Protein AF-A0A969ZNS5-F1 (afdb_monomer_lite)

Sequence (421 aa):
RSNEANSISPDAFVSVHANSATVTSAAGIETFYYTNEDKPLAEELQSKLISYTGAVNRNTKYESYYVLKNTKVPSALVEVGFVSNANEAEKLKNESYQEKLINANVDAIVNYLNKNVSLSNKLISSTRISGINRYETSYKVFNQGWESSEYAVIVYGLDYPDALCATPLAAKYNAPIILAQNKRLTEQQDLVNILKEKGVKQVFIAGGTGIIPSSFEGDLKKLGISSKRLGGKDRYETSVAIAKELSSNTGEISLASGLGFADGLSISSIAGKRNMAVLLTGKDKLPKSVADYIKNSNINKTYIIGQTGVISDNVSKAVPNPERLGGANRFDTNKVVFDKFKTDINLENLYIASGLDFPDALSGSALAAKGSNFVVLSNLDVAENSIKELIKNNKAEIRSVYVLGGNSIVKDLTLNKLGIK

pLDDT: mean 95.56, std 6.07, range [47.53, 98.88]

Secondary structure (DSSP, 8-state):
-HHHHHHH--S-EEEEEEE--SSTT--SEEEEESSTTTHHHHHHHHHHHHHHH---EEEEEE---HHHHT-SS-EEEEEEEETTSHHHHHHHT-HHHHHHHHHHHHHHHHHHHHHHS-----PBEEEEE--SSHHHHHHHHHHHH-S--SEEEEEESS--HHHHTHHHHHHHTT--EEEE-SS-GGG-HHHHHHHHHTT--EEEEES-TTTS-HHHHHHHHHTT-EEEEE--SSHHHHHHHHHHHHT--SSEEEEEETT-SHHHHHHHHHHHHTTPEEEEE-SS---HHHHHHHHTTT--EEEEES-TTTS-HHHHTTSSSEEEE--SSHHHHHHHHHHHTGGG---SEEEEEESS--HHHHHHHHHHHHTT-EEEEE-SS---HHHHHHHHHTTTT--EEEEES-TTTS-HHHHHHTTB-

Structure (mmCIF, N/CA/C/O backbone):
data_AF-A0A969ZNS5-F1
#
_entry.id   AF-A0A969ZNS5-F1
#
loop_
_atom_site.group_PDB
_atom_site.id
_atom_site.type_symbol
_atom_site.label_atom_id
_atom_site.label_alt_id
_atom_site.label_comp_id
_atom_site.label_asym_id
_atom_site.label_entity_id
_atom_site.label_seq_id
_atom_site.pdbx_PDB_ins_code
_atom_site.Cartn_x
_atom_site.Cartn_y
_atom_site.Cartn_z
_atom_site.occupancy
_atom_site.B_iso_or_equiv
_atom_site.auth_seq_id
_atom_site.auth_comp_id
_atom_site.auth_asym_id
_atom_site.auth_atom_id
_atom_site.pdbx_PDB_model_num
ATOM 1 N N . ARG A 1 1 ? 17.562 -14.907 -27.128 1.00 84.75 1 ARG A N 1
ATOM 2 C CA . ARG A 1 1 ? 17.685 -13.522 -27.644 1.00 84.75 1 ARG A CA 1
ATOM 3 C C . ARG A 1 1 ? 16.318 -12.955 -28.028 1.00 84.75 1 ARG A C 1
ATOM 5 O O . ARG A 1 1 ? 15.780 -12.228 -27.213 1.00 84.75 1 ARG A O 1
ATOM 12 N N . SER A 1 2 ? 15.684 -13.343 -29.143 1.00 88.44 2 SER A N 1
ATOM 13 C CA . SER A 1 2 ? 14.373 -12.774 -29.534 1.00 88.44 2 SER A CA 1
ATOM 14 C C . SER A 1 2 ? 13.230 -13.073 -28.548 1.00 88.44 2 SER A C 1
ATOM 16 O O . SER A 1 2 ? 12.508 -12.163 -28.166 1.00 88.44 2 SER A O 1
ATOM 18 N N . ASN A 1 3 ? 13.093 -14.312 -28.053 1.00 83.75 3 ASN A N 1
ATOM 19 C CA . ASN A 1 3 ? 12.058 -14.650 -27.054 1.00 83.75 3 ASN A CA 1
ATOM 20 C C . ASN A 1 3 ? 12.189 -13.841 -25.752 1.00 83.75 3 ASN A C 1
ATOM 22 O O . ASN A 1 3 ? 11.195 -13.394 -25.193 1.00 83.75 3 ASN A O 1
ATOM 26 N N . GLU A 1 4 ? 13.422 -13.639 -25.292 1.00 80.12 4 GLU A N 1
ATOM 27 C CA . GLU A 1 4 ? 13.727 -12.862 -24.091 1.00 80.12 4 GLU A CA 1
ATOM 28 C C . GLU A 1 4 ? 13.441 -11.373 -24.311 1.00 80.12 4 GLU A C 1
ATOM 30 O O . GLU A 1 4 ? 12.711 -10.773 -23.524 1.00 80.12 4 GLU A O 1
ATOM 35 N N . ALA A 1 5 ? 13.900 -10.807 -25.434 1.00 82.50 5 ALA A N 1
ATOM 36 C CA . ALA A 1 5 ? 13.585 -9.434 -25.821 1.00 82.50 5 ALA A CA 1
ATOM 37 C C . ALA A 1 5 ? 12.067 -9.210 -25.889 1.00 82.50 5 ALA A C 1
ATOM 39 O O . ALA A 1 5 ? 11.553 -8.271 -25.293 1.00 82.50 5 ALA A O 1
ATOM 40 N N . ASN A 1 6 ? 11.325 -10.129 -26.508 1.00 84.25 6 ASN A N 1
ATOM 41 C CA . ASN A 1 6 ? 9.867 -10.047 -26.598 1.00 84.25 6 ASN A CA 1
ATOM 42 C C . ASN A 1 6 ? 9.162 -10.149 -25.235 1.00 84.25 6 ASN A C 1
ATOM 44 O O . ASN A 1 6 ? 8.071 -9.608 -25.084 1.00 84.25 6 ASN A O 1
ATOM 48 N N . SER A 1 7 ? 9.753 -10.838 -24.252 1.00 69.81 7 SER A N 1
ATOM 49 C CA . SER A 1 7 ? 9.205 -10.915 -22.889 1.00 69.81 7 SER A CA 1
ATOM 50 C C . SER A 1 7 ? 9.410 -9.623 -22.090 1.00 69.81 7 SER A C 1
ATOM 52 O O . SER A 1 7 ? 8.580 -9.275 -21.254 1.00 69.81 7 SER A O 1
ATOM 54 N N . ILE A 1 8 ? 10.501 -8.905 -22.373 1.00 80.31 8 ILE A N 1
ATOM 55 C CA . ILE A 1 8 ? 10.837 -7.617 -21.754 1.00 80.31 8 ILE A CA 1
ATOM 56 C C . ILE A 1 8 ? 10.071 -6.478 -22.442 1.00 80.31 8 ILE A C 1
ATOM 58 O O . ILE A 1 8 ? 9.670 -5.529 -21.775 1.00 80.31 8 ILE A O 1
ATOM 62 N N . SER A 1 9 ? 9.837 -6.603 -23.754 1.00 80.06 9 SER A N 1
ATOM 63 C CA . SER A 1 9 ? 9.218 -5.595 -24.621 1.00 80.06 9 SER A CA 1
ATOM 64 C C . SER A 1 9 ? 9.951 -4.237 -24.597 1.00 80.06 9 SER A C 1
ATOM 66 O O . SER A 1 9 ? 9.322 -3.229 -24.268 1.00 80.06 9 SER A O 1
ATOM 68 N N . PRO A 1 10 ? 11.266 -4.185 -24.905 1.00 86.81 10 PRO A N 1
ATOM 69 C CA . PRO A 1 10 ? 12.030 -2.935 -24.914 1.00 86.81 10 PRO A CA 1
ATOM 70 C C . PRO A 1 10 ? 11.638 -2.040 -26.098 1.00 86.81 10 PRO A C 1
ATOM 72 O O . PRO A 1 10 ? 11.103 -2.527 -27.085 1.00 86.81 10 PRO A O 1
ATOM 75 N N . ASP A 1 11 ? 11.968 -0.749 -26.050 1.00 89.31 11 ASP A N 1
ATOM 76 C CA . ASP A 1 11 ? 11.681 0.179 -27.159 1.00 89.31 11 ASP A CA 1
ATOM 77 C C . ASP A 1 11 ? 12.520 -0.094 -28.425 1.00 89.31 11 ASP A C 1
ATOM 79 O O . ASP A 1 11 ? 12.130 0.281 -29.528 1.00 89.31 11 ASP A O 1
ATOM 83 N N . ALA A 1 12 ? 13.672 -0.755 -28.274 1.00 94.50 12 ALA A N 1
ATOM 84 C CA . ALA A 1 12 ? 14.550 -1.178 -29.362 1.00 94.50 12 ALA A CA 1
ATOM 85 C C . ALA A 1 12 ? 15.376 -2.409 -28.952 1.00 94.50 12 ALA A C 1
ATOM 87 O O . ALA A 1 12 ? 15.647 -2.628 -27.767 1.00 94.50 12 ALA A O 1
ATOM 88 N N . PHE A 1 13 ? 15.819 -3.196 -29.930 1.00 96.62 13 PHE A N 1
ATOM 89 C CA . PHE A 1 13 ? 16.685 -4.359 -29.727 1.00 96.62 13 PHE A CA 1
ATOM 90 C C . PHE A 1 13 ? 17.923 -4.297 -30.631 1.00 96.62 13 PHE A C 1
ATOM 92 O O . PHE A 1 13 ? 17.811 -4.131 -31.843 1.00 96.62 13 PHE A O 1
ATOM 99 N N . VAL A 1 14 ? 19.113 -4.496 -30.060 1.00 97.94 14 VAL A N 1
ATOM 100 C CA . VAL A 1 14 ? 20.376 -4.529 -30.815 1.00 97.94 14 VAL A CA 1
ATOM 101 C C . VAL A 1 14 ? 21.133 -5.818 -30.502 1.00 97.94 14 VAL A C 1
ATOM 103 O O . VAL A 1 14 ? 21.391 -6.129 -29.340 1.00 97.94 14 VAL A O 1
ATOM 106 N N . SER A 1 15 ? 21.498 -6.573 -31.540 1.00 97.50 15 SER A N 1
ATOM 107 C CA . SER A 1 15 ? 22.340 -7.771 -31.435 1.00 97.50 15 SER A CA 1
ATOM 108 C C . SER A 1 15 ? 23.734 -7.462 -31.972 1.00 97.50 15 SER A C 1
ATOM 110 O O . SER A 1 15 ? 23.889 -7.224 -33.164 1.00 97.50 15 SER A O 1
ATOM 112 N N . VAL A 1 16 ? 24.752 -7.482 -31.112 1.00 97.19 16 VAL A N 1
ATOM 113 C CA . VAL A 1 16 ? 26.142 -7.173 -31.493 1.00 97.19 16 VAL A CA 1
ATOM 114 C C . VAL A 1 16 ? 26.919 -8.460 -31.756 1.00 97.19 16 VAL A C 1
ATOM 116 O O . VAL A 1 16 ? 26.898 -9.387 -30.941 1.00 97.19 16 VAL A O 1
ATOM 119 N N . HIS A 1 17 ? 27.547 -8.540 -32.921 1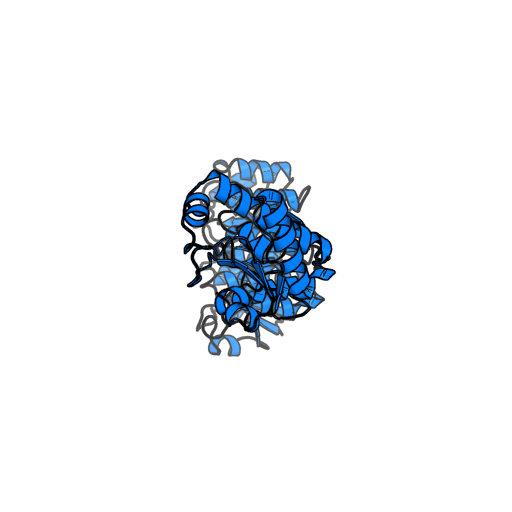.00 97.62 17 HIS A N 1
ATOM 120 C CA . HIS A 1 17 ? 28.228 -9.710 -33.463 1.00 97.62 17 HIS A CA 1
ATOM 121 C C . HIS A 1 17 ? 29.599 -9.317 -34.030 1.00 97.62 17 HIS A C 1
ATOM 123 O O . HIS A 1 17 ? 29.847 -8.149 -34.326 1.00 97.62 17 HIS A O 1
ATOM 129 N N . ALA A 1 18 ? 30.487 -10.302 -34.168 1.00 96.44 18 ALA A N 1
ATOM 130 C CA . ALA A 1 18 ? 31.718 -10.175 -34.936 1.00 96.44 18 ALA A CA 1
ATOM 131 C C . ALA A 1 18 ? 31.685 -11.200 -36.076 1.00 96.44 18 ALA A C 1
ATOM 133 O O . ALA A 1 18 ? 31.471 -12.394 -35.841 1.00 96.44 18 ALA A O 1
ATOM 134 N N . ASN A 1 19 ? 31.898 -10.726 -37.298 1.00 95.62 19 ASN A N 1
ATOM 135 C CA . ASN A 1 19 ? 31.637 -11.467 -38.519 1.00 95.62 19 ASN A CA 1
ATOM 136 C C . ASN A 1 19 ? 32.804 -12.391 -38.872 1.00 95.62 19 ASN A C 1
ATOM 138 O O . ASN A 1 19 ? 33.919 -12.238 -38.376 1.00 95.62 19 ASN A O 1
ATOM 142 N N . SER A 1 20 ? 32.583 -13.327 -39.786 1.00 95.38 20 SER A N 1
ATOM 143 C CA . SER A 1 20 ? 33.623 -14.166 -40.371 1.00 95.38 20 SER A CA 1
ATOM 144 C C . SER A 1 20 ? 33.330 -14.403 -41.848 1.00 95.38 20 SER A C 1
ATOM 146 O O . SER A 1 20 ? 32.185 -14.592 -42.251 1.00 95.38 20 SER A O 1
ATOM 148 N N . ALA A 1 21 ? 34.378 -14.406 -42.665 1.00 94.69 21 ALA A N 1
ATOM 149 C CA . ALA A 1 21 ? 34.295 -14.669 -44.095 1.00 94.69 21 ALA A CA 1
ATOM 150 C C . ALA A 1 21 ? 35.414 -15.612 -44.536 1.00 94.69 21 ALA A C 1
ATOM 152 O O . ALA A 1 21 ? 36.502 -15.618 -43.961 1.00 94.69 21 ALA A O 1
ATOM 153 N N . THR A 1 22 ? 35.166 -16.361 -45.611 1.00 94.50 22 THR A N 1
ATOM 154 C CA . THR A 1 22 ? 36.176 -17.219 -46.252 1.00 94.50 22 THR A CA 1
ATOM 155 C C . THR A 1 22 ? 37.341 -16.412 -46.826 1.00 94.50 22 THR A C 1
ATOM 157 O O . THR A 1 22 ? 38.473 -16.884 -46.843 1.00 94.50 22 THR A O 1
ATOM 160 N N . VAL A 1 23 ? 37.077 -15.179 -47.268 1.00 94.19 23 VAL A N 1
ATOM 161 C CA . VAL A 1 23 ? 38.095 -14.238 -47.738 1.00 94.19 23 VAL A CA 1
ATOM 162 C C . VAL A 1 23 ? 38.652 -13.458 -46.547 1.00 94.19 23 VAL A C 1
ATOM 164 O O . VAL A 1 23 ? 37.955 -12.646 -45.941 1.00 94.19 23 VAL A O 1
ATOM 167 N N . THR A 1 24 ? 39.930 -13.669 -46.234 1.00 94.31 24 THR A N 1
ATOM 168 C CA . THR A 1 24 ? 40.606 -13.070 -45.067 1.00 94.31 24 THR A CA 1
ATOM 169 C C . THR A 1 24 ? 40.886 -11.572 -45.207 1.00 94.31 24 THR A C 1
ATOM 171 O O . THR A 1 24 ? 41.217 -10.919 -44.223 1.00 94.31 24 THR A O 1
ATOM 174 N N . SER A 1 25 ? 40.724 -11.001 -46.407 1.00 94.50 25 SER A N 1
ATOM 175 C CA . SER A 1 25 ? 40.811 -9.553 -46.636 1.00 94.50 25 SER A CA 1
ATOM 176 C C . SER A 1 25 ? 39.509 -8.799 -46.342 1.00 94.50 25 SER A C 1
ATOM 178 O O . SER A 1 25 ? 39.511 -7.569 -46.373 1.00 94.50 25 SER A O 1
ATOM 180 N N . ALA A 1 26 ? 38.404 -9.495 -46.038 1.00 95.94 26 ALA A N 1
ATOM 181 C CA . ALA A 1 26 ? 37.157 -8.849 -45.635 1.00 95.94 26 ALA A CA 1
ATOM 182 C C . ALA A 1 26 ? 37.376 -8.000 -44.370 1.00 95.94 26 ALA A C 1
ATOM 184 O O . ALA A 1 26 ? 38.020 -8.443 -43.424 1.00 95.94 26 ALA A O 1
ATOM 185 N N . ALA A 1 27 ? 36.878 -6.766 -44.367 1.00 97.25 27 ALA A N 1
ATOM 186 C C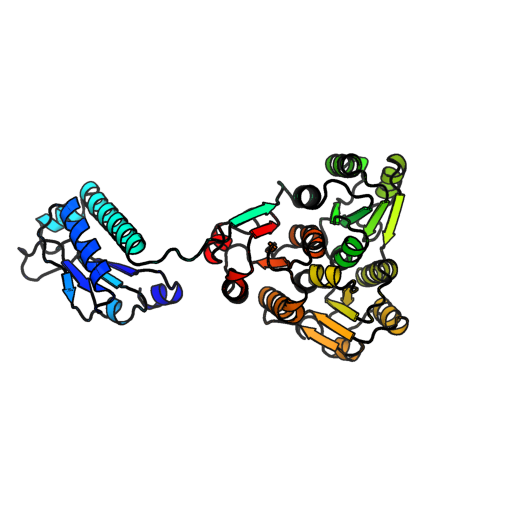A . ALA A 1 27 ? 37.055 -5.820 -43.268 1.00 97.25 27 ALA A CA 1
ATOM 187 C C . ALA A 1 27 ? 35.897 -4.818 -43.221 1.00 97.25 27 ALA A C 1
ATOM 189 O O . ALA A 1 27 ? 35.228 -4.597 -44.240 1.00 97.25 27 ALA A O 1
ATOM 190 N N . GLY A 1 28 ? 35.713 -4.178 -42.064 1.00 97.88 28 GLY A N 1
ATOM 191 C CA . GLY A 1 28 ? 34.709 -3.137 -41.863 1.00 97.88 28 GLY A CA 1
ATOM 192 C C . GLY A 1 28 ? 33.456 -3.591 -41.124 1.00 97.88 28 GLY A C 1
ATOM 193 O O . GLY A 1 28 ? 33.302 -4.759 -40.777 1.00 97.88 28 GLY A O 1
ATOM 194 N N . ILE A 1 29 ? 32.557 -2.630 -40.920 1.00 98.69 29 ILE A N 1
ATOM 195 C CA . ILE A 1 29 ? 31.330 -2.773 -40.128 1.00 98.69 29 ILE A CA 1
ATOM 196 C C . ILE A 1 29 ? 30.120 -2.759 -41.057 1.00 98.69 29 ILE A C 1
ATOM 198 O O . ILE A 1 29 ? 30.040 -1.912 -41.953 1.00 98.69 29 ILE A O 1
ATOM 202 N N . GLU A 1 30 ? 29.168 -3.657 -40.818 1.00 98.31 30 GLU A N 1
ATOM 203 C CA . GLU A 1 30 ? 27.847 -3.687 -41.460 1.00 98.31 30 GLU A CA 1
ATOM 204 C C . GLU A 1 30 ? 26.745 -3.887 -40.425 1.00 98.31 30 GLU A C 1
ATOM 206 O O . GLU A 1 30 ? 26.937 -4.552 -39.410 1.00 98.31 30 GLU A O 1
ATOM 211 N N . THR A 1 31 ? 25.575 -3.317 -40.703 1.00 98.69 31 THR A N 1
ATOM 212 C CA . THR A 1 31 ? 24.411 -3.420 -39.822 1.00 98.69 31 THR A CA 1
ATOM 213 C C . THR A 1 31 ? 23.206 -3.909 -40.612 1.00 98.69 31 THR A C 1
ATOM 215 O O . THR A 1 31 ? 22.911 -3.417 -41.701 1.00 98.69 31 THR A O 1
ATOM 218 N N . PHE A 1 32 ? 22.487 -4.876 -40.066 1.00 98.69 32 PHE A N 1
ATOM 219 C CA . PHE A 1 32 ? 21.370 -5.536 -40.719 1.00 98.69 32 PHE A CA 1
ATOM 220 C C . PHE A 1 32 ? 20.039 -5.173 -40.067 1.00 98.69 32 PHE A C 1
ATOM 222 O O . PHE A 1 32 ? 19.956 -5.038 -38.845 1.00 98.69 32 PHE A O 1
ATOM 229 N N . TYR A 1 33 ? 19.003 -5.061 -40.893 1.00 98.44 33 TYR A N 1
ATOM 230 C CA . TYR A 1 33 ? 17.617 -4.805 -40.500 1.00 98.44 33 TYR A CA 1
ATOM 231 C C . TYR A 1 33 ? 16.662 -5.719 -41.281 1.00 98.44 33 TYR A C 1
ATOM 233 O O . TYR A 1 33 ? 17.041 -6.241 -42.331 1.00 98.44 33 TYR A O 1
ATOM 241 N N . TYR A 1 34 ? 15.434 -5.921 -40.791 1.00 97.75 34 TYR A N 1
ATOM 242 C CA . TYR A 1 34 ? 14.450 -6.785 -41.459 1.00 97.75 34 TYR A CA 1
ATOM 243 C C . TYR A 1 34 ? 13.250 -6.016 -42.019 1.00 97.75 34 TYR A C 1
ATOM 245 O O . TYR A 1 34 ? 12.782 -6.316 -43.109 1.00 97.75 34 TYR A O 1
ATOM 253 N N . THR A 1 35 ? 12.750 -5.002 -41.327 1.00 95.38 35 THR A N 1
ATOM 254 C CA . THR A 1 35 ? 11.593 -4.209 -41.764 1.00 95.38 35 THR A CA 1
ATOM 255 C C . THR A 1 35 ? 11.979 -2.761 -42.056 1.00 95.38 35 THR A C 1
ATOM 257 O O . THR A 1 35 ? 13.041 -2.281 -41.661 1.00 95.38 35 THR A O 1
ATOM 260 N N . ASN A 1 36 ? 11.099 -2.019 -42.733 1.00 94.81 36 ASN A N 1
ATOM 261 C CA . ASN A 1 36 ? 11.293 -0.576 -42.911 1.00 94.81 36 ASN A CA 1
ATOM 262 C C . ASN A 1 36 ? 11.245 0.192 -41.576 1.00 94.81 36 ASN A C 1
ATOM 264 O O . ASN A 1 36 ? 11.818 1.273 -41.487 1.00 94.81 36 ASN A O 1
ATOM 268 N N . GLU A 1 37 ? 10.595 -0.365 -40.551 1.00 92.38 37 GLU A N 1
ATOM 269 C CA . GLU A 1 37 ? 10.522 0.203 -39.197 1.00 92.38 37 GLU A CA 1
ATOM 270 C C . GLU A 1 37 ? 11.845 0.029 -38.430 1.00 92.38 37 GLU A C 1
ATOM 272 O O . GLU A 1 37 ? 12.219 0.889 -37.633 1.00 92.38 37 GLU A O 1
ATOM 277 N N . ASP A 1 38 ? 12.592 -1.042 -38.717 1.00 96.69 38 ASP A N 1
ATOM 278 C CA . ASP A 1 38 ? 13.917 -1.323 -38.146 1.00 96.69 38 ASP A CA 1
ATOM 279 C C . ASP A 1 38 ? 15.018 -0.423 -38.728 1.00 96.69 38 ASP A C 1
ATOM 281 O O . ASP A 1 38 ? 16.014 -0.103 -38.071 1.00 96.69 38 ASP A O 1
ATOM 285 N N . LYS A 1 39 ? 14.857 -0.037 -39.998 1.00 96.94 39 LYS A N 1
ATOM 286 C CA . LYS A 1 39 ? 15.890 0.628 -40.796 1.00 96.94 39 LYS A CA 1
ATOM 287 C C . LYS A 1 39 ? 16.480 1.889 -40.138 1.00 96.94 39 LYS A C 1
ATOM 289 O O . LYS A 1 39 ? 17.707 1.996 -40.138 1.00 96.94 39 LYS A O 1
ATOM 294 N N . PRO A 1 40 ? 15.701 2.805 -39.525 1.00 97.19 40 PRO A N 1
ATOM 295 C CA . PRO A 1 40 ? 16.275 4.002 -38.912 1.00 97.19 40 PRO A CA 1
ATOM 296 C C . PRO A 1 40 ? 17.199 3.697 -37.720 1.00 97.19 40 PRO A C 1
ATOM 298 O O . PRO A 1 40 ? 18.183 4.406 -37.518 1.00 97.19 40 PRO A O 1
ATOM 301 N N . LEU A 1 41 ? 16.931 2.628 -36.953 1.00 98.00 41 LEU A N 1
ATOM 302 C CA . LEU A 1 41 ? 17.823 2.176 -35.876 1.00 98.00 41 LEU A CA 1
ATOM 303 C C . LEU A 1 41 ? 19.149 1.669 -36.455 1.00 98.00 41 LEU A C 1
ATOM 305 O O . LEU A 1 41 ? 20.220 2.059 -35.992 1.00 98.00 41 LEU A O 1
ATOM 309 N N . ALA A 1 42 ? 19.078 0.834 -37.494 1.00 98.50 42 ALA A N 1
ATOM 310 C CA . ALA A 1 42 ? 20.258 0.300 -38.168 1.00 98.50 42 ALA A CA 1
ATOM 311 C C . ALA A 1 42 ? 21.128 1.402 -38.800 1.00 98.50 42 ALA A C 1
ATOM 313 O O . ALA A 1 42 ? 22.355 1.326 -38.740 1.00 98.50 42 ALA A O 1
ATOM 314 N N . GLU A 1 43 ? 20.515 2.432 -39.388 1.00 98.25 43 GLU A N 1
ATOM 315 C CA . GLU A 1 43 ? 21.230 3.556 -40.007 1.00 98.25 43 GLU A CA 1
ATOM 316 C C . GLU A 1 43 ? 21.944 4.438 -38.978 1.00 98.25 43 GLU A C 1
ATOM 318 O O . GLU A 1 43 ? 23.101 4.812 -39.195 1.00 98.25 43 GLU A O 1
ATOM 323 N N . GLU A 1 44 ? 21.306 4.730 -37.842 1.00 98.19 44 GLU A N 1
ATOM 324 C CA . GLU A 1 44 ? 21.937 5.500 -36.764 1.00 98.19 44 GLU A CA 1
ATOM 325 C C . GLU A 1 44 ? 23.116 4.720 -36.149 1.00 98.19 44 GLU A C 1
ATOM 327 O O . GLU A 1 44 ? 24.195 5.291 -35.967 1.00 98.19 44 GLU A O 1
ATOM 332 N N . LEU A 1 45 ? 22.954 3.406 -35.923 1.00 98.75 45 LEU A N 1
ATOM 333 C CA . LEU A 1 45 ? 24.025 2.511 -35.459 1.00 98.75 45 LEU A CA 1
ATOM 334 C C . LEU A 1 45 ? 25.212 2.510 -36.422 1.00 98.75 45 LEU A C 1
ATOM 336 O O . LEU A 1 45 ? 26.337 2.805 -36.012 1.00 98.75 45 LEU A O 1
ATOM 340 N N . GLN A 1 46 ? 24.963 2.240 -37.706 1.00 98.75 46 GLN A N 1
ATOM 341 C CA . GLN A 1 46 ? 26.004 2.204 -38.730 1.00 98.75 46 GLN A CA 1
ATOM 342 C C . GLN A 1 46 ? 26.755 3.539 -38.800 1.00 98.75 46 GLN A C 1
ATOM 344 O O . GLN A 1 46 ? 27.984 3.562 -38.786 1.00 98.75 46 GLN A O 1
ATOM 349 N N . SER A 1 47 ? 26.031 4.659 -38.833 1.00 98.44 47 SER A N 1
ATOM 350 C CA . SER A 1 47 ? 26.624 5.996 -38.924 1.00 98.44 47 SER A CA 1
ATOM 351 C C . SER A 1 47 ? 27.557 6.300 -37.743 1.00 98.44 47 SER A C 1
ATOM 353 O O . SER A 1 47 ? 28.713 6.693 -37.942 1.00 98.44 47 SER A O 1
ATOM 355 N N . LYS A 1 48 ? 27.104 6.054 -36.505 1.00 98.50 48 LYS A N 1
ATOM 356 C CA . LYS A 1 48 ? 27.905 6.302 -35.295 1.00 98.50 48 LYS A CA 1
ATOM 357 C C . LYS A 1 48 ? 29.112 5.384 -35.191 1.00 98.50 48 LYS A C 1
ATOM 359 O O . LYS A 1 48 ? 30.203 5.858 -34.876 1.00 98.50 48 LYS A O 1
ATOM 364 N N . LEU A 1 49 ? 28.943 4.101 -35.506 1.00 98.69 49 LEU A N 1
ATOM 365 C CA . LEU A 1 49 ? 30.032 3.127 -35.478 1.00 98.69 49 LEU A CA 1
ATOM 366 C C . LEU A 1 49 ? 31.167 3.527 -36.414 1.00 98.69 49 LEU A C 1
ATOM 368 O O . LEU A 1 49 ? 32.326 3.538 -35.998 1.00 98.69 49 LEU A O 1
ATOM 372 N N . ILE A 1 50 ? 30.849 3.930 -37.643 1.00 98.62 50 ILE A N 1
ATOM 373 C CA . ILE A 1 50 ? 31.859 4.396 -38.598 1.00 98.62 50 ILE A CA 1
ATOM 374 C C . ILE A 1 50 ? 32.509 5.694 -38.119 1.00 98.62 50 ILE A C 1
ATOM 376 O O . ILE A 1 50 ? 33.735 5.800 -38.144 1.00 98.62 50 ILE A O 1
ATOM 380 N N . SER A 1 51 ? 31.725 6.645 -37.607 1.00 98.31 51 SER A N 1
ATOM 381 C CA . SER A 1 51 ? 32.254 7.911 -37.088 1.00 98.31 51 SER A CA 1
ATOM 382 C C . SER A 1 51 ? 33.239 7.727 -35.927 1.00 98.31 51 SER A C 1
ATOM 384 O O . SER A 1 51 ? 34.190 8.497 -35.826 1.00 98.31 51 SER A O 1
ATOM 386 N N . TYR A 1 52 ? 33.014 6.759 -35.036 1.00 98.06 52 TYR A N 1
ATOM 387 C CA . TYR A 1 52 ? 33.835 6.577 -33.828 1.00 98.06 52 TYR A CA 1
ATOM 388 C C . TYR A 1 52 ? 35.074 5.728 -34.101 1.00 98.06 52 TYR A C 1
ATOM 390 O O . TYR A 1 52 ? 36.128 5.926 -33.493 1.00 98.06 52 TYR A O 1
ATOM 398 N N . THR A 1 53 ? 34.949 4.759 -35.006 1.00 97.81 53 THR A N 1
ATOM 399 C CA . THR A 1 53 ? 35.992 3.757 -35.243 1.00 97.81 53 THR A CA 1
ATOM 400 C C . THR A 1 53 ? 36.873 4.069 -36.446 1.00 97.81 53 THR A C 1
ATOM 402 O O . THR A 1 53 ? 38.004 3.584 -36.491 1.00 97.81 53 THR A O 1
ATOM 405 N N . GLY A 1 54 ? 36.372 4.833 -37.424 1.00 97.38 54 GLY A N 1
ATOM 406 C CA . GLY A 1 54 ? 37.016 5.010 -38.728 1.00 97.38 54 GLY A CA 1
ATOM 407 C C . GLY A 1 54 ? 37.077 3.725 -39.564 1.00 97.38 54 GLY A C 1
ATOM 408 O O . GLY A 1 54 ? 37.871 3.645 -40.500 1.00 97.38 54 GLY A O 1
ATOM 409 N N . ALA A 1 55 ? 36.299 2.694 -39.212 1.00 97.62 55 ALA A N 1
ATOM 410 C CA . ALA A 1 55 ? 36.276 1.428 -39.936 1.00 97.62 55 ALA A CA 1
ATOM 411 C C . ALA A 1 55 ? 35.717 1.590 -41.360 1.00 97.62 55 ALA A C 1
ATOM 413 O O . ALA A 1 55 ? 35.020 2.553 -41.681 1.00 97.62 55 ALA A O 1
ATOM 414 N N . VAL A 1 56 ? 35.994 0.607 -42.221 1.00 98.19 56 VAL A N 1
ATOM 415 C CA . VAL A 1 56 ? 35.407 0.561 -43.566 1.00 98.19 56 VAL A CA 1
ATOM 416 C C . VAL A 1 56 ? 33.886 0.440 -43.447 1.00 98.19 56 VAL A C 1
ATOM 418 O O . VAL A 1 56 ? 33.373 -0.479 -42.808 1.00 98.19 56 VAL A O 1
ATOM 421 N N . ASN A 1 57 ? 33.160 1.367 -44.072 1.00 98.31 57 ASN A N 1
ATOM 422 C CA . ASN A 1 57 ? 31.702 1.376 -44.059 1.00 98.31 57 ASN A CA 1
ATOM 423 C C . ASN A 1 57 ? 31.139 0.406 -45.104 1.00 98.31 57 ASN A C 1
ATOM 425 O O . ASN A 1 57 ? 31.256 0.647 -46.305 1.00 98.31 57 ASN A O 1
ATOM 429 N N . ARG A 1 58 ? 30.496 -0.673 -44.650 1.00 98.19 58 ARG A N 1
ATOM 430 C CA . ARG A 1 58 ? 29.824 -1.655 -45.518 1.00 98.19 58 ARG A CA 1
ATOM 431 C C . ARG A 1 58 ? 28.310 -1.435 -45.632 1.00 98.19 58 ARG A C 1
ATOM 433 O O . ARG A 1 58 ? 27.629 -2.248 -46.258 1.00 98.19 58 ARG A O 1
ATOM 440 N N . ASN A 1 59 ? 27.829 -0.306 -45.108 1.00 98.38 59 ASN A N 1
ATOM 441 C CA . ASN A 1 59 ? 26.447 0.168 -45.112 1.00 98.38 59 ASN A CA 1
ATOM 442 C C . ASN A 1 59 ? 25.464 -0.724 -44.342 1.00 98.38 59 ASN A C 1
ATOM 444 O O . ASN A 1 59 ? 25.811 -1.777 -43.804 1.00 98.38 59 ASN A O 1
ATOM 448 N N . THR A 1 60 ? 24.218 -0.257 -44.274 1.00 98.19 60 THR A N 1
ATOM 449 C CA . THR A 1 60 ? 23.093 -1.037 -43.766 1.00 98.19 60 THR A CA 1
ATOM 450 C C . THR A 1 60 ? 22.525 -1.954 -44.845 1.00 98.19 60 THR A C 1
ATOM 452 O O . THR A 1 60 ? 22.546 -1.621 -46.034 1.00 98.19 60 THR A O 1
ATOM 455 N N . LYS A 1 61 ? 22.006 -3.120 -44.449 1.00 98.31 61 LYS A N 1
ATOM 456 C CA . LYS A 1 61 ? 21.488 -4.138 -45.375 1.00 98.31 61 LYS A CA 1
ATOM 457 C C . LYS A 1 61 ? 20.203 -4.771 -44.855 1.00 98.31 61 LYS A C 1
ATOM 459 O O . LYS A 1 61 ? 20.071 -5.027 -43.662 1.00 98.31 61 LYS A O 1
ATOM 464 N N . TYR A 1 62 ? 19.277 -5.051 -45.766 1.00 97.81 62 TYR A N 1
ATOM 465 C CA . TYR A 1 62 ? 18.133 -5.903 -45.460 1.00 97.81 62 TYR A CA 1
ATOM 466 C C . TYR A 1 62 ? 18.611 -7.350 -45.328 1.00 97.81 62 TYR A C 1
ATOM 468 O O . TYR A 1 62 ? 19.266 -7.846 -46.244 1.00 97.81 62 TYR A O 1
ATOM 476 N N . GLU A 1 63 ? 18.251 -8.027 -44.239 1.00 97.19 63 GLU A N 1
ATOM 477 C CA . GLU A 1 63 ? 18.458 -9.466 -44.087 1.00 97.19 63 GLU A CA 1
ATOM 478 C C . GLU A 1 63 ? 17.360 -10.156 -43.277 1.00 97.19 63 GLU A C 1
ATOM 480 O O . GLU A 1 63 ? 16.762 -9.592 -42.362 1.00 97.19 63 GLU A O 1
ATOM 485 N N . SER A 1 64 ? 17.126 -11.433 -43.582 1.00 96.00 64 SER A N 1
ATOM 486 C CA . SER A 1 64 ? 16.078 -12.252 -42.946 1.00 96.00 64 SER A CA 1
ATOM 487 C C . SER A 1 64 ? 16.598 -13.131 -41.803 1.00 96.00 64 SER A C 1
ATOM 489 O O . SER A 1 64 ? 16.147 -14.266 -41.623 1.00 96.00 64 SER A O 1
ATOM 491 N N . TYR A 1 65 ? 17.548 -12.627 -41.011 1.00 97.19 65 TYR A N 1
ATOM 492 C CA . TYR A 1 65 ? 18.068 -13.362 -39.857 1.00 97.19 65 TYR A CA 1
ATOM 493 C C . TYR A 1 65 ? 16.973 -13.642 -38.828 1.00 97.19 65 TYR A C 1
ATOM 495 O O . TYR A 1 65 ? 16.150 -12.781 -38.514 1.00 97.19 65 TYR A O 1
ATOM 503 N N . TYR A 1 66 ? 17.004 -14.843 -38.240 1.00 96.75 66 TYR A N 1
ATOM 504 C CA . TYR A 1 66 ? 15.983 -15.294 -37.291 1.00 96.75 66 TYR A CA 1
ATOM 505 C C . TYR A 1 66 ? 15.764 -14.303 -36.141 1.00 96.75 66 TYR A C 1
ATOM 507 O O . TYR A 1 66 ? 14.624 -14.072 -35.741 1.00 96.75 66 TYR A O 1
ATOM 515 N N . VAL A 1 67 ? 16.844 -13.716 -35.611 1.00 96.31 67 VAL A N 1
ATOM 516 C CA . VAL A 1 67 ? 16.763 -12.772 -34.490 1.00 96.31 67 VAL A CA 1
ATOM 517 C C . VAL A 1 67 ? 16.043 -11.479 -34.872 1.00 96.31 67 VAL A C 1
ATOM 519 O O . VAL A 1 67 ? 15.283 -10.978 -34.055 1.00 96.31 67 VAL A O 1
ATOM 522 N N . LEU A 1 68 ? 16.210 -10.990 -36.102 1.00 97.31 68 LEU A N 1
ATOM 523 C CA . LEU A 1 68 ? 15.534 -9.786 -36.587 1.00 97.31 68 LEU A CA 1
ATOM 524 C C . LEU A 1 68 ? 14.066 -10.094 -36.893 1.00 97.31 68 LEU A C 1
ATOM 526 O O . LEU A 1 68 ? 13.167 -9.472 -36.342 1.00 97.31 68 LEU A O 1
ATOM 530 N N . LYS A 1 69 ? 13.809 -11.166 -37.653 1.00 96.88 69 LYS A N 1
ATOM 531 C CA . LYS A 1 69 ? 12.453 -11.573 -38.060 1.00 96.88 69 LYS A CA 1
ATOM 532 C C . LYS A 1 69 ? 11.509 -11.879 -36.891 1.00 96.88 69 LYS A C 1
ATOM 534 O O . LYS A 1 69 ? 10.300 -11.723 -37.023 1.00 96.88 69 LYS A O 1
ATOM 539 N N . ASN A 1 70 ? 12.040 -12.374 -35.773 1.00 96.06 70 ASN A N 1
ATOM 540 C CA . ASN A 1 70 ? 11.234 -12.810 -34.628 1.00 96.06 70 ASN A CA 1
ATOM 541 C C . ASN A 1 70 ? 11.275 -11.838 -33.439 1.00 96.06 70 ASN A C 1
ATOM 543 O O . ASN A 1 70 ? 10.781 -12.188 -32.365 1.00 96.06 70 ASN A O 1
ATOM 547 N N . THR A 1 71 ? 11.865 -10.651 -33.590 1.00 95.62 71 THR A N 1
ATOM 548 C CA . THR A 1 71 ? 11.804 -9.595 -32.571 1.00 95.62 71 THR A CA 1
ATOM 549 C C . THR A 1 71 ? 10.631 -8.667 -32.885 1.00 95.62 71 THR A C 1
ATOM 551 O O . THR A 1 71 ? 10.447 -8.264 -34.025 1.00 95.62 71 THR A O 1
ATOM 554 N N . LYS A 1 72 ? 9.784 -8.384 -31.889 1.00 91.75 72 LYS A N 1
ATOM 555 C CA . LYS A 1 72 ? 8.505 -7.661 -32.061 1.00 91.75 72 LYS A CA 1
ATOM 556 C C . LYS A 1 72 ? 8.618 -6.136 -31.957 1.00 91.75 72 LYS A C 1
ATOM 558 O O . LYS A 1 72 ? 7.601 -5.453 -31.953 1.00 91.75 72 LYS A O 1
ATOM 563 N N . VAL A 1 73 ? 9.832 -5.628 -31.798 1.00 91.50 73 VAL A N 1
ATOM 564 C CA . VAL A 1 73 ? 10.159 -4.207 -31.640 1.00 91.50 73 VAL A CA 1
ATOM 565 C C . VAL A 1 73 ? 11.273 -3.859 -32.628 1.00 91.50 73 VAL A C 1
ATOM 567 O O . VAL A 1 73 ? 11.944 -4.793 -33.081 1.00 91.50 73 VAL A O 1
ATOM 570 N N . PRO A 1 74 ? 11.505 -2.571 -32.945 1.00 96.00 74 PRO A N 1
ATOM 571 C CA . PRO A 1 74 ? 12.568 -2.173 -33.861 1.00 96.00 74 PRO A CA 1
ATOM 572 C C . PRO A 1 74 ? 13.907 -2.833 -33.513 1.00 96.00 74 PRO A C 1
ATOM 574 O O . PRO A 1 74 ? 14.371 -2.759 -32.369 1.00 96.00 74 PRO A O 1
ATOM 577 N N . SER A 1 75 ? 14.506 -3.523 -34.483 1.00 97.62 75 SER A N 1
ATOM 578 C CA . SER A 1 75 ? 15.638 -4.421 -34.257 1.00 97.62 75 SER A CA 1
ATOM 579 C C . SER A 1 75 ? 16.765 -4.268 -35.275 1.00 97.62 75 SER A C 1
ATOM 581 O O . SER A 1 75 ? 16.535 -4.134 -36.473 1.00 97.62 75 SER A O 1
ATOM 583 N N . ALA A 1 76 ? 18.010 -4.335 -34.802 1.00 98.50 76 ALA A N 1
ATOM 584 C CA . ALA A 1 76 ? 19.194 -4.309 -35.656 1.00 98.50 76 ALA A CA 1
ATOM 585 C C . ALA A 1 76 ? 20.235 -5.346 -35.214 1.00 98.50 76 ALA A C 1
ATOM 587 O O . ALA A 1 76 ? 20.380 -5.645 -34.025 1.00 98.50 76 ALA A O 1
ATOM 588 N N . LEU A 1 77 ? 20.982 -5.891 -36.175 1.00 98.56 77 LEU A N 1
ATOM 589 C CA . LEU A 1 77 ? 22.143 -6.743 -35.920 1.00 98.56 77 LEU A CA 1
ATOM 590 C C . LEU A 1 77 ? 23.382 -6.038 -36.451 1.00 98.56 77 LEU A C 1
ATOM 592 O O . LEU A 1 77 ? 23.466 -5.758 -37.640 1.00 98.56 77 LEU A O 1
ATOM 596 N N . VAL A 1 78 ? 24.337 -5.762 -35.574 1.00 98.50 78 VAL A N 1
ATOM 597 C CA . VAL A 1 78 ? 25.587 -5.084 -35.912 1.00 98.50 78 VAL A CA 1
ATOM 598 C C . VAL A 1 78 ? 26.699 -6.117 -36.003 1.00 98.50 78 VAL A C 1
ATOM 600 O O . VAL A 1 78 ? 26.954 -6.822 -35.030 1.00 98.50 78 VAL A O 1
ATOM 603 N N . GLU A 1 79 ? 27.401 -6.152 -37.128 1.00 98.31 79 GLU A N 1
ATOM 604 C CA . GLU A 1 79 ? 28.667 -6.860 -37.288 1.00 98.31 79 GLU A CA 1
ATOM 605 C C . GLU A 1 79 ? 29.824 -5.864 -37.138 1.00 98.31 79 GLU A C 1
ATOM 607 O O . GLU A 1 79 ? 30.059 -5.033 -38.017 1.00 98.31 79 GLU A O 1
ATOM 612 N N . VAL A 1 80 ? 30.547 -5.923 -36.016 1.00 97.94 80 VAL A N 1
ATOM 613 C CA . VAL A 1 80 ? 31.534 -4.893 -35.624 1.00 97.94 80 VAL A CA 1
ATOM 614 C C . VAL A 1 80 ? 32.916 -5.036 -36.279 1.00 97.94 80 VAL A C 1
ATOM 616 O O . VAL A 1 80 ? 33.817 -4.254 -35.989 1.00 97.94 80 VAL A O 1
ATOM 619 N N . GLY A 1 81 ? 33.101 -6.030 -37.145 1.00 97.38 81 GLY A N 1
ATOM 620 C CA . GLY A 1 81 ? 34.369 -6.344 -37.808 1.00 97.38 81 GLY A CA 1
ATOM 621 C C . GLY A 1 81 ? 34.459 -7.827 -38.167 1.00 97.38 81 GLY A C 1
ATOM 622 O O . GLY A 1 81 ? 33.566 -8.595 -37.817 1.00 97.38 81 GLY A O 1
ATOM 623 N N . PHE A 1 82 ? 35.530 -8.247 -38.848 1.00 98.06 82 PHE A N 1
ATOM 624 C CA . PHE A 1 82 ? 35.716 -9.634 -39.303 1.00 98.06 82 PHE A CA 1
ATOM 625 C C . PHE A 1 82 ? 36.806 -10.355 -38.500 1.00 98.06 82 PHE A C 1
ATOM 627 O O . PHE A 1 82 ? 37.986 -10.058 -38.661 1.00 98.06 82 PHE A O 1
ATOM 634 N N . VAL A 1 83 ? 36.450 -11.362 -37.698 1.00 97.12 83 VAL A N 1
ATOM 635 C CA . VAL A 1 83 ? 37.429 -12.169 -36.941 1.00 97.12 83 VAL A CA 1
ATOM 636 C C . VAL A 1 83 ? 38.329 -13.019 -37.842 1.00 97.12 83 VAL A C 1
ATOM 638 O O . VAL A 1 83 ? 39.404 -13.433 -37.421 1.00 97.12 83 VAL A O 1
ATOM 641 N N . SER A 1 84 ? 37.915 -13.266 -39.089 1.00 97.31 84 SER A N 1
ATOM 642 C CA . SER A 1 84 ? 38.727 -13.953 -40.100 1.00 97.31 84 SER A CA 1
ATOM 643 C C . SER A 1 84 ? 39.839 -13.078 -40.693 1.00 97.31 84 SER A C 1
ATOM 645 O O . SER A 1 84 ? 40.714 -13.591 -41.390 1.00 97.31 84 SER A O 1
ATOM 647 N N . ASN A 1 85 ? 39.825 -11.769 -40.424 1.00 98.19 85 ASN A N 1
ATOM 648 C CA . ASN A 1 85 ? 40.874 -10.837 -40.813 1.00 98.19 85 ASN A CA 1
ATOM 649 C C . ASN A 1 85 ? 41.776 -10.559 -39.609 1.00 98.19 85 ASN A C 1
ATOM 651 O O . ASN A 1 85 ? 41.326 -10.006 -38.609 1.00 98.19 85 ASN A O 1
ATOM 655 N N . ALA A 1 86 ? 43.059 -10.913 -39.716 1.00 97.38 86 ALA A N 1
ATOM 656 C CA . ALA A 1 86 ? 44.004 -10.813 -38.604 1.00 97.38 86 ALA A CA 1
ATOM 657 C C . ALA A 1 86 ? 44.107 -9.390 -38.023 1.00 97.38 86 ALA A C 1
ATOM 659 O O . ALA A 1 86 ? 44.156 -9.230 -36.808 1.00 97.38 86 ALA A O 1
ATOM 660 N N . ASN A 1 87 ? 44.067 -8.353 -38.867 1.00 96.88 87 ASN A N 1
ATOM 661 C CA . ASN A 1 87 ? 44.153 -6.965 -38.405 1.00 96.88 87 ASN A CA 1
ATOM 662 C C . ASN A 1 87 ? 42.885 -6.526 -37.661 1.00 96.88 87 ASN A C 1
ATOM 664 O O . ASN A 1 87 ? 42.965 -5.809 -36.666 1.00 96.88 87 ASN A O 1
ATOM 668 N N . GLU A 1 88 ? 41.710 -6.939 -38.137 1.00 97.56 88 GLU A N 1
ATOM 669 C CA . GLU A 1 88 ? 40.436 -6.628 -37.480 1.00 97.56 88 GLU A CA 1
ATOM 670 C C . GLU A 1 88 ? 40.291 -7.423 -36.174 1.00 97.56 88 GLU A C 1
ATOM 672 O O . GLU A 1 88 ? 39.889 -6.856 -35.162 1.00 97.56 88 GLU A O 1
ATOM 677 N N . ALA A 1 89 ? 40.699 -8.696 -36.150 1.00 97.19 89 ALA A N 1
ATOM 678 C CA . ALA A 1 89 ? 40.735 -9.510 -34.936 1.00 97.19 89 ALA A CA 1
ATOM 679 C C . ALA A 1 89 ? 41.634 -8.892 -33.849 1.00 97.19 89 ALA A C 1
ATOM 681 O O . ALA A 1 89 ? 41.260 -8.878 -32.675 1.00 97.19 89 ALA A O 1
ATOM 682 N N . GLU A 1 90 ? 42.787 -8.328 -34.226 1.00 97.56 90 GLU A N 1
ATOM 683 C CA . GLU A 1 90 ? 43.675 -7.617 -33.298 1.00 97.56 90 GLU A CA 1
ATOM 684 C C . GLU A 1 90 ? 43.013 -6.362 -32.718 1.00 97.56 90 GLU A C 1
ATOM 686 O O . GLU A 1 90 ? 43.075 -6.137 -31.507 1.00 97.56 90 GLU A O 1
ATOM 691 N N . LYS A 1 91 ? 42.303 -5.584 -33.548 1.00 96.75 91 LYS A N 1
ATOM 692 C CA . LYS A 1 91 ? 41.517 -4.427 -33.085 1.00 96.75 91 LYS A CA 1
ATOM 693 C C . LYS A 1 91 ? 40.382 -4.840 -32.153 1.00 96.75 91 LYS A C 1
ATOM 695 O O . LYS A 1 91 ? 40.195 -4.206 -31.124 1.00 96.75 91 LYS A O 1
ATOM 700 N N . LEU A 1 92 ? 39.644 -5.903 -32.472 1.00 97.06 92 LEU A N 1
ATOM 701 C CA . LEU A 1 92 ? 38.513 -6.370 -31.662 1.00 97.06 92 LEU A CA 1
ATOM 702 C C . LEU A 1 92 ? 38.933 -6.857 -30.266 1.00 97.06 92 LEU A C 1
ATOM 704 O O . LEU A 1 92 ? 38.106 -6.861 -29.358 1.00 97.06 92 LEU A O 1
ATOM 708 N N . LYS A 1 93 ? 40.207 -7.222 -30.069 1.00 97.06 93 LYS A N 1
ATOM 709 C CA . LYS A 1 93 ? 40.791 -7.536 -28.751 1.00 97.06 93 LYS A CA 1
ATOM 710 C C . LYS A 1 93 ? 41.254 -6.298 -27.972 1.00 97.06 93 LYS A C 1
ATOM 712 O O . LYS A 1 93 ? 41.536 -6.408 -26.784 1.00 97.06 93 LYS A O 1
ATOM 717 N N . ASN A 1 94 ? 41.380 -5.141 -28.621 1.00 97.75 94 ASN A N 1
ATOM 718 C CA . ASN A 1 94 ? 41.899 -3.926 -28.004 1.00 97.75 94 ASN A CA 1
ATOM 719 C C . ASN A 1 94 ? 40.801 -3.183 -27.224 1.00 97.75 94 ASN A C 1
ATOM 721 O O . ASN A 1 94 ? 39.792 -2.782 -27.801 1.00 97.75 94 ASN A O 1
ATOM 725 N N . GLU A 1 95 ? 41.031 -2.933 -25.933 1.00 97.75 95 GLU A N 1
ATOM 726 C CA . GLU A 1 95 ? 40.054 -2.287 -25.040 1.00 97.75 95 GLU A CA 1
ATOM 727 C C . GLU A 1 95 ? 39.623 -0.893 -25.519 1.00 97.75 95 GLU A C 1
ATOM 729 O O . GLU A 1 95 ? 38.433 -0.594 -25.544 1.00 97.75 95 GLU A O 1
ATOM 734 N N . SER A 1 96 ? 40.557 -0.059 -25.992 1.00 97.31 96 SER A N 1
ATOM 735 C CA . SER A 1 96 ? 40.223 1.283 -26.496 1.00 97.31 96 SER A CA 1
ATOM 736 C C . SER A 1 96 ? 39.352 1.225 -27.756 1.00 97.31 96 SER A C 1
ATOM 738 O O . SER A 1 96 ? 38.487 2.077 -27.969 1.00 97.31 96 SER A O 1
ATOM 740 N N . TYR A 1 97 ? 39.540 0.209 -28.601 1.00 98.00 97 TYR A N 1
ATOM 741 C CA . TYR A 1 97 ? 38.674 -0.005 -29.759 1.00 98.00 97 TYR A CA 1
ATOM 742 C C . TYR A 1 97 ? 37.291 -0.535 -29.354 1.00 98.00 97 TYR A C 1
ATOM 744 O O . TYR A 1 97 ? 36.282 -0.070 -29.887 1.00 98.00 97 TYR A O 1
ATOM 752 N N . GLN A 1 98 ? 37.220 -1.443 -28.377 1.00 98.00 98 GLN A N 1
ATOM 753 C CA . GLN A 1 98 ? 35.951 -1.904 -27.806 1.00 98.00 98 GLN A CA 1
ATOM 754 C C . GLN A 1 98 ? 35.161 -0.753 -27.173 1.00 98.00 98 GLN A C 1
ATOM 756 O O . GLN A 1 98 ? 33.956 -0.649 -27.393 1.00 98.00 98 GLN A O 1
ATOM 761 N N . GLU A 1 99 ? 35.826 0.158 -26.465 1.00 97.31 99 GLU A N 1
ATOM 762 C CA . GLU A 1 99 ? 35.192 1.340 -25.879 1.00 97.31 99 GLU A CA 1
ATOM 763 C C . GLU A 1 99 ? 34.589 2.256 -26.956 1.00 97.31 99 GLU A C 1
ATOM 765 O O . GLU A 1 99 ? 33.453 2.714 -26.821 1.00 97.31 99 GLU A O 1
ATOM 770 N N . LYS A 1 100 ? 35.283 2.444 -28.088 1.00 98.19 100 LYS A N 1
ATOM 771 C CA . LYS A 1 100 ? 34.726 3.164 -29.248 1.00 98.19 100 LYS A CA 1
ATOM 772 C C . LYS A 1 100 ? 33.464 2.493 -29.790 1.00 98.19 100 LYS A C 1
ATOM 774 O O . LYS A 1 100 ? 32.499 3.194 -30.086 1.00 98.19 100 LYS A O 1
ATOM 779 N N . LEU A 1 101 ? 33.454 1.163 -29.907 1.00 98.25 101 LEU A N 1
ATOM 780 C CA . LEU A 1 101 ? 32.278 0.405 -30.348 1.00 98.25 101 LEU A CA 1
ATOM 781 C C . LEU A 1 101 ? 31.112 0.547 -29.361 1.00 98.25 101 LEU A C 1
ATOM 783 O O . LEU A 1 101 ? 29.980 0.772 -29.788 1.00 98.25 101 LEU A O 1
ATOM 787 N N . ILE A 1 102 ? 31.374 0.443 -28.056 1.00 97.25 102 ILE A N 1
ATOM 788 C CA . ILE A 1 102 ? 30.357 0.575 -27.004 1.00 97.25 102 ILE A CA 1
ATOM 789 C C . ILE A 1 102 ? 29.742 1.974 -27.039 1.00 97.25 102 ILE A C 1
ATOM 791 O O . ILE A 1 102 ? 28.525 2.095 -27.174 1.00 97.25 102 ILE A O 1
ATOM 795 N N . ASN A 1 103 ? 30.570 3.020 -26.995 1.00 96.12 103 ASN A N 1
ATOM 796 C CA . ASN A 1 103 ? 30.097 4.404 -26.979 1.00 96.12 103 ASN A CA 1
ATOM 797 C C . ASN A 1 103 ? 29.310 4.745 -28.252 1.00 96.12 103 ASN A C 1
ATOM 799 O O . ASN A 1 103 ? 28.258 5.373 -28.174 1.00 96.12 103 ASN A O 1
ATOM 803 N N . ALA A 1 104 ? 29.751 4.252 -29.413 1.00 97.94 104 ALA A N 1
ATOM 804 C CA . ALA A 1 104 ? 29.022 4.428 -30.664 1.00 97.94 104 ALA A CA 1
ATOM 805 C C . ALA A 1 104 ? 27.635 3.768 -30.646 1.00 97.94 104 ALA A C 1
ATOM 807 O O . ALA A 1 104 ? 26.663 4.381 -31.088 1.00 97.94 104 ALA A O 1
ATOM 808 N N . ASN A 1 105 ? 27.531 2.536 -30.132 1.00 97.75 105 ASN A N 1
ATOM 809 C CA . ASN A 1 105 ? 26.245 1.849 -29.994 1.00 97.75 105 ASN A CA 1
ATOM 810 C C . ASN A 1 105 ? 25.324 2.592 -29.017 1.00 97.75 105 ASN A C 1
ATOM 812 O O . ASN A 1 105 ? 24.153 2.799 -29.328 1.00 97.75 105 ASN A O 1
ATOM 816 N N . VAL A 1 106 ? 25.844 3.016 -27.861 1.00 96.69 106 VAL A N 1
ATOM 817 C CA . VAL A 1 106 ? 25.072 3.762 -26.854 1.00 96.69 106 VAL A CA 1
ATOM 818 C C . VAL A 1 106 ? 24.535 5.065 -27.442 1.00 96.69 106 VAL A C 1
ATOM 820 O O . VAL A 1 106 ? 23.326 5.294 -27.394 1.00 96.69 106 VAL A O 1
ATOM 823 N N . ASP A 1 107 ? 25.391 5.878 -28.059 1.00 96.44 107 ASP A N 1
ATOM 824 C CA . ASP A 1 107 ? 24.982 7.162 -28.632 1.00 96.44 107 ASP A CA 1
ATOM 825 C C . ASP A 1 107 ? 23.981 6.993 -29.776 1.00 96.44 107 ASP A C 1
ATOM 827 O O . ASP A 1 107 ? 23.035 7.774 -29.893 1.00 96.44 107 ASP A O 1
ATOM 831 N N . ALA A 1 108 ? 24.147 5.958 -30.604 1.00 97.69 108 ALA A N 1
ATOM 832 C CA . ALA A 1 108 ? 23.190 5.643 -31.655 1.00 97.69 108 ALA A CA 1
ATOM 833 C C . ALA A 1 108 ? 21.821 5.255 -31.094 1.00 97.69 108 ALA A C 1
ATOM 835 O O . ALA A 1 108 ? 20.802 5.775 -31.547 1.00 97.69 108 ALA A O 1
ATOM 836 N N . ILE A 1 109 ? 21.784 4.374 -30.091 1.00 96.56 109 ILE A N 1
ATOM 837 C CA . ILE A 1 109 ? 20.534 3.946 -29.455 1.00 96.56 109 ILE A CA 1
ATOM 838 C C . ILE A 1 109 ? 19.845 5.151 -28.812 1.00 96.56 109 ILE A C 1
ATOM 840 O O . ILE A 1 109 ? 18.667 5.384 -29.067 1.00 96.56 109 ILE A O 1
ATOM 844 N N . VAL A 1 110 ? 20.572 5.967 -28.044 1.00 91.38 110 VAL A N 1
ATOM 845 C CA . VAL A 1 110 ? 20.021 7.178 -27.413 1.00 91.38 110 VAL A CA 1
ATOM 846 C C . VAL A 1 110 ? 19.458 8.141 -28.461 1.00 91.38 110 VAL A C 1
ATOM 848 O O . VAL A 1 110 ? 18.334 8.623 -28.313 1.00 91.38 110 VAL A O 1
ATOM 851 N N . ASN A 1 111 ? 20.189 8.390 -29.549 1.00 93.12 111 ASN A N 1
ATOM 852 C CA . ASN A 1 111 ? 19.721 9.252 -30.633 1.00 93.12 111 ASN A CA 1
ATOM 853 C C . ASN A 1 111 ? 18.474 8.705 -31.327 1.00 93.12 111 ASN A C 1
ATOM 855 O O . ASN A 1 111 ? 17.540 9.465 -31.591 1.00 93.12 111 ASN A O 1
ATOM 859 N N . TYR A 1 112 ? 18.458 7.406 -31.627 1.00 94.75 112 TYR A N 1
ATOM 860 C CA . TYR A 1 112 ? 17.307 6.749 -32.229 1.00 94.75 112 TYR A CA 1
ATOM 861 C C . TYR A 1 112 ? 16.075 6.898 -31.334 1.00 94.75 112 TYR A C 1
ATOM 863 O O . TYR A 1 112 ? 15.028 7.334 -31.819 1.00 94.75 112 TYR A O 1
ATOM 871 N N . LEU A 1 113 ? 16.211 6.608 -30.037 1.00 90.50 113 LEU A N 1
ATOM 872 C CA . LEU A 1 113 ? 15.121 6.720 -29.071 1.00 90.50 113 LEU A CA 1
ATOM 873 C C . LEU A 1 113 ? 14.612 8.164 -28.980 1.00 90.50 113 LEU A C 1
ATOM 875 O O . LEU A 1 113 ? 13.415 8.389 -29.105 1.00 90.50 113 LEU A O 1
ATOM 879 N N . ASN A 1 114 ? 15.498 9.159 -28.878 1.00 83.38 114 ASN A N 1
ATOM 880 C CA . ASN A 1 114 ? 15.100 10.571 -28.808 1.00 83.38 114 ASN A CA 1
ATOM 881 C C . ASN A 1 114 ? 14.321 11.056 -30.045 1.00 83.38 114 ASN A C 1
ATOM 883 O O . ASN A 1 114 ? 13.468 11.935 -29.925 1.00 83.38 114 ASN A O 1
ATOM 887 N N . LYS A 1 115 ? 14.628 10.521 -31.233 1.00 86.75 115 LYS A N 1
ATOM 888 C CA . LYS A 1 115 ? 13.984 10.914 -32.499 1.00 86.75 115 LYS A CA 1
ATOM 889 C C . LYS A 1 115 ? 12.681 10.160 -32.768 1.00 86.75 115 LYS A C 1
ATOM 891 O O . LYS A 1 115 ? 11.765 10.734 -33.348 1.00 86.75 115 LYS A O 1
ATOM 896 N N . ASN A 1 116 ? 12.623 8.880 -32.404 1.00 82.19 116 ASN A N 1
ATOM 897 C CA . ASN A 1 116 ? 11.593 7.954 -32.890 1.00 82.19 116 ASN A CA 1
ATOM 898 C C . ASN A 1 116 ? 10.680 7.425 -31.784 1.00 82.19 116 ASN A C 1
ATOM 900 O O . ASN A 1 116 ? 9.602 6.910 -32.073 1.00 82.19 116 ASN A O 1
ATOM 904 N N . VAL A 1 117 ? 11.076 7.573 -30.521 1.00 73.50 117 VAL A N 1
ATOM 905 C CA . VAL A 1 117 ? 10.264 7.183 -29.374 1.00 73.50 117 VAL A CA 1
ATOM 906 C C . VAL A 1 117 ? 9.743 8.445 -28.712 1.00 73.50 117 VAL A C 1
ATOM 908 O O . VAL A 1 117 ? 10.474 9.235 -28.118 1.00 73.50 117 VAL A O 1
ATOM 911 N N . SER A 1 118 ? 8.432 8.649 -28.814 1.00 60.69 118 SER A N 1
ATOM 912 C CA . SER A 1 118 ? 7.782 9.715 -28.069 1.00 60.69 118 SER A CA 1
ATOM 913 C C . SER A 1 118 ? 7.834 9.380 -26.579 1.00 60.69 118 SER A C 1
ATOM 915 O O . SER A 1 118 ? 7.120 8.492 -26.110 1.00 60.69 118 SER A O 1
ATOM 917 N N . LEU A 1 119 ? 8.605 10.153 -25.810 1.00 57.75 119 LEU A N 1
ATOM 918 C CA . LEU A 1 119 ? 8.516 10.220 -24.346 1.00 57.75 119 LEU A CA 1
ATOM 919 C C . LEU A 1 119 ? 7.187 10.883 -23.907 1.00 57.75 119 LEU A C 1
ATOM 921 O O . LEU A 1 119 ? 7.155 11.731 -23.023 1.00 57.75 119 LEU A O 1
ATOM 925 N N . SER A 1 120 ? 6.061 10.527 -24.530 1.00 47.53 120 SER A N 1
ATOM 926 C CA . SER A 1 120 ? 4.712 10.984 -24.155 1.00 47.53 120 SER A CA 1
ATOM 927 C C . SER A 1 120 ? 4.229 10.364 -22.844 1.00 47.53 120 SER A C 1
ATOM 929 O O . SER A 1 120 ? 3.228 10.786 -22.264 1.00 47.53 120 SER A O 1
ATOM 931 N N . ASN A 1 121 ? 4.978 9.407 -22.305 1.00 54.38 121 ASN A N 1
ATOM 932 C CA . ASN A 1 121 ? 4.816 8.980 -20.936 1.00 54.38 121 ASN A CA 1
ATOM 933 C C . ASN A 1 121 ? 5.361 10.069 -20.010 1.00 54.38 121 ASN A C 1
ATOM 935 O O . ASN A 1 121 ? 6.499 9.979 -19.561 1.00 54.38 121 ASN A O 1
ATOM 939 N N . LYS A 1 122 ? 4.517 11.048 -19.651 1.00 57.72 122 LYS A N 1
ATOM 940 C CA . LYS A 1 122 ? 4.677 11.785 -18.392 1.00 57.72 122 LYS A CA 1
ATOM 941 C C . LYS A 1 122 ? 4.917 10.727 -17.315 1.00 57.72 122 LYS A C 1
ATOM 943 O O . LYS A 1 122 ? 4.019 9.937 -17.011 1.00 57.72 122 LYS A O 1
ATOM 948 N N . LEU A 1 123 ? 6.164 10.600 -16.869 1.00 65.69 123 LEU A N 1
ATOM 949 C CA . LEU A 1 123 ? 6.499 9.707 -15.775 1.00 65.69 123 LEU A CA 1
ATOM 950 C C . LEU A 1 123 ? 5.741 10.245 -14.573 1.00 65.69 123 LEU A C 1
ATOM 952 O O . LEU A 1 123 ? 5.788 11.446 -14.293 1.00 65.69 123 LEU A O 1
ATOM 956 N N . ILE A 1 124 ? 4.972 9.375 -13.929 1.00 82.75 124 ILE A N 1
ATOM 957 C CA . ILE A 1 124 ? 4.247 9.770 -12.731 1.00 82.75 124 ILE A CA 1
ATOM 958 C C . ILE A 1 124 ? 5.316 10.001 -11.670 1.00 82.75 124 ILE A C 1
ATOM 960 O O . ILE A 1 124 ? 6.073 9.082 -11.359 1.00 82.75 124 ILE A O 1
ATOM 964 N N . SER A 1 125 ? 5.420 11.230 -11.169 1.00 88.00 125 SER A N 1
ATOM 965 C CA . SER A 1 125 ? 6.370 11.534 -10.104 1.00 88.00 125 SER A CA 1
ATOM 966 C C . SER A 1 125 ? 5.910 10.867 -8.818 1.00 88.00 125 SER A C 1
ATOM 968 O O . SER A 1 125 ? 4.724 10.914 -8.468 1.00 88.00 125 SER A O 1
ATOM 970 N N . SER A 1 126 ? 6.859 10.264 -8.114 1.00 94.12 126 SER A N 1
ATOM 971 C CA . SER A 1 126 ? 6.638 9.695 -6.800 1.00 94.12 126 SER A CA 1
ATOM 972 C C . SER A 1 126 ? 7.305 10.495 -5.686 1.00 94.12 126 SER A C 1
ATOM 974 O O . SER A 1 126 ? 8.351 11.116 -5.858 1.00 94.12 126 SER A O 1
ATOM 976 N N . THR A 1 127 ? 6.673 10.483 -4.516 1.00 96.81 127 THR A N 1
ATOM 977 C CA . THR A 1 127 ? 7.235 10.963 -3.253 1.00 96.81 127 THR A CA 1
ATOM 978 C C . THR A 1 127 ? 7.249 9.810 -2.263 1.00 96.81 127 THR A C 1
ATOM 980 O O . THR A 1 127 ? 6.216 9.197 -1.995 1.00 96.81 127 THR A O 1
ATOM 983 N N . ARG A 1 128 ? 8.414 9.503 -1.693 1.00 97.62 128 ARG A N 1
ATOM 984 C CA . ARG A 1 128 ? 8.542 8.447 -0.687 1.00 97.62 128 ARG A CA 1
ATOM 985 C C . ARG A 1 128 ? 8.291 9.001 0.715 1.00 97.62 128 ARG A C 1
ATOM 987 O O . ARG A 1 128 ? 8.921 9.969 1.130 1.00 97.62 128 ARG A O 1
ATOM 994 N N . ILE A 1 129 ? 7.399 8.350 1.451 1.00 98.38 129 ILE A N 1
ATOM 995 C CA . ILE A 1 129 ? 7.097 8.617 2.856 1.00 98.38 129 ILE A CA 1
ATOM 996 C C . ILE A 1 129 ? 7.661 7.445 3.660 1.00 98.38 129 ILE A C 1
ATOM 998 O O . ILE A 1 129 ? 7.059 6.373 3.732 1.00 98.38 129 ILE A O 1
ATOM 1002 N N . SER A 1 130 ? 8.846 7.628 4.237 1.00 97.81 130 SER A N 1
ATOM 1003 C CA . SER A 1 130 ? 9.546 6.571 4.972 1.00 97.81 130 SER A CA 1
ATOM 1004 C C . SER A 1 130 ? 10.432 7.130 6.075 1.00 97.81 130 SER A C 1
ATOM 1006 O O . SER A 1 130 ? 11.024 8.196 5.904 1.00 97.81 130 SER A O 1
ATOM 1008 N N . GLY A 1 131 ? 10.565 6.379 7.165 1.00 96.94 131 GLY A N 1
ATOM 1009 C CA . GLY A 1 131 ? 11.618 6.561 8.163 1.00 96.94 131 GLY A CA 1
ATOM 1010 C C . GLY A 1 131 ? 12.606 5.391 8.169 1.00 96.94 131 GLY A C 1
ATOM 1011 O O . GLY A 1 131 ? 12.505 4.475 7.349 1.00 96.94 131 GLY A O 1
ATOM 1012 N N . ILE A 1 132 ? 13.547 5.387 9.115 1.00 96.00 132 ILE A N 1
ATOM 1013 C CA . ILE A 1 132 ? 14.538 4.304 9.268 1.00 96.00 132 ILE A CA 1
ATOM 1014 C C . ILE A 1 132 ? 13.898 2.976 9.699 1.00 96.00 132 ILE A C 1
ATOM 1016 O O . ILE A 1 132 ? 14.505 1.913 9.582 1.00 96.00 132 ILE A O 1
ATOM 1020 N N . ASN A 1 133 ? 12.681 3.030 10.243 1.00 96.25 133 ASN A N 1
ATOM 1021 C CA . ASN A 1 133 ? 11.900 1.881 10.677 1.00 96.25 133 ASN A CA 1
ATOM 1022 C C . ASN A 1 133 ? 10.393 2.178 10.566 1.00 96.25 133 ASN A C 1
ATOM 1024 O O . ASN A 1 133 ? 9.982 3.315 10.342 1.00 96.25 133 ASN A O 1
ATOM 1028 N N . ARG A 1 134 ? 9.565 1.151 10.789 1.00 96.88 134 ARG A N 1
ATOM 1029 C CA . ARG A 1 134 ? 8.094 1.232 10.721 1.00 96.88 134 ARG A CA 1
ATOM 1030 C C . ARG A 1 134 ? 7.469 2.310 11.614 1.00 96.88 134 ARG A C 1
ATOM 1032 O O . ARG A 1 134 ? 6.486 2.937 11.232 1.00 96.88 134 ARG A O 1
ATOM 1039 N N . TYR A 1 135 ? 8.028 2.530 12.806 1.00 98.19 135 TYR A N 1
ATOM 1040 C CA . TYR A 1 135 ? 7.506 3.520 13.749 1.00 98.19 135 TYR A CA 1
ATOM 1041 C C . TYR A 1 135 ? 7.723 4.922 13.189 1.00 98.19 135 TYR A C 1
ATOM 1043 O O . TYR A 1 135 ? 6.773 5.691 13.067 1.00 98.19 135 TYR A O 1
ATOM 1051 N N . GLU A 1 136 ? 8.943 5.215 12.736 1.00 98.19 136 GLU A N 1
ATOM 1052 C CA . GLU A 1 136 ? 9.246 6.498 12.112 1.00 98.19 136 GLU A CA 1
ATOM 1053 C C . GLU A 1 136 ? 8.474 6.697 10.799 1.00 98.19 136 GLU A C 1
ATOM 1055 O O . GLU A 1 136 ? 7.950 7.788 10.580 1.00 98.19 136 GLU A O 1
ATOM 1060 N N . THR A 1 137 ? 8.300 5.664 9.964 1.00 98.44 137 THR A N 1
ATOM 1061 C CA . THR A 1 137 ? 7.418 5.760 8.786 1.00 98.44 137 THR A CA 1
ATOM 1062 C C . THR A 1 137 ? 6.008 6.192 9.188 1.00 98.44 137 THR A C 1
ATOM 1064 O O . THR A 1 137 ? 5.465 7.112 8.577 1.00 98.44 137 THR A O 1
ATOM 1067 N N . SER A 1 138 ? 5.438 5.629 10.259 1.00 98.56 138 SER A N 1
ATOM 1068 C CA . SER A 1 138 ? 4.114 6.049 10.742 1.00 98.56 138 SER A CA 1
ATOM 1069 C C . SER A 1 138 ? 4.077 7.516 11.204 1.00 98.56 138 SER A C 1
ATOM 1071 O O . SER A 1 138 ? 3.094 8.217 10.963 1.00 98.56 138 SER A O 1
ATOM 1073 N N . TYR A 1 139 ? 5.173 8.035 11.770 1.00 98.50 139 TYR A N 1
ATOM 1074 C CA . TYR A 1 139 ? 5.297 9.453 12.131 1.00 98.50 139 TYR A CA 1
ATOM 1075 C C . TYR A 1 139 ? 5.406 10.352 10.892 1.00 98.50 139 TYR A C 1
ATOM 1077 O O . TYR A 1 139 ? 4.793 11.418 10.840 1.00 98.50 139 TYR A O 1
ATOM 1085 N N . LYS A 1 140 ? 6.143 9.920 9.860 1.00 98.56 140 LYS A N 1
ATOM 1086 C CA . LYS A 1 140 ? 6.230 10.628 8.572 1.00 98.56 140 LYS A CA 1
ATOM 1087 C C . LYS A 1 140 ? 4.879 10.659 7.858 1.00 98.56 140 LYS A C 1
ATOM 1089 O O . LYS A 1 140 ? 4.524 11.698 7.311 1.00 98.56 140 LYS A O 1
ATOM 1094 N N . VAL A 1 141 ? 4.101 9.576 7.920 1.00 98.56 141 VAL A N 1
ATOM 1095 C CA . VAL A 1 141 ? 2.715 9.544 7.422 1.00 98.56 141 VAL A CA 1
ATOM 1096 C C . VAL A 1 141 ? 1.844 10.553 8.171 1.00 98.56 141 VAL A C 1
ATOM 1098 O O . VAL A 1 141 ? 1.100 11.297 7.532 1.00 98.56 141 VAL A O 1
ATOM 1101 N N . PHE A 1 142 ? 1.964 10.638 9.501 1.00 98.56 142 PHE A N 1
ATOM 1102 C CA . PHE A 1 142 ? 1.236 11.641 10.279 1.00 98.56 142 PHE A CA 1
ATOM 1103 C C . PHE A 1 142 ? 1.628 13.069 9.855 1.00 98.56 142 PHE A C 1
ATOM 1105 O O . PHE A 1 142 ? 0.758 13.884 9.560 1.00 98.56 142 PHE A O 1
ATOM 1112 N N . ASN A 1 143 ? 2.923 13.353 9.713 1.00 98.25 143 ASN A N 1
ATOM 1113 C CA . ASN A 1 143 ? 3.404 14.659 9.255 1.00 98.25 143 ASN A CA 1
ATOM 1114 C C . ASN A 1 143 ? 2.932 15.024 7.844 1.00 98.25 143 ASN A C 1
ATOM 1116 O O . ASN A 1 143 ? 2.570 16.173 7.610 1.00 98.25 143 ASN A O 1
ATOM 1120 N N . GLN A 1 144 ? 2.908 14.057 6.925 1.00 97.62 144 GLN A N 1
ATOM 1121 C CA . GLN A 1 144 ? 2.432 14.270 5.559 1.00 97.62 144 GLN A CA 1
ATOM 1122 C C . GLN A 1 144 ? 0.928 14.554 5.517 1.00 97.62 144 GLN A C 1
ATOM 1124 O O . GLN A 1 144 ? 0.461 15.346 4.702 1.00 97.62 144 GLN A O 1
ATOM 1129 N N . GLY A 1 145 ? 0.161 13.846 6.344 1.00 96.94 145 GLY A N 1
ATOM 1130 C CA . GLY A 1 145 ? -1.290 13.872 6.278 1.00 96.94 145 GLY A CA 1
ATOM 1131 C C . GLY A 1 145 ? -1.946 14.952 7.118 1.00 96.94 145 GLY A C 1
ATOM 1132 O O . GLY A 1 145 ? -3.067 15.341 6.801 1.00 96.94 145 GLY A O 1
ATOM 1133 N N . TRP A 1 146 ? -1.307 15.425 8.187 1.00 98.12 146 TRP A N 1
ATOM 1134 C CA . TRP A 1 146 ? -1.942 16.294 9.173 1.00 98.12 146 TRP A CA 1
ATOM 1135 C C . TRP A 1 146 ? -0.970 17.340 9.712 1.00 98.12 146 TRP A C 1
ATOM 1137 O O . TRP A 1 146 ? 0.085 17.015 10.261 1.00 98.12 146 TRP A O 1
ATOM 1147 N N . GLU A 1 147 ? -1.370 18.607 9.640 1.00 97.62 147 GLU A N 1
ATOM 1148 C CA . GLU A 1 147 ? -0.697 19.689 10.365 1.00 97.62 147 GLU A CA 1
ATOM 1149 C C . GLU A 1 147 ? -0.869 19.502 11.879 1.00 97.62 147 GLU A C 1
ATOM 1151 O O . GLU A 1 147 ? 0.115 19.534 12.615 1.00 97.62 147 GLU A O 1
ATOM 1156 N N . SER A 1 148 ? -2.092 19.183 12.311 1.00 98.06 148 SER A N 1
ATOM 1157 C CA . SER A 1 148 ? -2.474 18.789 13.670 1.00 98.06 148 SER A CA 1
ATOM 1158 C C . SER A 1 148 ? -3.603 17.748 13.633 1.00 98.06 148 SER A C 1
ATOM 1160 O O . SER A 1 148 ? -4.269 17.570 12.607 1.00 98.06 148 SER A O 1
ATOM 1162 N N . SER A 1 149 ? -3.820 17.031 14.737 1.00 98.44 149 SER A N 1
ATOM 1163 C CA . SER A 1 149 ? -5.008 16.189 14.912 1.00 98.44 149 SER A CA 1
ATOM 1164 C C . SER A 1 149 ? -5.362 16.052 16.388 1.00 98.44 149 SER A C 1
ATOM 1166 O O . SER A 1 149 ? -4.500 15.772 17.216 1.00 98.44 149 SER A O 1
ATOM 1168 N N . GLU A 1 150 ? -6.641 16.227 16.718 1.00 98.50 150 GLU A N 1
ATOM 1169 C CA . GLU A 1 150 ? -7.159 16.028 18.077 1.00 98.50 150 GLU A CA 1
ATOM 1170 C C . GLU A 1 150 ? -7.149 14.543 18.479 1.00 98.50 150 GLU A C 1
ATOM 1172 O O . GLU A 1 150 ? -6.998 14.212 19.659 1.00 98.50 150 GLU A O 1
ATOM 1177 N N . TYR A 1 151 ? -7.253 13.645 17.498 1.00 98.81 151 TYR A N 1
ATOM 1178 C CA . TYR A 1 151 ? -7.371 12.206 17.695 1.00 98.81 151 TYR A CA 1
ATOM 1179 C C . TYR A 1 151 ? -6.166 11.473 17.103 1.00 98.81 151 TYR A C 1
ATOM 1181 O O . TYR A 1 151 ? -5.619 11.876 16.084 1.00 98.81 151 TYR A O 1
ATOM 1189 N N . ALA A 1 152 ? -5.784 10.344 17.693 1.00 98.81 152 ALA A N 1
ATOM 1190 C CA . ALA A 1 152 ? -4.864 9.390 17.075 1.00 98.81 152 ALA A CA 1
ATOM 1191 C C . ALA A 1 152 ? -5.318 7.954 17.348 1.00 98.81 152 ALA A C 1
ATOM 1193 O O . ALA A 1 152 ? -5.878 7.660 18.407 1.00 98.81 152 ALA A O 1
ATOM 1194 N N . VAL A 1 153 ? -5.050 7.046 16.413 1.00 98.75 153 VAL A N 1
ATOM 1195 C CA . VAL A 1 153 ? -5.236 5.608 16.627 1.00 98.75 153 VAL A CA 1
ATOM 1196 C C . VAL A 1 153 ? -3.869 4.963 16.823 1.00 98.75 153 VAL A C 1
ATOM 1198 O O . VAL A 1 153 ? -3.023 5.005 15.934 1.00 98.75 153 VAL A O 1
ATOM 1201 N N . ILE A 1 154 ? -3.644 4.377 17.997 1.00 98.56 154 ILE A N 1
ATOM 1202 C CA . ILE A 1 154 ? -2.410 3.671 18.339 1.00 98.56 154 ILE A CA 1
ATOM 1203 C C . ILE A 1 154 ? -2.625 2.174 18.158 1.00 98.56 154 ILE A C 1
ATOM 1205 O O . ILE A 1 154 ? -3.572 1.599 18.697 1.00 98.56 154 ILE A O 1
ATOM 1209 N N . VAL A 1 155 ? -1.712 1.548 17.426 1.00 97.81 155 VAL A N 1
ATOM 1210 C CA . VAL A 1 155 ? -1.704 0.108 17.146 1.00 97.81 155 VAL A CA 1
ATOM 1211 C C . VAL A 1 155 ? -0.328 -0.476 17.451 1.00 97.81 155 VAL A C 1
ATOM 1213 O O . VAL A 1 155 ? 0.680 0.234 17.454 1.00 97.81 155 VAL A O 1
ATOM 1216 N N . TYR A 1 156 ? -0.259 -1.780 17.700 1.00 96.88 156 TYR A N 1
ATOM 1217 C CA . TYR A 1 156 ? 1.017 -2.450 17.921 1.00 96.88 156 TYR A CA 1
ATOM 1218 C C . TYR A 1 156 ? 1.810 -2.583 16.614 1.00 96.88 156 TYR A C 1
ATOM 1220 O O . TYR A 1 156 ? 1.269 -2.958 15.581 1.00 96.88 156 TYR A O 1
ATOM 1228 N N . GLY A 1 157 ? 3.107 -2.272 16.643 1.00 95.19 157 GLY A N 1
ATOM 1229 C CA . GLY A 1 157 ? 3.933 -2.228 15.434 1.00 95.19 157 GLY A CA 1
ATOM 1230 C C . GLY A 1 157 ? 4.471 -3.576 14.948 1.00 95.19 157 GLY A C 1
ATOM 1231 O O . GLY A 1 157 ? 4.976 -3.640 13.828 1.00 95.19 157 GLY A O 1
ATOM 1232 N N . LEU A 1 158 ? 4.424 -4.639 15.759 1.00 93.44 158 LEU A N 1
ATOM 1233 C CA . LEU A 1 158 ? 5.024 -5.942 15.412 1.00 93.44 158 LEU A CA 1
ATOM 1234 C C . LEU A 1 158 ? 4.003 -7.043 15.103 1.00 93.44 158 LEU A C 1
ATOM 1236 O O . LEU A 1 158 ? 4.410 -8.118 14.675 1.00 93.44 158 LEU A O 1
ATOM 1240 N N . ASP A 1 159 ? 2.708 -6.771 15.256 1.00 91.25 159 ASP A N 1
ATOM 1241 C CA . ASP A 1 159 ? 1.630 -7.657 14.811 1.00 91.25 159 ASP A CA 1
ATOM 1242 C C . ASP A 1 159 ? 0.517 -6.828 14.153 1.00 91.25 159 ASP A C 1
ATOM 1244 O O . ASP A 1 159 ? 0.359 -5.643 14.438 1.00 91.25 159 ASP A O 1
ATOM 1248 N N . TYR A 1 160 ? -0.232 -7.434 13.242 1.00 90.75 160 TYR A N 1
ATOM 1249 C CA . TYR A 1 160 ? -1.173 -6.751 12.347 1.00 90.75 160 TYR A CA 1
ATOM 1250 C C . TYR A 1 160 ? -2.673 -6.874 12.677 1.00 90.75 160 TYR A C 1
ATOM 1252 O O . TYR A 1 160 ? -3.402 -5.944 12.328 1.00 90.75 160 TYR A O 1
ATOM 1260 N N . PRO A 1 161 ? -3.198 -7.965 13.278 1.00 86.69 161 PRO A N 1
ATOM 1261 C CA . PRO A 1 161 ? -4.634 -8.248 13.244 1.00 86.69 161 PRO A CA 1
ATOM 1262 C C . PRO A 1 161 ? -5.502 -7.155 13.862 1.00 86.69 161 PRO A C 1
ATOM 1264 O O . PRO A 1 161 ? -6.484 -6.733 13.259 1.00 86.69 161 PRO A O 1
ATOM 1267 N N . ASP A 1 162 ? -5.099 -6.650 15.027 1.00 85.12 162 ASP A N 1
ATOM 1268 C CA . ASP A 1 162 ? -5.826 -5.592 15.732 1.00 85.12 162 ASP A CA 1
ATOM 1269 C C . ASP A 1 162 ? -5.818 -4.273 14.944 1.00 85.12 162 ASP A C 1
ATOM 1271 O O . ASP A 1 162 ? -6.752 -3.476 15.023 1.00 85.12 162 ASP A O 1
ATOM 1275 N N . ALA A 1 163 ? -4.785 -4.065 14.130 1.00 88.56 163 ALA A N 1
ATOM 1276 C CA . ALA A 1 163 ? -4.593 -2.850 13.365 1.00 88.56 163 ALA A CA 1
ATOM 1277 C C . ALA A 1 163 ? -5.334 -2.847 12.019 1.00 88.56 163 ALA A C 1
ATOM 1279 O O . ALA A 1 163 ? -5.769 -1.788 11.575 1.00 88.56 163 ALA A O 1
ATOM 1280 N N . LEU A 1 164 ? -5.543 -4.009 11.385 1.00 90.81 164 LEU A N 1
ATOM 1281 C CA . LEU A 1 164 ? -6.220 -4.115 10.078 1.00 90.81 164 LEU A CA 1
ATOM 1282 C C . LEU A 1 164 ? -7.607 -3.459 10.050 1.00 90.81 164 LEU A C 1
ATOM 1284 O O . LEU A 1 164 ? -8.071 -3.022 8.998 1.00 90.81 164 LEU A O 1
ATOM 1288 N N . CYS A 1 165 ? -8.262 -3.392 11.210 1.00 94.38 165 CYS A N 1
ATOM 1289 C CA . CYS A 1 165 ? -9.613 -2.863 11.350 1.00 94.38 165 CYS A CA 1
ATOM 1290 C C . CYS A 1 165 ? -9.649 -1.379 11.741 1.00 94.38 165 CYS A C 1
ATOM 1292 O O . CYS A 1 165 ? -10.731 -0.811 11.877 1.00 94.38 165 CYS A O 1
ATOM 1294 N N . ALA A 1 166 ? -8.489 -0.747 11.941 1.00 97.12 166 ALA A N 1
ATOM 1295 C CA . ALA A 1 166 ? -8.378 0.600 12.490 1.00 97.12 166 ALA A CA 1
ATOM 1296 C C . ALA A 1 166 ? -8.681 1.710 11.472 1.00 97.12 166 ALA A C 1
ATOM 1298 O O . ALA A 1 166 ? -9.122 2.784 11.870 1.00 97.12 166 ALA A O 1
ATOM 1299 N N . THR A 1 167 ? -8.474 1.476 10.172 1.00 98.00 167 THR A N 1
ATOM 1300 C CA . THR A 1 167 ? -8.591 2.515 9.130 1.00 98.00 167 THR A CA 1
ATOM 1301 C C . THR A 1 167 ? -9.968 3.178 9.053 1.00 98.00 167 THR A C 1
ATOM 1303 O O . THR A 1 167 ? -10.005 4.407 9.004 1.00 98.00 167 THR A O 1
ATOM 1306 N N . PRO A 1 168 ? -11.101 2.448 9.123 1.00 98.12 168 PRO A N 1
ATOM 1307 C CA . PRO A 1 168 ? -12.424 3.066 9.232 1.00 98.12 168 PRO A CA 1
ATOM 1308 C C . PRO A 1 168 ? -12.565 4.010 10.422 1.00 98.12 168 PRO A C 1
ATOM 1310 O O . PRO A 1 168 ? -13.068 5.123 10.279 1.00 98.12 168 PRO A O 1
ATOM 1313 N N . LEU A 1 169 ? -12.079 3.590 11.592 1.00 98.38 169 LEU A N 1
ATOM 1314 C CA . LEU A 1 169 ? -12.133 4.407 12.799 1.00 98.38 169 LEU A CA 1
ATOM 1315 C C . LEU A 1 169 ? -11.243 5.647 12.661 1.00 98.38 169 LEU A C 1
ATOM 1317 O O . LEU A 1 169 ? -11.677 6.755 12.961 1.00 98.38 169 LEU A O 1
ATOM 1321 N N . ALA A 1 170 ? -10.022 5.470 12.160 1.00 98.50 170 ALA A N 1
ATOM 1322 C CA . ALA A 1 170 ? -9.096 6.563 11.903 1.00 98.50 170 ALA A CA 1
ATOM 1323 C C . ALA A 1 170 ? -9.701 7.591 10.931 1.00 98.50 170 ALA A C 1
ATOM 1325 O O . ALA A 1 170 ? -9.668 8.788 11.207 1.00 98.50 170 ALA A O 1
ATOM 1326 N N . ALA A 1 171 ? -10.342 7.134 9.851 1.00 98.06 171 ALA A N 1
ATOM 1327 C CA . ALA A 1 171 ? -11.030 7.999 8.896 1.00 98.06 171 ALA A CA 1
ATOM 1328 C C . ALA A 1 171 ? -12.200 8.766 9.539 1.00 98.06 171 ALA A C 1
ATOM 1330 O O . ALA A 1 171 ? -12.285 9.982 9.367 1.00 98.06 171 ALA A O 1
ATOM 1331 N N . LYS A 1 172 ? -13.047 8.097 10.340 1.00 97.81 172 LYS A N 1
ATOM 1332 C CA . LYS A 1 172 ? -14.170 8.726 11.066 1.00 97.81 172 LYS A CA 1
ATOM 1333 C C . LYS A 1 172 ? -13.719 9.897 11.943 1.00 97.81 172 LYS A C 1
ATOM 1335 O O . LYS A 1 172 ? -14.408 10.911 12.000 1.00 97.81 172 LYS A O 1
ATOM 1340 N N . TYR A 1 173 ? -12.579 9.759 12.617 1.00 98.38 173 TYR A N 1
ATOM 1341 C CA . TYR A 1 173 ? -12.035 10.785 13.514 1.00 98.38 173 TYR A CA 1
ATOM 1342 C C . TYR A 1 173 ? -11.001 11.705 12.848 1.00 98.38 173 TYR A C 1
ATOM 1344 O O . TYR A 1 173 ? -10.387 12.515 13.538 1.00 98.38 173 TYR A O 1
ATOM 1352 N N . ASN A 1 174 ? -10.791 11.594 11.527 1.00 98.12 174 ASN A N 1
ATOM 1353 C CA . ASN A 1 174 ? -9.724 12.294 10.802 1.00 98.12 174 ASN A CA 1
ATOM 1354 C C . ASN A 1 174 ? -8.363 12.187 11.530 1.00 98.12 174 ASN A C 1
ATOM 1356 O O . ASN A 1 174 ? -7.653 13.173 11.745 1.00 98.12 174 ASN A O 1
ATOM 1360 N N . ALA A 1 175 ? -8.026 10.971 11.946 1.00 98.50 175 ALA A N 1
ATOM 1361 C CA . ALA A 1 175 ? -6.895 10.652 12.802 1.00 98.50 175 ALA A CA 1
ATOM 1362 C C . ALA A 1 175 ? -5.823 9.858 12.035 1.00 98.50 175 ALA A C 1
ATOM 1364 O O . ALA A 1 175 ? -6.164 9.043 11.173 1.00 98.50 175 ALA A O 1
ATOM 1365 N N . PRO A 1 176 ? -4.530 10.023 12.360 1.00 98.62 176 PRO A N 1
ATOM 1366 C CA . PRO A 1 176 ? -3.489 9.113 11.900 1.00 98.62 176 PRO A CA 1
ATOM 13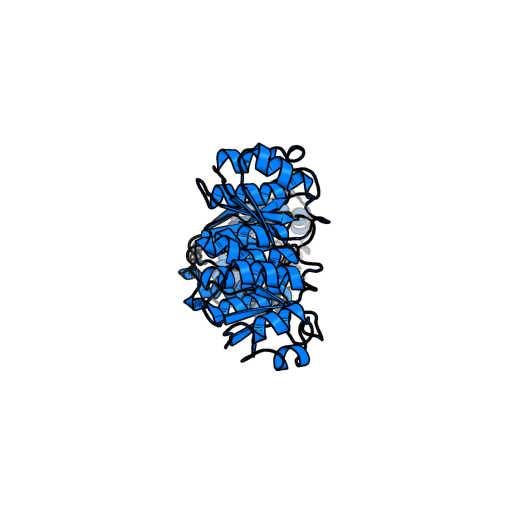67 C C . PRO A 1 176 ? -3.594 7.745 12.593 1.00 98.62 176 PRO A C 1
ATOM 1369 O O . PRO A 1 176 ? -4.074 7.632 13.725 1.00 98.62 176 PRO A O 1
ATOM 1372 N N . ILE A 1 177 ? -3.045 6.717 11.941 1.00 98.62 177 ILE A N 1
ATOM 1373 C CA . ILE A 1 177 ? -2.674 5.455 12.592 1.00 98.62 177 ILE A CA 1
ATOM 1374 C C . ILE A 1 177 ? -1.177 5.508 12.891 1.00 98.62 177 ILE A C 1
ATOM 1376 O O . ILE A 1 177 ? -0.363 5.643 11.976 1.00 98.62 177 ILE A O 1
ATOM 1380 N N . ILE A 1 178 ? -0.816 5.384 14.165 1.00 98.50 178 ILE A N 1
ATOM 1381 C CA . ILE A 1 178 ? 0.563 5.477 14.644 1.00 98.50 178 ILE A CA 1
ATOM 1382 C C . ILE A 1 178 ? 0.950 4.158 15.319 1.00 98.50 178 ILE A C 1
ATOM 1384 O O . ILE A 1 178 ? 0.199 3.609 16.129 1.00 98.50 178 ILE A O 1
ATOM 1388 N N . LEU A 1 179 ? 2.128 3.637 14.980 1.00 98.25 179 LEU A N 1
ATOM 1389 C CA . LEU A 1 179 ? 2.615 2.379 15.540 1.00 98.25 179 LEU A CA 1
ATOM 1390 C C . LEU A 1 179 ? 3.289 2.610 16.897 1.00 98.25 179 LEU A C 1
ATOM 1392 O O . LEU A 1 179 ? 4.073 3.545 17.054 1.00 98.25 179 LEU A O 1
ATOM 1396 N N . ALA A 1 180 ? 3.059 1.704 17.843 1.00 97.75 180 ALA A N 1
ATOM 1397 C CA . ALA A 1 180 ? 3.711 1.685 19.149 1.00 97.75 180 ALA A CA 1
ATOM 1398 C C . ALA A 1 180 ? 4.363 0.327 19.447 1.00 97.75 180 ALA A C 1
ATOM 1400 O O . ALA A 1 180 ? 3.983 -0.721 18.915 1.00 97.75 180 ALA A O 1
ATOM 1401 N N . GLN A 1 181 ? 5.365 0.350 20.319 1.00 97.19 181 GLN A N 1
ATOM 1402 C CA . GLN A 1 181 ? 6.016 -0.829 20.884 1.00 97.19 181 GLN A CA 1
ATOM 1403 C C . GLN A 1 181 ? 5.265 -1.320 22.126 1.00 97.19 181 GLN A C 1
ATOM 1405 O O . GLN A 1 181 ? 4.578 -0.549 22.798 1.00 97.19 181 GLN A O 1
ATOM 1410 N N . ASN A 1 182 ? 5.482 -2.591 22.481 1.00 96.44 182 ASN A N 1
ATOM 1411 C CA . ASN A 1 182 ? 5.010 -3.183 23.735 1.00 96.44 182 ASN A CA 1
ATOM 1412 C C . ASN A 1 182 ? 5.887 -2.714 24.906 1.00 96.44 182 ASN A C 1
ATOM 1414 O O . ASN A 1 182 ? 6.671 -3.469 25.478 1.00 96.44 182 ASN A O 1
ATOM 1418 N N . LYS A 1 183 ? 5.827 -1.412 25.168 1.00 96.88 183 LYS A N 1
ATOM 1419 C CA . LYS A 1 183 ? 6.601 -0.677 26.164 1.00 96.88 183 LYS A CA 1
ATOM 1420 C C . LYS A 1 183 ? 5.740 0.441 26.725 1.00 96.88 183 LYS A C 1
ATOM 1422 O O . LYS A 1 183 ? 4.676 0.759 26.188 1.00 96.88 183 LYS A O 1
ATOM 1427 N N . ARG A 1 184 ? 6.216 1.079 27.789 1.00 97.50 184 ARG A N 1
ATOM 1428 C CA . ARG A 1 184 ? 5.616 2.326 28.274 1.00 97.50 184 ARG A CA 1
ATOM 1429 C C . ARG A 1 184 ? 5.685 3.407 27.198 1.00 97.50 184 ARG A C 1
ATOM 1431 O O . ARG A 1 184 ? 6.565 3.385 26.337 1.00 97.50 184 ARG A O 1
ATOM 1438 N N . LEU A 1 185 ? 4.786 4.386 27.269 1.00 98.25 185 LEU A N 1
ATOM 1439 C CA . LEU A 1 185 ? 4.846 5.532 26.362 1.00 98.25 185 LEU A CA 1
ATOM 1440 C C . LEU A 1 185 ? 6.096 6.386 26.641 1.00 98.25 185 LEU A C 1
ATOM 1442 O O . LEU A 1 185 ? 6.746 6.841 25.708 1.00 98.25 185 LEU A O 1
ATOM 1446 N N . THR A 1 186 ? 6.488 6.544 27.910 1.00 97.12 186 THR A N 1
ATOM 1447 C CA . THR A 1 186 ? 7.686 7.316 28.303 1.00 97.12 186 THR A CA 1
ATOM 1448 C C . THR A 1 186 ? 9.004 6.723 27.801 1.00 97.12 186 THR A C 1
ATOM 1450 O O . THR A 1 186 ? 10.019 7.403 27.820 1.00 97.12 186 THR A O 1
ATOM 1453 N N . GLU A 1 187 ? 9.005 5.467 27.350 1.00 98.12 187 GLU A N 1
ATOM 1454 C CA . GLU A 1 187 ? 10.167 4.801 26.743 1.00 98.12 187 GLU A CA 1
ATOM 1455 C C . GLU A 1 187 ? 10.213 4.980 25.213 1.00 98.12 187 GLU A C 1
ATOM 1457 O O . GLU A 1 187 ? 11.081 4.428 24.540 1.00 98.12 187 GLU A O 1
ATOM 1462 N N . GLN A 1 188 ? 9.259 5.724 24.646 1.00 97.75 188 GLN A N 1
ATOM 1463 C CA . GLN A 1 188 ? 9.076 5.933 23.211 1.00 97.75 188 GLN A CA 1
ATOM 1464 C C . GLN A 1 188 ? 9.021 7.438 22.926 1.00 97.75 188 GLN A C 1
ATOM 1466 O O . GLN A 1 188 ? 7.973 7.991 22.595 1.00 97.75 188 GLN A O 1
ATOM 1471 N N . GLN A 1 189 ? 10.157 8.118 23.099 1.00 98.12 189 GLN A N 1
ATOM 1472 C CA . GLN A 1 189 ? 10.206 9.582 23.123 1.00 98.12 189 GLN A CA 1
ATOM 1473 C C . GLN A 1 189 ? 9.698 10.235 21.828 1.00 98.12 189 GLN A C 1
ATOM 1475 O O . GLN A 1 189 ? 8.977 11.225 21.901 1.00 98.12 189 GLN A O 1
ATOM 1480 N N . ASP A 1 190 ? 9.988 9.661 20.659 1.00 98.12 190 ASP A N 1
ATOM 1481 C CA . ASP A 1 190 ? 9.489 10.192 19.381 1.00 98.12 190 ASP A CA 1
ATOM 1482 C C . ASP A 1 190 ? 7.959 10.140 19.288 1.00 98.12 190 ASP A C 1
ATOM 1484 O O . ASP A 1 190 ? 7.334 11.084 18.805 1.00 98.12 190 ASP A O 1
ATOM 1488 N N . LEU A 1 191 ? 7.341 9.081 19.829 1.00 98.56 191 LEU A N 1
ATOM 1489 C CA . LEU A 1 191 ? 5.886 8.967 19.914 1.00 98.56 191 LEU A CA 1
ATOM 1490 C C . LEU A 1 191 ? 5.306 10.024 20.861 1.00 98.56 191 LEU A C 1
ATOM 1492 O O . LEU A 1 191 ? 4.320 10.679 20.538 1.00 98.56 191 LEU A O 1
ATOM 1496 N N . VAL A 1 192 ? 5.935 10.234 22.021 1.00 98.69 192 VAL A N 1
ATOM 1497 C CA . VAL A 1 192 ? 5.546 11.308 22.952 1.00 98.69 192 VAL A CA 1
ATOM 1498 C C . VAL A 1 192 ? 5.621 12.673 22.274 1.00 98.69 192 VAL A C 1
ATOM 1500 O O . VAL A 1 192 ? 4.704 13.483 22.423 1.00 98.69 192 VAL A O 1
ATOM 1503 N N . ASN A 1 193 ? 6.708 12.929 21.547 1.00 98.56 193 ASN A N 1
ATOM 1504 C CA . ASN A 1 193 ? 6.956 14.204 20.891 1.00 98.56 193 ASN A CA 1
ATOM 1505 C C . ASN A 1 193 ? 5.900 14.478 19.823 1.00 98.56 193 ASN A C 1
ATOM 1507 O O . ASN A 1 193 ? 5.256 15.523 19.887 1.00 98.56 193 ASN A O 1
ATOM 1511 N N . ILE A 1 194 ? 5.647 13.528 18.916 1.00 98.56 194 ILE A N 1
ATOM 1512 C CA . ILE A 1 194 ? 4.685 13.753 17.834 1.00 98.56 194 ILE A CA 1
ATOM 1513 C C . ILE A 1 194 ? 3.249 13.904 18.348 1.00 98.56 194 ILE A C 1
ATOM 1515 O O . ILE A 1 194 ? 2.514 14.750 17.845 1.00 98.56 194 ILE A O 1
ATOM 1519 N N . LEU A 1 195 ? 2.847 13.163 19.390 1.00 98.75 195 LEU A N 1
ATOM 1520 C CA . LEU A 1 195 ? 1.523 13.329 20.004 1.00 98.75 195 LEU A CA 1
ATOM 1521 C C . LEU A 1 195 ? 1.338 14.743 20.581 1.00 98.75 195 LEU A C 1
ATOM 1523 O O . LEU A 1 195 ? 0.273 15.338 20.421 1.00 98.75 195 LEU A O 1
ATOM 1527 N N . LYS A 1 196 ? 2.375 15.297 21.225 1.00 98.31 196 LYS A N 1
ATOM 1528 C CA . LYS A 1 196 ? 2.352 16.662 21.773 1.00 98.31 196 LYS A CA 1
ATOM 1529 C C . LYS A 1 196 ? 2.384 17.723 20.680 1.00 98.31 196 LYS A C 1
ATOM 1531 O O . LYS A 1 196 ? 1.555 18.627 20.702 1.00 98.31 196 LYS A O 1
ATOM 1536 N N . GLU A 1 197 ? 3.327 17.606 19.749 1.00 98.25 197 GLU A N 1
ATOM 1537 C CA . GLU A 1 197 ? 3.535 18.553 18.649 1.00 98.25 197 GLU A CA 1
ATOM 1538 C C . GLU A 1 197 ? 2.275 18.687 17.793 1.00 98.25 197 GLU A C 1
ATOM 1540 O O . GLU A 1 197 ? 1.853 19.795 17.471 1.00 98.25 197 GLU A O 1
ATOM 1545 N N . LYS A 1 198 ? 1.618 17.561 17.495 1.00 98.44 198 LYS A N 1
ATOM 1546 C CA . LYS A 1 198 ? 0.395 17.525 16.687 1.00 98.44 198 LYS A CA 1
ATOM 1547 C C . LYS A 1 198 ? -0.880 17.831 17.468 1.00 98.44 198 LYS A C 1
ATOM 1549 O O . LYS A 1 198 ? -1.957 17.834 16.875 1.00 98.44 198 LYS A O 1
ATOM 1554 N N . GLY A 1 199 ? -0.770 18.110 18.768 1.00 98.19 199 GLY A N 1
ATOM 1555 C CA . GLY A 1 199 ? -1.887 18.548 19.599 1.00 98.19 199 GLY A CA 1
ATOM 1556 C C . GLY A 1 199 ? -2.915 17.462 19.927 1.00 98.19 199 GLY A C 1
ATOM 1557 O O . GLY A 1 199 ? -4.063 17.806 20.203 1.00 98.19 199 GLY A O 1
ATOM 1558 N N . VAL A 1 200 ? -2.522 16.183 19.940 1.00 98.88 200 VAL A N 1
ATOM 1559 C CA . VAL A 1 200 ? -3.431 15.057 20.212 1.00 98.88 200 VAL A CA 1
ATOM 1560 C C . VAL A 1 200 ? -4.009 15.156 21.627 1.00 98.88 200 VAL A C 1
ATOM 1562 O O . VAL A 1 200 ? -3.281 15.366 22.599 1.00 98.88 200 VAL A O 1
ATOM 1565 N N . LYS A 1 201 ? -5.330 14.993 21.749 1.00 98.75 201 LYS A N 1
ATOM 1566 C CA . LYS A 1 201 ? -6.102 15.052 23.005 1.00 98.75 201 LYS A CA 1
ATOM 1567 C C . LYS A 1 201 ? -6.748 13.726 23.374 1.00 98.75 201 LYS A C 1
ATOM 1569 O O . LYS A 1 201 ? -6.956 13.461 24.563 1.00 98.75 201 LYS A O 1
ATOM 1574 N N . GLN A 1 202 ? -7.031 12.882 22.388 1.00 98.81 202 GLN A N 1
ATOM 1575 C CA . GLN A 1 202 ? -7.592 11.559 22.614 1.00 98.81 202 GLN A CA 1
ATOM 1576 C C . GLN A 1 202 ? -6.919 10.502 21.742 1.00 98.81 202 GLN A C 1
ATOM 1578 O O . GLN A 1 202 ? -6.717 10.679 20.544 1.00 98.81 202 GLN A O 1
ATOM 1583 N N . VAL A 1 203 ? -6.608 9.365 22.354 1.00 98.81 203 VAL A N 1
ATOM 1584 C CA . VAL A 1 203 ? -6.041 8.201 21.677 1.00 98.81 203 VAL A CA 1
ATOM 1585 C C . VAL A 1 203 ? -7.011 7.025 21.736 1.00 98.81 203 VAL A C 1
ATOM 1587 O O . VAL A 1 203 ? -7.447 6.620 22.815 1.00 98.81 203 VAL A O 1
ATOM 1590 N N . PHE A 1 204 ? -7.287 6.414 20.588 1.00 98.81 204 PHE A N 1
ATOM 1591 C CA . PHE A 1 204 ? -7.884 5.082 20.526 1.00 98.81 204 PHE A CA 1
ATOM 1592 C C . PHE A 1 204 ? -6.770 4.043 20.470 1.00 98.81 204 PHE A C 1
ATOM 1594 O O . PHE A 1 204 ? -5.946 4.071 19.560 1.00 98.81 204 PHE A O 1
ATOM 1601 N N . ILE A 1 205 ? -6.723 3.132 21.437 1.00 98.56 205 ILE A N 1
ATOM 1602 C CA . ILE A 1 205 ? -5.727 2.056 21.467 1.00 98.56 205 ILE A CA 1
ATOM 1603 C C . ILE A 1 205 ? -6.382 0.800 20.909 1.00 98.56 205 ILE A C 1
ATOM 1605 O O . ILE A 1 205 ? -7.218 0.200 21.582 1.00 98.56 205 ILE A O 1
ATOM 1609 N N . ALA A 1 206 ? -6.019 0.401 19.696 1.00 97.06 206 ALA A N 1
ATOM 1610 C CA . ALA A 1 206 ? -6.499 -0.835 19.095 1.00 97.06 206 ALA A CA 1
ATOM 1611 C C . ALA A 1 206 ? -5.629 -2.010 19.565 1.00 97.06 206 ALA A C 1
ATOM 1613 O O . ALA A 1 206 ? -4.432 -2.076 19.277 1.00 97.06 206 ALA A O 1
ATOM 1614 N N . GLY A 1 207 ? -6.254 -2.917 20.318 1.00 95.19 207 GLY A N 1
ATOM 1615 C CA . GLY A 1 207 ? -5.621 -4.114 20.861 1.00 95.19 207 GLY A CA 1
ATOM 1616 C C . GLY A 1 207 ? -5.552 -4.194 22.388 1.00 95.19 207 GLY A C 1
ATOM 1617 O O . GLY A 1 207 ? -5.766 -3.230 23.136 1.00 95.19 207 GLY A O 1
ATOM 1618 N N . GLY A 1 208 ? -5.288 -5.412 22.860 1.00 95.75 208 GLY A N 1
ATOM 1619 C CA . GLY A 1 208 ? -5.268 -5.763 24.280 1.00 95.75 208 GLY A CA 1
ATOM 1620 C C . GLY A 1 208 ? -4.023 -5.283 25.038 1.00 95.75 208 GLY A C 1
ATOM 1621 O O . GLY A 1 208 ? -3.052 -4.777 24.471 1.00 95.75 208 GLY A O 1
ATOM 1622 N N . THR A 1 209 ? -4.028 -5.484 26.357 1.00 95.62 209 THR A N 1
ATOM 1623 C CA . THR A 1 209 ? -2.923 -5.079 27.246 1.00 95.62 209 THR A CA 1
ATOM 1624 C C . THR A 1 209 ? -1.650 -5.907 27.071 1.00 95.62 209 THR A C 1
ATOM 1626 O O . THR A 1 209 ? -0.581 -5.461 27.475 1.00 95.62 209 THR A O 1
ATOM 1629 N N . GLY A 1 210 ? -1.742 -7.085 26.445 1.00 92.94 210 GLY A N 1
ATOM 1630 C CA . GLY A 1 210 ? -0.588 -7.945 26.162 1.00 92.94 210 GLY A CA 1
ATOM 1631 C C . GLY A 1 210 ? 0.364 -7.396 25.093 1.00 92.94 210 GLY A C 1
ATOM 1632 O O . GLY A 1 210 ? 1.524 -7.796 25.071 1.00 92.94 210 GLY A O 1
ATOM 1633 N N . ILE A 1 211 ? -0.104 -6.481 24.234 1.00 93.62 211 ILE A N 1
ATOM 1634 C CA . ILE A 1 211 ? 0.694 -5.873 23.152 1.00 93.62 211 ILE A CA 1
ATOM 1635 C C . ILE A 1 211 ? 0.907 -4.364 23.330 1.00 93.62 211 ILE A C 1
ATOM 1637 O O . ILE A 1 211 ? 1.892 -3.824 22.831 1.00 93.62 211 ILE A O 1
ATOM 1641 N N . ILE A 1 212 ? 0.014 -3.687 24.061 1.00 96.12 212 ILE A N 1
ATOM 1642 C CA . ILE A 1 212 ? 0.176 -2.292 24.489 1.00 96.12 212 ILE A CA 1
ATOM 1643 C C . ILE A 1 212 ? -0.192 -2.226 25.976 1.00 96.12 212 ILE A C 1
ATOM 1645 O O . ILE A 1 212 ? -1.383 -2.285 26.293 1.00 96.12 212 ILE A O 1
ATOM 1649 N N . PRO A 1 213 ? 0.776 -2.100 26.896 1.00 97.06 213 PRO A N 1
ATOM 1650 C CA . PRO A 1 213 ? 0.548 -2.312 28.323 1.00 97.06 213 PRO A CA 1
ATOM 1651 C C . PRO A 1 213 ? -0.315 -1.208 28.946 1.00 97.06 213 PRO A C 1
ATOM 1653 O O . PRO A 1 213 ? -0.314 -0.070 28.486 1.00 97.06 213 PRO A O 1
ATOM 1656 N N . SER A 1 214 ? -1.016 -1.498 30.046 1.00 97.19 214 SER A N 1
ATOM 1657 C CA . SER A 1 214 ? -1.839 -0.499 30.762 1.00 97.19 214 SER A CA 1
ATOM 1658 C C . SER A 1 214 ? -1.032 0.688 31.302 1.00 97.19 214 SER A C 1
ATOM 1660 O O . SER A 1 214 ? -1.565 1.780 31.491 1.00 97.19 214 SER A O 1
ATOM 1662 N N . SER A 1 215 ? 0.275 0.510 31.516 1.00 97.81 215 SER A N 1
ATOM 1663 C CA . SER A 1 215 ? 1.189 1.607 31.851 1.00 97.81 215 SER A CA 1
ATOM 1664 C C . SER A 1 215 ? 1.256 2.675 30.753 1.00 97.81 215 SER A C 1
ATOM 1666 O O . SER A 1 215 ? 1.421 3.848 31.080 1.00 97.81 215 SER A O 1
ATOM 1668 N N . PHE A 1 216 ? 1.054 2.302 29.484 1.00 98.38 216 PHE A N 1
ATOM 1669 C CA . PHE A 1 216 ? 0.978 3.225 28.350 1.00 98.38 216 PHE A CA 1
ATOM 1670 C C . PHE A 1 216 ? -0.190 4.215 28.502 1.00 98.38 216 PHE A C 1
ATOM 1672 O O . PHE A 1 216 ? -0.005 5.417 28.332 1.00 98.38 216 PHE A O 1
ATOM 1679 N N . GLU A 1 217 ? -1.373 3.736 28.904 1.00 97.94 217 GLU A N 1
ATOM 1680 C CA . GLU A 1 217 ? -2.557 4.573 29.177 1.00 97.94 217 GLU A CA 1
ATOM 1681 C C . GLU A 1 217 ? -2.330 5.510 30.369 1.00 97.94 217 GLU A C 1
ATOM 1683 O O . GLU A 1 217 ? -2.691 6.688 30.330 1.00 97.94 217 GLU A O 1
ATOM 1688 N N . GLY A 1 218 ? -1.684 5.001 31.424 1.00 97.88 218 GLY A N 1
ATOM 1689 C CA . GLY A 1 218 ? -1.304 5.810 32.582 1.00 97.88 218 GLY A CA 1
ATOM 1690 C C . GLY A 1 218 ? -0.355 6.953 32.215 1.00 97.88 218 GLY A C 1
ATOM 1691 O O . GLY A 1 218 ? -0.486 8.058 32.743 1.00 97.88 218 GLY A O 1
ATOM 1692 N N . ASP A 1 219 ? 0.571 6.712 31.289 1.00 98.44 219 ASP A N 1
ATOM 1693 C CA . ASP A 1 219 ? 1.502 7.726 30.807 1.00 98.44 219 ASP A CA 1
ATOM 1694 C C . ASP A 1 219 ? 0.819 8.728 29.851 1.00 98.44 219 ASP A C 1
ATOM 1696 O O . ASP A 1 219 ? 1.060 9.925 29.990 1.00 98.44 219 ASP A O 1
ATOM 1700 N N . LEU A 1 220 ? -0.116 8.300 28.986 1.00 98.56 220 LEU A N 1
ATOM 1701 C CA . LEU A 1 220 ? -0.974 9.215 28.204 1.00 98.56 220 LEU A CA 1
ATOM 1702 C C . LEU A 1 220 ? -1.752 10.180 29.108 1.00 98.56 220 LEU A C 1
ATOM 1704 O O . LEU A 1 220 ? -1.732 11.393 28.888 1.00 98.56 220 LEU A O 1
ATOM 1708 N N . LYS A 1 221 ? -2.369 9.662 30.178 1.00 98.25 221 LYS A N 1
ATOM 1709 C CA . LYS A 1 221 ? -3.128 10.477 31.137 1.00 98.25 221 LYS A CA 1
ATOM 1710 C C . LYS A 1 221 ? -2.261 11.559 31.784 1.00 98.25 221 LYS A C 1
ATOM 1712 O O . LYS A 1 221 ? -2.715 12.690 31.933 1.00 98.25 221 LYS A O 1
ATOM 1717 N N . LYS A 1 222 ? -1.008 11.245 32.136 1.00 97.88 222 LYS A N 1
ATOM 1718 C CA . LYS A 1 222 ? -0.049 12.228 32.683 1.00 97.88 222 LYS A CA 1
ATOM 1719 C C . LYS A 1 222 ? 0.325 13.316 31.677 1.00 97.88 222 LYS A C 1
ATOM 1721 O O . LYS A 1 222 ? 0.673 14.416 32.090 1.00 97.88 222 LYS A O 1
ATOM 1726 N N . LEU A 1 223 ? 0.246 13.026 30.378 1.00 97.50 223 LEU A N 1
ATOM 1727 C CA . LEU A 1 223 ? 0.427 14.011 29.310 1.00 97.50 223 LEU A CA 1
ATOM 1728 C C . LEU A 1 223 ? -0.838 14.841 29.030 1.00 97.50 223 LEU A C 1
ATOM 1730 O O . LEU A 1 223 ? -0.813 15.684 28.138 1.00 97.50 223 LEU A O 1
ATOM 1734 N N . GLY A 1 224 ? -1.936 14.614 29.760 1.00 98.12 224 GLY A N 1
ATOM 1735 C CA . GLY A 1 224 ? -3.224 15.257 29.495 1.00 98.12 224 GLY A CA 1
ATOM 1736 C C . GLY A 1 224 ? -3.947 14.696 28.267 1.00 98.12 224 GLY A C 1
ATOM 1737 O O . GLY A 1 224 ? -4.842 15.353 27.742 1.00 98.12 224 GLY A O 1
ATOM 1738 N N . ILE A 1 225 ? -3.564 13.501 27.805 1.00 98.75 225 ILE A N 1
ATOM 1739 C CA . ILE A 1 225 ? -4.174 12.819 26.662 1.00 98.75 225 ILE A CA 1
ATOM 1740 C C . ILE A 1 225 ? -5.113 11.737 27.198 1.00 98.75 225 ILE A C 1
ATOM 1742 O O . ILE A 1 225 ? -4.700 10.829 27.925 1.00 98.75 225 ILE A O 1
ATOM 1746 N N . SER A 1 226 ? -6.394 11.832 26.853 1.00 98.62 226 SER A N 1
ATOM 1747 C CA . SER A 1 226 ? -7.372 10.793 27.173 1.00 98.62 226 SER A CA 1
ATOM 1748 C C . SER A 1 226 ? -7.139 9.554 26.306 1.00 98.62 226 SER A C 1
ATOM 1750 O O . SER A 1 226 ? -6.610 9.641 25.198 1.00 98.62 226 SER A O 1
ATOM 1752 N N . SER A 1 227 ? -7.507 8.374 26.800 1.00 98.38 227 SER A N 1
ATOM 1753 C CA . SER A 1 227 ? -7.376 7.141 26.023 1.00 98.38 227 SER A CA 1
ATOM 1754 C C . SER A 1 227 ? -8.612 6.264 26.134 1.00 98.38 227 SER A C 1
ATOM 1756 O O . SER A 1 227 ? -9.277 6.231 27.170 1.00 98.38 227 SER A O 1
ATOM 1758 N N . LYS A 1 228 ? -8.915 5.560 25.042 1.00 98.56 228 LYS A N 1
ATOM 1759 C CA . LYS A 1 228 ? -9.961 4.543 24.968 1.00 98.56 228 LYS A CA 1
ATOM 1760 C C . LYS A 1 228 ? -9.405 3.298 24.299 1.00 98.56 228 LYS A C 1
ATOM 1762 O O . LYS A 1 228 ? -9.065 3.312 23.118 1.00 98.56 228 LYS A O 1
ATOM 1767 N N . ARG A 1 229 ? -9.319 2.210 25.056 1.00 98.38 229 ARG A N 1
ATOM 1768 C CA . ARG A 1 229 ? -8.872 0.921 24.538 1.00 98.38 229 ARG A CA 1
ATOM 1769 C C . ARG A 1 229 ? -10.006 0.177 23.842 1.00 98.38 229 ARG A C 1
ATOM 1771 O O . ARG A 1 229 ? -11.092 0.020 24.392 1.00 98.38 229 ARG A O 1
ATOM 1778 N N . LEU A 1 230 ? -9.711 -0.314 22.648 1.00 98.25 230 LEU A N 1
ATOM 1779 C CA . LEU A 1 230 ? -10.568 -1.113 21.784 1.00 98.25 230 LEU A CA 1
ATOM 1780 C C . LEU A 1 230 ? -9.854 -2.448 21.545 1.00 98.25 230 LEU A C 1
ATOM 1782 O O . LEU A 1 230 ? -9.214 -2.648 20.518 1.00 98.25 230 LEU A O 1
ATOM 1786 N N . GLY A 1 231 ? -9.891 -3.336 22.536 1.00 95.50 231 GLY A N 1
ATOM 1787 C CA . GLY A 1 231 ? -9.217 -4.633 22.487 1.00 95.50 231 GLY A CA 1
ATOM 1788 C C . GLY A 1 231 ? -10.081 -5.729 23.093 1.00 95.50 231 GLY A C 1
ATOM 1789 O O . GLY A 1 231 ? -10.733 -5.507 24.116 1.00 95.50 231 GLY A O 1
ATOM 1790 N N . GLY A 1 232 ? -10.094 -6.894 22.450 1.00 94.81 232 GLY A N 1
ATOM 1791 C CA . GLY A 1 232 ? -10.772 -8.097 22.928 1.00 94.81 232 GLY A CA 1
ATOM 1792 C C . GLY A 1 232 ? -9.800 -9.178 23.402 1.00 94.81 232 GLY A C 1
ATOM 1793 O O . GLY A 1 232 ? -8.593 -8.949 23.496 1.00 94.81 232 GLY A O 1
ATOM 1794 N N . LYS A 1 233 ? -10.322 -10.376 23.690 1.00 95.56 233 LYS A N 1
ATOM 1795 C CA . LYS A 1 233 ? -9.490 -11.549 24.033 1.00 95.56 233 LYS A CA 1
ATOM 17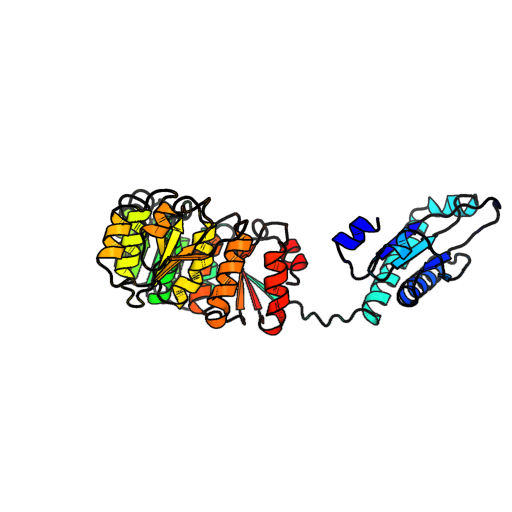96 C C . LYS A 1 233 ? -8.652 -12.044 22.856 1.00 95.56 233 LYS A C 1
ATOM 1798 O O . LYS A 1 233 ? -7.619 -12.674 23.056 1.00 95.56 233 LYS A O 1
ATOM 1803 N N . ASP A 1 234 ? -9.118 -11.778 21.642 1.00 96.44 234 ASP A N 1
ATOM 1804 C CA . ASP A 1 234 ? -8.464 -12.132 20.394 1.00 96.44 234 ASP A CA 1
ATOM 1805 C C . ASP A 1 234 ? -8.722 -11.067 19.314 1.00 96.44 234 ASP A C 1
ATOM 1807 O O . ASP A 1 234 ? -9.485 -10.115 19.505 1.00 96.44 234 ASP A O 1
ATOM 1811 N N . ARG A 1 235 ? -8.097 -11.259 18.147 1.00 96.81 235 ARG A N 1
ATOM 1812 C CA . ARG A 1 235 ? -8.217 -10.373 16.978 1.00 96.81 235 ARG A CA 1
ATOM 1813 C C . ARG A 1 235 ? -9.654 -10.192 16.479 1.00 96.81 235 ARG A C 1
ATOM 1815 O O . ARG A 1 235 ? -9.995 -9.151 15.922 1.00 96.81 235 ARG A O 1
ATOM 1822 N N . TYR A 1 236 ? -10.509 -11.194 16.670 1.00 98.25 236 TYR A N 1
ATOM 1823 C CA . TYR A 1 236 ? -11.892 -11.159 16.205 1.00 98.25 236 TYR A CA 1
ATOM 1824 C C . TYR A 1 236 ? -12.736 -10.281 17.128 1.00 98.25 236 TYR A C 1
ATOM 1826 O O . TYR A 1 236 ? -13.452 -9.397 16.657 1.00 98.25 236 TYR A O 1
ATOM 1834 N N . GLU A 1 237 ? -12.600 -10.455 18.443 1.00 98.44 237 GLU A N 1
ATOM 1835 C CA . GLU A 1 237 ? -13.216 -9.571 19.431 1.00 98.44 237 GLU A CA 1
ATOM 1836 C C . GLU A 1 237 ? -12.692 -8.128 19.328 1.00 98.44 237 GLU A C 1
ATOM 1838 O O . GLU A 1 237 ? -13.494 -7.196 19.422 1.00 98.44 237 GLU A O 1
ATOM 1843 N N . THR A 1 238 ? -11.395 -7.921 19.061 1.00 98.12 238 THR A N 1
ATOM 1844 C CA . THR A 1 238 ? -10.843 -6.581 18.786 1.00 98.12 238 THR A CA 1
ATOM 1845 C C . THR A 1 238 ? -11.500 -5.941 17.560 1.00 98.12 238 THR A C 1
ATOM 1847 O O . THR A 1 238 ? -11.941 -4.794 17.642 1.00 98.12 238 THR A O 1
ATOM 1850 N N . SER A 1 239 ? -11.656 -6.680 16.451 1.00 98.56 239 SER A N 1
ATOM 1851 C CA . SER A 1 239 ? -12.334 -6.156 15.252 1.00 98.56 239 SER A CA 1
ATOM 1852 C C . SER A 1 239 ? -13.772 -5.704 15.546 1.00 98.56 239 SER A C 1
ATOM 1854 O O . SER A 1 239 ? -14.197 -4.638 15.103 1.00 98.56 239 SER A O 1
ATOM 1856 N N . VAL A 1 240 ? -14.495 -6.444 16.395 1.00 98.62 240 VAL A N 1
ATOM 1857 C CA . VAL A 1 240 ? -15.847 -6.082 16.846 1.00 98.62 240 VAL A CA 1
ATOM 1858 C C . VAL A 1 240 ? -15.834 -4.861 17.770 1.00 98.62 240 VAL A C 1
ATOM 1860 O O . VAL A 1 240 ? -16.722 -4.016 17.666 1.00 98.62 240 VAL A O 1
ATOM 1863 N N . ALA A 1 241 ? -14.855 -4.736 18.670 1.00 98.62 241 ALA A N 1
ATOM 1864 C CA . ALA A 1 241 ? -14.725 -3.566 19.542 1.00 98.62 241 ALA A CA 1
ATOM 1865 C C . ALA A 1 241 ? -14.509 -2.280 18.727 1.00 98.62 241 ALA A C 1
ATOM 1867 O O . ALA A 1 241 ? -15.163 -1.269 18.986 1.00 98.62 241 ALA A O 1
ATOM 1868 N N . ILE A 1 242 ? -13.662 -2.343 17.696 1.00 98.50 242 ILE A N 1
ATOM 1869 C CA . ILE A 1 242 ? -13.433 -1.228 16.771 1.00 98.50 242 ILE A CA 1
ATOM 1870 C C . ILE A 1 242 ? -14.692 -0.935 15.945 1.00 98.50 242 ILE A C 1
ATOM 1872 O O . ILE A 1 242 ? -15.082 0.224 15.821 1.00 98.50 242 ILE A O 1
ATOM 1876 N N . ALA A 1 243 ? -15.382 -1.960 15.439 1.00 98.31 243 ALA A N 1
ATOM 1877 C CA . ALA A 1 243 ? -16.619 -1.788 14.674 1.00 98.31 243 ALA A CA 1
ATOM 1878 C C . ALA A 1 243 ? -17.760 -1.165 15.503 1.00 98.31 243 ALA A C 1
ATOM 1880 O O . ALA A 1 243 ? -18.544 -0.362 14.991 1.00 98.31 243 ALA A O 1
ATOM 1881 N N . LYS A 1 244 ? -17.840 -1.484 16.801 1.00 98.06 244 LYS A N 1
ATOM 1882 C CA . LYS A 1 244 ? -18.764 -0.826 17.736 1.00 98.06 244 LYS A CA 1
ATOM 1883 C C . LYS A 1 244 ? -18.420 0.652 17.913 1.00 98.06 244 LYS A C 1
ATOM 1885 O O . LYS A 1 244 ? -19.326 1.476 17.848 1.00 98.06 244 LYS A O 1
ATOM 1890 N N . GLU A 1 245 ? -17.141 1.000 18.057 1.00 98.31 245 GLU A N 1
ATOM 1891 C CA . GLU A 1 245 ? -16.719 2.405 18.160 1.00 98.31 245 GLU A CA 1
ATOM 1892 C C . GLU A 1 245 ? -16.951 3.197 16.869 1.00 98.31 245 GLU A C 1
ATOM 1894 O O . GLU A 1 245 ? -17.373 4.360 16.891 1.00 98.31 245 GLU A O 1
ATOM 1899 N N . LEU A 1 246 ? -16.731 2.551 15.723 1.00 97.69 246 LEU A N 1
ATOM 1900 C CA . LEU A 1 246 ? -17.068 3.113 14.423 1.00 97.69 246 LEU A CA 1
ATOM 1901 C C . LEU A 1 246 ? -18.558 3.466 14.361 1.00 97.69 246 LEU A C 1
ATOM 1903 O O . LEU A 1 246 ? -18.901 4.530 13.848 1.00 97.69 246 LEU A O 1
ATOM 1907 N N . SER A 1 247 ? -19.427 2.630 14.949 1.00 95.31 247 SER A N 1
ATOM 1908 C CA . SER A 1 247 ? -20.885 2.828 14.969 1.00 95.31 247 SER A CA 1
ATOM 1909 C C . SER A 1 247 ? -21.431 3.125 13.566 1.00 95.31 247 SER A C 1
ATOM 1911 O O . SER A 1 247 ? -22.200 4.064 13.368 1.00 95.31 247 SER A O 1
ATOM 1913 N N . SER A 1 248 ? -20.962 2.363 12.572 1.00 93.81 248 SER A N 1
ATOM 1914 C CA . SER A 1 248 ? -21.374 2.548 11.182 1.00 93.81 248 SER A CA 1
ATOM 1915 C C . SER A 1 248 ? -22.860 2.245 10.998 1.00 93.81 248 SER A C 1
ATOM 1917 O O . SER A 1 248 ? -23.394 1.299 11.575 1.00 93.81 248 SER A O 1
ATOM 1919 N N . ASN A 1 249 ? -23.515 3.047 10.164 1.00 93.12 249 ASN A N 1
ATOM 1920 C CA . ASN A 1 249 ? -24.927 2.934 9.817 1.00 93.12 249 ASN A CA 1
ATOM 1921 C C . ASN A 1 249 ? -25.153 2.628 8.327 1.00 93.12 249 ASN A C 1
ATOM 1923 O O . ASN A 1 249 ? -26.286 2.715 7.861 1.00 93.12 249 ASN A O 1
ATOM 1927 N N . THR A 1 250 ? -24.107 2.272 7.574 1.00 95.94 250 THR A N 1
ATOM 1928 C CA . THR A 1 250 ? -24.222 2.012 6.127 1.00 95.94 250 THR A CA 1
ATOM 1929 C C . THR A 1 250 ? -24.931 0.700 5.802 1.00 95.94 250 THR A C 1
ATOM 1931 O O . THR A 1 250 ? -25.408 0.518 4.687 1.00 95.94 250 THR A O 1
ATOM 1934 N N . GLY A 1 251 ? -24.986 -0.227 6.763 1.00 96.88 251 GLY A N 1
ATOM 1935 C CA . GLY A 1 251 ? -25.439 -1.603 6.544 1.00 96.88 251 GLY A CA 1
ATOM 1936 C C . GLY A 1 251 ? -24.423 -2.473 5.797 1.00 96.88 251 GLY A C 1
ATOM 1937 O O . GLY A 1 251 ? -24.688 -3.653 5.563 1.00 96.88 251 GLY A O 1
ATOM 1938 N N . GLU A 1 252 ? -23.250 -1.926 5.470 1.00 98.00 252 GLU A N 1
ATOM 1939 C CA . GLU A 1 252 ? -22.171 -2.629 4.784 1.00 98.00 252 GLU A CA 1
ATOM 1940 C C . GLU A 1 252 ? -21.032 -2.966 5.748 1.00 98.00 252 GLU A C 1
ATOM 1942 O O . GLU A 1 252 ? -20.623 -2.148 6.579 1.00 98.00 252 GLU A O 1
ATOM 1947 N N . ILE A 1 253 ? -20.468 -4.160 5.586 1.00 98.62 253 ILE A N 1
ATOM 1948 C CA . ILE A 1 253 ? -19.210 -4.561 6.219 1.00 98.62 253 ILE A CA 1
ATOM 1949 C C . ILE A 1 253 ? -18.266 -5.173 5.190 1.00 98.62 253 ILE A C 1
ATOM 1951 O O . ILE A 1 253 ? -18.689 -5.735 4.176 1.00 98.62 253 ILE A O 1
ATOM 1955 N N . SER A 1 254 ? -16.979 -5.144 5.508 1.00 98.56 254 SER A N 1
ATOM 1956 C CA . SER A 1 254 ? -15.991 -6.026 4.898 1.00 98.56 254 SER A CA 1
ATOM 1957 C C . SER A 1 254 ? -15.580 -7.108 5.890 1.00 98.56 254 SER A C 1
ATOM 1959 O O . SER A 1 254 ? -15.414 -6.848 7.084 1.00 98.56 254 SER A O 1
ATOM 1961 N N . LEU A 1 255 ? -15.435 -8.330 5.393 1.00 98.69 255 LEU A N 1
ATOM 1962 C CA . LEU A 1 255 ? -14.981 -9.487 6.146 1.00 98.69 255 LEU A CA 1
ATOM 1963 C C . LEU A 1 255 ? -13.660 -9.968 5.545 1.00 98.69 255 LEU A C 1
ATOM 1965 O O . LEU A 1 255 ? -13.624 -10.434 4.405 1.00 98.69 255 LEU A O 1
ATOM 1969 N N . ALA A 1 256 ? -12.585 -9.856 6.318 1.00 98.25 256 ALA A N 1
ATOM 1970 C CA . ALA A 1 256 ? -11.246 -10.281 5.928 1.00 98.25 256 ALA A CA 1
ATOM 1971 C C . ALA A 1 256 ? -10.744 -11.408 6.838 1.00 98.25 256 ALA A C 1
ATOM 1973 O O . ALA A 1 256 ? -11.263 -11.652 7.931 1.00 98.25 256 ALA A O 1
ATOM 1974 N N . SER A 1 257 ? -9.715 -12.121 6.391 1.00 97.44 257 SER A N 1
ATOM 1975 C CA . SER A 1 257 ? -9.123 -13.180 7.199 1.00 97.44 257 SER A CA 1
ATOM 1976 C C . SER A 1 257 ? -8.334 -12.599 8.357 1.00 97.44 257 SER A C 1
ATOM 1978 O O . SER A 1 257 ? -7.479 -11.738 8.180 1.00 97.44 257 SER A O 1
ATOM 1980 N N . GLY A 1 258 ? -8.562 -13.131 9.552 1.00 96.69 258 GLY A N 1
ATOM 1981 C CA . GLY A 1 258 ? -7.704 -12.852 10.691 1.00 96.69 258 GLY A CA 1
ATOM 1982 C C . GLY A 1 258 ? -6.341 -13.530 10.582 1.00 96.69 258 GLY A C 1
ATOM 1983 O O . GLY A 1 258 ? -5.504 -13.264 11.427 1.00 96.69 258 GLY A O 1
ATOM 1984 N N . LEU A 1 259 ? -6.098 -14.408 9.604 1.00 95.44 259 LEU A N 1
ATOM 1985 C CA . LEU A 1 259 ? -4.885 -15.236 9.509 1.00 95.44 259 LEU A CA 1
ATOM 1986 C C . LEU A 1 259 ? -3.857 -14.714 8.489 1.00 95.44 259 LEU A C 1
ATOM 1988 O O . LEU A 1 259 ? -2.784 -15.298 8.348 1.00 95.44 259 LEU A O 1
ATOM 1992 N N . GLY A 1 260 ? -4.176 -13.631 7.780 1.00 95.25 260 GLY A N 1
ATOM 1993 C CA . GLY A 1 260 ? -3.287 -12.969 6.831 1.00 95.25 260 GLY A CA 1
ATOM 1994 C C . GLY A 1 260 ? -3.669 -11.501 6.663 1.00 95.25 260 GLY A C 1
ATOM 1995 O O . GLY A 1 260 ? -4.823 -11.133 6.845 1.00 95.25 260 GLY A O 1
ATOM 1996 N N . PHE A 1 261 ? -2.700 -10.648 6.335 1.00 95.50 261 PHE A N 1
ATOM 1997 C CA . PHE A 1 261 ? -2.898 -9.196 6.372 1.00 95.50 261 PHE A CA 1
ATOM 1998 C C . PHE A 1 261 ? -3.301 -8.575 5.032 1.00 95.50 261 PHE A C 1
ATOM 2000 O O . PHE A 1 261 ? -4.004 -7.569 5.015 1.00 95.50 261 PHE A O 1
ATOM 2007 N N . ALA A 1 262 ? -2.852 -9.144 3.909 1.00 96.94 262 ALA A N 1
ATOM 2008 C CA . ALA A 1 262 ? -2.895 -8.446 2.624 1.00 96.94 262 ALA A CA 1
ATOM 2009 C C . ALA A 1 262 ? -4.324 -8.210 2.104 1.00 96.94 262 ALA A C 1
ATOM 2011 O O . ALA A 1 262 ? -4.607 -7.150 1.547 1.00 96.94 262 ALA A O 1
ATOM 2012 N N . ASP A 1 263 ? -5.237 -9.152 2.348 1.00 97.19 263 ASP A N 1
ATOM 2013 C CA . ASP A 1 263 ? -6.652 -9.001 1.996 1.00 97.19 263 ASP A CA 1
ATOM 2014 C C . ASP A 1 263 ? -7.308 -7.887 2.832 1.00 97.19 263 ASP A C 1
ATOM 2016 O O . ASP A 1 263 ? -8.000 -7.028 2.293 1.00 97.19 263 ASP A O 1
ATOM 2020 N N . GLY A 1 264 ? -7.015 -7.825 4.138 1.00 96.56 264 GLY A N 1
ATOM 2021 C CA . GLY A 1 264 ? -7.480 -6.742 5.010 1.00 96.56 264 GLY A CA 1
ATOM 2022 C C . GLY A 1 264 ? -6.952 -5.371 4.577 1.00 96.56 264 GLY A C 1
ATOM 2023 O O . GLY A 1 264 ? -7.732 -4.433 4.442 1.00 96.56 264 GLY A O 1
ATOM 2024 N N . LEU A 1 265 ? -5.653 -5.272 4.272 1.00 97.25 265 LEU A N 1
ATOM 2025 C CA . LEU A 1 265 ? -5.038 -4.036 3.771 1.00 97.25 265 LEU A CA 1
ATOM 2026 C C . LEU A 1 265 ? -5.631 -3.579 2.435 1.00 97.25 265 LEU A C 1
ATOM 2028 O O . LEU A 1 265 ? -5.765 -2.380 2.201 1.00 97.25 265 LEU A O 1
ATOM 2032 N N . SER A 1 266 ? -6.011 -4.525 1.572 1.00 98.25 266 SER A N 1
ATOM 2033 C CA . SER A 1 266 ? -6.562 -4.220 0.249 1.00 98.25 266 SER A CA 1
ATOM 2034 C C . SER A 1 266 ? -7.886 -3.465 0.307 1.00 98.25 266 SER A C 1
ATOM 2036 O O . SER A 1 266 ? -8.180 -2.708 -0.613 1.00 98.25 266 SER A O 1
ATOM 2038 N N . ILE A 1 267 ? -8.673 -3.641 1.374 1.00 98.31 267 ILE A N 1
ATOM 2039 C CA . ILE A 1 267 ? -9.952 -2.943 1.562 1.00 98.31 267 ILE A CA 1
ATOM 2040 C C . ILE A 1 267 ? -9.848 -1.741 2.510 1.00 98.31 267 ILE A C 1
ATOM 2042 O O . ILE A 1 267 ? -10.770 -0.931 2.554 1.00 98.31 267 ILE A O 1
ATOM 2046 N N . SER A 1 268 ? -8.748 -1.578 3.255 1.00 97.25 268 SER A N 1
ATOM 2047 C CA . SER A 1 268 ? -8.649 -0.618 4.365 1.00 97.25 268 SER A CA 1
ATOM 2048 C C . SER A 1 268 ? -9.020 0.821 3.993 1.00 97.25 268 SER A C 1
ATOM 2050 O O . SER A 1 268 ? -9.817 1.438 4.702 1.00 97.25 268 SER A O 1
ATOM 2052 N N . SER A 1 269 ? -8.484 1.374 2.896 1.00 97.50 269 SER A N 1
ATOM 2053 C CA . SER A 1 269 ? -8.759 2.774 2.534 1.00 97.50 269 SER A CA 1
ATOM 2054 C C . SER A 1 269 ? -10.188 2.982 2.019 1.00 97.50 269 SER A C 1
ATOM 2056 O O . SER A 1 269 ? -10.818 3.985 2.356 1.00 97.50 269 SER A O 1
ATOM 2058 N N . ILE A 1 270 ? -10.740 2.001 1.296 1.00 98.31 270 ILE A N 1
ATOM 2059 C CA . ILE A 1 270 ? -12.149 1.982 0.872 1.00 98.31 270 ILE A CA 1
ATOM 2060 C C . ILE A 1 270 ? -13.076 1.881 2.079 1.00 98.31 270 ILE A C 1
ATOM 2062 O O . ILE A 1 270 ? -14.063 2.608 2.166 1.00 98.31 270 ILE A O 1
ATOM 2066 N N . ALA A 1 271 ? -12.750 1.014 3.037 1.00 98.31 271 ALA A N 1
ATOM 2067 C CA . ALA A 1 271 ? -13.515 0.870 4.264 1.00 98.31 271 ALA A CA 1
ATOM 2068 C C . ALA A 1 271 ? -13.518 2.183 5.070 1.00 98.31 271 ALA A C 1
ATOM 2070 O O . ALA A 1 271 ? -14.564 2.604 5.561 1.00 98.31 271 ALA A O 1
ATOM 2071 N N . GLY A 1 272 ? -12.378 2.883 5.099 1.00 97.69 272 GLY A N 1
ATOM 2072 C CA . GLY A 1 272 ? -12.259 4.269 5.557 1.00 97.69 272 GLY A CA 1
ATOM 2073 C C . GLY A 1 272 ? -13.218 5.225 4.859 1.00 97.69 272 GLY A C 1
ATOM 2074 O O . GLY A 1 272 ? -14.056 5.850 5.508 1.00 97.69 272 GLY A O 1
ATOM 2075 N N . LYS A 1 273 ? -13.136 5.297 3.529 1.00 96.75 273 LYS A N 1
ATOM 2076 C CA . LYS A 1 273 ? -13.965 6.180 2.699 1.00 96.75 273 LYS A CA 1
ATOM 2077 C C . LYS A 1 273 ? -15.466 5.933 2.874 1.00 96.75 273 LYS A C 1
ATOM 2079 O O . LYS A 1 273 ? -16.240 6.883 2.958 1.00 96.75 273 LYS A O 1
ATOM 2084 N N . ARG A 1 274 ? -15.882 4.668 2.922 1.00 97.06 274 ARG A N 1
ATOM 2085 C CA . ARG A 1 274 ? -17.294 4.269 3.008 1.00 97.06 274 ARG A CA 1
ATOM 2086 C C . ARG A 1 274 ? -17.821 4.218 4.440 1.00 97.06 274 ARG A C 1
ATOM 2088 O O . ARG A 1 274 ? -18.964 3.821 4.624 1.00 97.06 274 ARG A O 1
ATOM 2095 N N . ASN A 1 275 ? -17.022 4.573 5.453 1.00 96.88 275 ASN A N 1
ATOM 2096 C CA . ASN A 1 275 ? -17.369 4.360 6.864 1.00 96.88 275 ASN A CA 1
ATOM 2097 C C . ASN A 1 275 ? -17.822 2.904 7.124 1.00 96.88 275 ASN A C 1
ATOM 2099 O O . ASN A 1 275 ? -18.778 2.651 7.851 1.00 96.88 275 ASN A O 1
ATOM 2103 N N . MET A 1 276 ? -17.183 1.937 6.468 1.00 97.56 276 MET A N 1
ATOM 2104 C CA . MET A 1 276 ? -17.543 0.520 6.487 1.00 97.56 276 MET A CA 1
ATOM 2105 C C . MET A 1 276 ? -16.664 -0.214 7.499 1.00 97.56 276 MET A C 1
ATOM 2107 O O . MET A 1 276 ? -15.443 -0.073 7.482 1.00 97.56 276 MET A O 1
ATOM 2111 N N . ALA A 1 277 ? -17.263 -1.021 8.376 1.00 98.06 277 ALA A N 1
ATOM 2112 C CA . ALA A 1 277 ? -16.482 -1.792 9.340 1.00 98.06 277 ALA A CA 1
ATOM 2113 C C . ALA A 1 277 ? -15.667 -2.891 8.637 1.00 98.06 277 ALA A C 1
ATOM 2115 O O . ALA A 1 277 ? -16.160 -3.569 7.732 1.00 98.06 277 ALA A O 1
ATOM 2116 N N . VAL A 1 278 ? -14.429 -3.094 9.086 1.00 98.38 278 VAL A N 1
ATOM 2117 C CA . VAL A 1 278 ? -13.628 -4.277 8.751 1.00 98.38 278 VAL A CA 1
ATOM 2118 C C . VAL A 1 278 ? -13.732 -5.241 9.926 1.00 98.38 278 VAL A C 1
ATOM 2120 O O . VAL A 1 278 ? -13.345 -4.906 11.044 1.00 98.38 278 VAL A O 1
ATOM 2123 N N . LEU A 1 279 ? -14.285 -6.425 9.680 1.00 98.62 279 LEU A N 1
ATOM 2124 C CA . LEU A 1 279 ? -14.371 -7.516 10.646 1.00 98.62 279 LEU A CA 1
ATOM 2125 C C . LEU A 1 279 ? -13.435 -8.648 10.227 1.00 98.62 279 LEU A C 1
ATOM 2127 O O . LEU A 1 279 ? -13.204 -8.873 9.036 1.00 98.62 279 LEU A O 1
ATOM 2131 N N . LEU A 1 280 ? -12.918 -9.385 11.208 1.00 98.56 280 LEU A N 1
ATOM 2132 C CA . LEU A 1 280 ? -12.024 -10.515 10.961 1.00 98.56 280 LEU A CA 1
ATOM 2133 C C . LEU A 1 280 ? -12.734 -11.853 11.152 1.00 98.56 280 LEU A C 1
ATOM 2135 O O . LEU A 1 280 ? -13.577 -12.004 12.030 1.00 98.56 280 LEU A O 1
ATOM 2139 N N . THR A 1 281 ? -12.335 -12.862 10.385 1.00 98.56 281 THR A N 1
ATOM 2140 C CA . THR A 1 281 ? -12.828 -14.239 10.531 1.00 98.56 281 THR A CA 1
ATOM 2141 C C . THR A 1 281 ? -11.704 -15.265 10.446 1.00 98.56 281 THR A C 1
ATOM 2143 O O . THR A 1 281 ? -10.651 -15.009 9.861 1.00 98.56 281 THR A O 1
ATOM 2146 N N . GLY A 1 282 ? -11.928 -16.450 11.016 1.00 98.19 282 GLY A N 1
ATOM 2147 C CA . GLY A 1 282 ? -11.146 -17.631 10.662 1.00 98.19 282 GLY A CA 1
ATOM 2148 C C . GLY A 1 282 ? -11.537 -18.152 9.275 1.00 98.19 282 GLY A C 1
ATOM 2149 O O . GLY A 1 282 ? -12.580 -17.776 8.734 1.00 98.19 282 GLY A O 1
ATOM 2150 N N . LYS A 1 283 ? -10.722 -19.055 8.716 1.00 98.06 283 LYS A N 1
ATOM 2151 C CA . LYS A 1 283 ? -10.934 -19.628 7.375 1.00 98.06 283 LYS A CA 1
ATOM 2152 C C . LYS A 1 283 ? -12.271 -20.362 7.235 1.00 98.06 283 LYS A C 1
ATOM 2154 O O . LYS A 1 283 ? -13.035 -20.105 6.306 1.00 98.06 283 LYS A O 1
ATOM 2159 N N . ASP A 1 284 ? -12.545 -21.279 8.159 1.00 98.06 284 ASP A N 1
ATOM 2160 C CA . ASP A 1 284 ? -13.659 -22.232 8.041 1.00 98.06 284 ASP A CA 1
ATOM 2161 C C . ASP A 1 284 ? -14.810 -21.959 9.013 1.00 98.06 284 ASP A C 1
ATOM 2163 O O . ASP A 1 284 ? -15.854 -22.607 8.951 1.00 98.06 284 ASP A O 1
ATOM 2167 N N . LYS A 1 285 ? -14.639 -20.990 9.919 1.00 97.12 285 LYS A N 1
ATOM 2168 C CA . LYS A 1 285 ? -15.607 -20.692 10.972 1.00 97.12 285 LYS A CA 1
ATOM 2169 C C . LYS A 1 285 ? -15.661 -19.200 11.270 1.00 97.12 285 LYS A C 1
ATOM 2171 O O . LYS A 1 285 ? -14.642 -18.601 11.614 1.00 97.12 285 LYS A O 1
ATOM 2176 N N . LEU A 1 286 ? -16.874 -18.649 11.216 1.00 98.44 286 LEU A N 1
ATOM 2177 C CA . LEU A 1 286 ? -17.170 -17.300 11.682 1.00 98.44 286 LEU A CA 1
ATOM 2178 C C . LEU A 1 286 ? -17.120 -17.281 13.223 1.00 98.44 286 LEU A C 1
ATOM 2180 O O . LEU A 1 286 ? -17.855 -18.047 13.860 1.00 98.44 286 LEU A O 1
ATOM 2184 N N . PRO A 1 287 ? -16.257 -16.462 13.851 1.00 98.62 287 PRO A N 1
ATOM 2185 C CA . PRO A 1 287 ? -16.199 -16.350 15.304 1.00 98.62 287 PRO A CA 1
ATOM 2186 C C . PRO A 1 287 ? -17.537 -15.889 15.886 1.00 98.62 287 PRO A C 1
ATOM 2188 O O . PRO A 1 287 ? -18.223 -15.051 15.300 1.00 98.62 287 PRO A O 1
ATOM 2191 N N . LYS A 1 288 ? -17.898 -16.400 17.070 1.00 98.44 288 LYS A N 1
ATOM 2192 C CA . LYS A 1 288 ? -19.185 -16.078 17.708 1.00 98.44 288 LYS A CA 1
ATOM 2193 C C . LYS A 1 288 ? -19.358 -14.574 17.941 1.00 98.44 288 LYS A C 1
ATOM 2195 O O . LYS A 1 288 ? -20.427 -14.049 17.668 1.00 98.44 288 LYS A O 1
ATOM 2200 N N . SER A 1 289 ? -18.308 -13.885 18.389 1.00 98.56 289 SER A N 1
ATOM 2201 C CA . SER A 1 289 ? -18.317 -12.432 18.610 1.00 98.56 289 SER A CA 1
ATOM 2202 C C . SER A 1 289 ? -18.688 -11.645 17.347 1.00 98.56 289 SER A C 1
ATOM 2204 O O . SER A 1 289 ? -19.455 -10.687 17.417 1.00 98.56 289 SER A O 1
ATOM 2206 N N . VAL A 1 290 ? -18.182 -12.082 16.194 1.00 98.69 290 VAL A N 1
ATOM 2207 C CA . VAL A 1 290 ? -18.427 -11.469 14.883 1.00 98.69 290 VAL A CA 1
ATOM 2208 C C . VAL A 1 290 ? -19.838 -11.793 14.397 1.00 98.69 290 VAL A C 1
ATOM 2210 O O . VAL A 1 290 ? -20.564 -10.890 13.994 1.00 98.69 290 VAL A O 1
ATOM 2213 N N . ALA A 1 291 ? -20.263 -13.056 14.507 1.00 98.50 291 ALA A N 1
ATOM 2214 C CA . ALA A 1 291 ? -21.623 -13.472 14.165 1.00 98.50 291 ALA A CA 1
ATOM 2215 C C . ALA A 1 291 ? -22.682 -12.721 14.994 1.00 98.50 291 ALA A C 1
ATOM 2217 O O . ALA A 1 291 ? -23.662 -12.218 14.444 1.00 98.50 291 ALA A O 1
ATOM 2218 N N . ASP A 1 292 ? -22.461 -12.594 16.306 1.00 98.50 292 ASP A N 1
ATOM 2219 C CA . ASP A 1 292 ? -23.352 -11.870 17.213 1.00 98.50 292 ASP A CA 1
ATOM 2220 C C . ASP A 1 292 ? -23.386 -10.365 16.876 1.00 98.50 292 ASP A C 1
ATOM 2222 O O . ASP A 1 292 ? -24.453 -9.755 16.916 1.00 98.50 292 ASP A O 1
ATOM 2226 N N . TYR A 1 293 ? -22.255 -9.751 16.502 1.00 98.44 293 TYR A N 1
ATOM 2227 C CA . TYR A 1 293 ? -22.228 -8.356 16.040 1.00 98.44 293 TYR A CA 1
ATOM 2228 C C . TYR A 1 293 ? -23.043 -8.157 14.756 1.00 98.44 293 TYR A C 1
ATOM 2230 O O . TYR A 1 293 ? -23.870 -7.246 14.707 1.00 98.44 293 TYR A O 1
ATOM 2238 N N . ILE A 1 294 ? -22.851 -9.023 13.754 1.00 98.06 294 ILE A N 1
ATOM 2239 C CA . ILE A 1 294 ? -23.571 -8.965 12.472 1.00 98.06 294 ILE A CA 1
ATOM 2240 C C . ILE A 1 294 ? -25.075 -9.124 12.697 1.00 98.06 294 ILE A C 1
ATOM 2242 O O . ILE A 1 294 ? -25.849 -8.344 12.158 1.00 98.06 294 ILE A O 1
ATOM 2246 N N . LYS A 1 295 ? -25.494 -10.088 13.526 1.00 96.62 295 LYS A N 1
ATOM 2247 C CA . LYS A 1 295 ? -26.912 -10.342 13.823 1.00 96.62 295 LYS A CA 1
ATOM 2248 C C . LYS A 1 295 ? -27.593 -9.172 14.538 1.00 96.62 295 LYS A C 1
ATOM 2250 O O . LYS A 1 295 ? -28.768 -8.917 14.299 1.00 96.62 295 LYS A O 1
ATOM 2255 N N . ASN A 1 296 ? -26.875 -8.503 15.439 1.00 96.06 296 ASN A N 1
ATOM 2256 C CA . ASN A 1 296 ? -27.413 -7.399 16.240 1.00 96.06 296 ASN A CA 1
ATOM 2257 C C . ASN A 1 296 ? -27.254 -6.027 15.565 1.00 96.06 296 ASN A C 1
ATOM 2259 O O . ASN A 1 296 ? -27.638 -5.015 16.148 1.00 96.06 296 ASN A O 1
ATOM 2263 N N . SER A 1 297 ? -26.679 -5.988 14.364 1.00 94.25 297 SER A N 1
ATOM 2264 C CA . SER A 1 297 ? -26.511 -4.781 13.559 1.00 94.25 297 SER A CA 1
ATOM 2265 C C . SER A 1 297 ? -27.359 -4.896 12.291 1.00 94.25 297 SER A C 1
ATOM 2267 O O . SER A 1 297 ? -27.602 -5.992 11.797 1.00 94.25 297 SER A O 1
ATOM 2269 N N . ASN A 1 298 ? -27.798 -3.771 11.724 1.00 93.56 298 ASN A N 1
ATOM 2270 C CA . ASN A 1 298 ? -28.599 -3.754 10.492 1.00 93.56 298 ASN A CA 1
ATOM 2271 C C . ASN A 1 298 ? -27.731 -3.993 9.238 1.00 93.56 298 ASN A C 1
ATOM 2273 O O . ASN A 1 298 ? -27.723 -3.175 8.320 1.00 93.56 298 ASN A O 1
ATOM 2277 N N . ILE A 1 299 ? -26.958 -5.084 9.210 1.00 97.69 299 ILE A N 1
ATOM 2278 C CA . ILE A 1 299 ? -26.071 -5.417 8.088 1.00 97.69 299 ILE A CA 1
ATOM 2279 C C . ILE A 1 299 ? -26.876 -6.090 6.976 1.00 97.69 299 ILE A C 1
ATOM 2281 O O . ILE A 1 299 ? -27.506 -7.126 7.187 1.00 97.69 299 ILE A O 1
ATOM 2285 N N . ASN A 1 300 ? -26.819 -5.521 5.776 1.00 97.50 300 ASN A N 1
ATOM 2286 C CA . ASN A 1 300 ? -27.514 -6.008 4.583 1.00 97.50 300 ASN A CA 1
ATOM 2287 C C . ASN A 1 300 ? -26.561 -6.352 3.423 1.00 97.50 300 ASN A C 1
ATOM 2289 O O . ASN A 1 300 ? -27.016 -6.865 2.396 1.00 97.50 300 ASN A O 1
ATOM 2293 N N . LYS A 1 301 ? -25.254 -6.096 3.585 1.00 98.56 301 LYS A N 1
ATOM 2294 C CA . LYS A 1 301 ? -24.215 -6.389 2.597 1.00 98.56 301 LYS A CA 1
ATOM 2295 C C . LYS A 1 301 ? -22.891 -6.748 3.266 1.00 98.56 301 LYS A C 1
ATOM 2297 O O . LYS A 1 301 ? -22.409 -6.020 4.133 1.00 98.56 301 LYS A O 1
ATOM 2302 N N . THR A 1 302 ? -22.274 -7.837 2.807 1.00 98.81 302 THR A N 1
ATOM 2303 C CA . THR A 1 302 ? -20.949 -8.265 3.273 1.00 98.81 302 THR A CA 1
ATOM 2304 C C . THR A 1 302 ? -19.995 -8.430 2.098 1.00 98.81 302 THR A C 1
ATOM 2306 O O . THR A 1 302 ? -20.212 -9.287 1.246 1.00 98.81 302 THR A O 1
ATOM 2309 N N . TYR A 1 303 ? -18.910 -7.659 2.061 1.00 98.88 303 TYR A N 1
ATOM 2310 C CA . TYR A 1 303 ? -17.817 -7.871 1.110 1.00 98.88 303 TYR A CA 1
ATOM 2311 C C . TYR A 1 303 ? -16.784 -8.821 1.715 1.00 98.88 303 TYR A C 1
ATOM 2313 O O . TYR A 1 303 ? -16.130 -8.486 2.699 1.00 98.88 303 TYR A O 1
ATOM 2321 N N . ILE A 1 304 ? -16.632 -10.012 1.147 1.00 98.81 304 ILE A N 1
ATOM 2322 C CA . ILE A 1 304 ? -15.647 -11.003 1.594 1.00 98.81 304 ILE A CA 1
ATOM 2323 C C . ILE A 1 304 ? -14.362 -10.774 0.813 1.00 98.81 304 ILE A C 1
ATOM 2325 O O . ILE A 1 304 ? -14.345 -10.969 -0.401 1.00 98.81 304 ILE A O 1
ATOM 2329 N N . ILE A 1 305 ? -13.291 -10.379 1.496 1.00 98.69 305 ILE A N 1
ATOM 2330 C CA . ILE A 1 305 ? -12.021 -10.057 0.844 1.00 98.69 305 ILE A CA 1
ATOM 2331 C C . ILE A 1 305 ? -11.104 -11.277 0.900 1.00 98.69 305 ILE A C 1
ATOM 2333 O O . ILE A 1 305 ? -10.739 -11.739 1.983 1.00 98.69 305 ILE A O 1
ATOM 2337 N N . GLY A 1 306 ? -10.767 -11.807 -0.273 1.00 98.00 306 GLY A N 1
ATOM 2338 C CA . GLY A 1 306 ? -9.992 -13.032 -0.448 1.00 98.00 306 GLY A CA 1
ATOM 2339 C C . GLY A 1 306 ? -10.795 -14.209 -1.022 1.00 98.00 306 GLY A C 1
ATOM 2340 O O . GLY A 1 306 ? -12.028 -14.290 -0.952 1.00 98.00 306 GLY A O 1
ATOM 2341 N N . GLN A 1 307 ? -10.064 -15.158 -1.610 1.00 97.94 307 GLN A N 1
ATOM 2342 C CA . GLN A 1 307 ? -10.633 -16.364 -2.217 1.00 97.94 307 GLN A CA 1
ATOM 2343 C C . GLN A 1 307 ? -11.007 -17.437 -1.180 1.00 97.94 307 GLN A C 1
ATOM 2345 O O . GLN A 1 307 ? -10.689 -17.344 0.008 1.00 97.94 307 GLN A O 1
ATOM 2350 N N . THR A 1 308 ? -11.672 -18.498 -1.644 1.00 97.81 308 THR A N 1
ATOM 2351 C CA . THR A 1 308 ? -12.153 -19.624 -0.819 1.00 97.81 308 THR A CA 1
ATOM 2352 C C . THR A 1 308 ? -11.051 -20.335 -0.032 1.00 97.81 308 THR A C 1
ATOM 2354 O O . THR A 1 308 ? -11.306 -20.860 1.050 1.00 97.81 308 THR A O 1
ATOM 2357 N N . GLY A 1 309 ? -9.809 -20.305 -0.529 1.00 96.56 309 GLY A N 1
ATOM 2358 C CA . GLY A 1 309 ? -8.640 -20.840 0.174 1.00 96.56 309 GLY A CA 1
ATOM 2359 C C . GLY A 1 309 ? -8.317 -20.121 1.491 1.00 96.56 309 GLY A C 1
ATOM 2360 O O . GLY A 1 309 ? -7.728 -20.742 2.381 1.00 96.56 309 GLY A O 1
ATOM 2361 N N . VAL A 1 310 ? -8.734 -18.856 1.625 1.00 97.00 310 VAL A N 1
ATOM 2362 C CA . VAL A 1 310 ? -8.485 -17.993 2.791 1.00 97.00 310 VAL A CA 1
ATOM 2363 C C . VAL A 1 310 ? -9.751 -17.811 3.640 1.00 97.00 310 VAL A C 1
ATOM 2365 O O . VAL A 1 310 ? -9.658 -17.840 4.866 1.00 97.00 310 VAL A O 1
ATOM 2368 N N . ILE A 1 311 ? -10.926 -17.674 3.012 1.00 98.44 311 ILE A N 1
ATOM 2369 C CA . ILE A 1 311 ? -12.242 -17.623 3.675 1.00 98.44 311 ILE A CA 1
ATOM 2370 C C . ILE A 1 311 ? -13.206 -18.544 2.924 1.00 98.44 311 ILE A C 1
ATOM 2372 O O . ILE A 1 311 ? -13.657 -18.214 1.823 1.00 98.44 311 ILE A O 1
ATOM 2376 N N . SER A 1 312 ? -13.539 -19.684 3.521 1.00 98.56 312 SER A N 1
ATOM 2377 C CA . SER A 1 312 ? -14.374 -20.728 2.916 1.00 98.56 312 SER A CA 1
ATOM 2378 C C . SER A 1 312 ? -15.805 -20.271 2.611 1.00 98.56 312 SER A C 1
ATOM 2380 O O . SER A 1 312 ? -16.311 -19.275 3.139 1.00 98.56 312 SER A O 1
ATOM 2382 N N . ASP A 1 313 ? -16.511 -21.054 1.796 1.00 98.44 313 ASP A N 1
ATOM 2383 C CA . ASP A 1 313 ? -17.926 -20.806 1.511 1.00 98.44 313 ASP A CA 1
ATOM 2384 C C . ASP A 1 313 ? -18.843 -21.071 2.710 1.00 98.44 313 ASP A C 1
ATOM 2386 O O . ASP A 1 313 ? -19.950 -20.539 2.755 1.00 98.44 313 ASP A O 1
ATOM 2390 N N . ASN A 1 314 ? -18.381 -21.826 3.713 1.00 98.00 314 ASN A N 1
ATOM 2391 C CA . ASN A 1 314 ? -19.115 -21.995 4.969 1.00 98.00 314 ASN A CA 1
ATOM 2392 C C . ASN A 1 314 ? -19.241 -20.663 5.713 1.00 98.00 314 ASN A C 1
ATOM 2394 O O . ASN A 1 314 ? -20.317 -20.331 6.202 1.00 98.00 314 ASN A O 1
ATOM 2398 N N . VAL A 1 315 ? -18.161 -19.876 5.753 1.00 98.56 315 VAL A N 1
ATOM 2399 C CA . VAL A 1 315 ? -18.190 -18.525 6.329 1.00 98.56 315 VAL A CA 1
ATOM 2400 C C . VAL A 1 315 ? -19.028 -17.589 5.459 1.00 98.56 315 VAL A C 1
ATOM 2402 O O . VAL A 1 315 ? -19.838 -16.837 5.990 1.00 98.56 315 VAL A O 1
ATOM 2405 N N . SER A 1 316 ? -18.892 -17.679 4.132 1.00 98.38 316 SER A N 1
ATOM 2406 C CA . SER A 1 316 ? -19.672 -16.864 3.188 1.00 98.38 316 SER A CA 1
ATOM 2407 C C . SER A 1 316 ? -21.184 -17.030 3.365 1.00 98.38 316 SER A C 1
ATOM 2409 O O . SER A 1 316 ? -21.919 -16.052 3.448 1.00 98.38 316 SER A O 1
ATOM 2411 N N . LYS A 1 317 ? -21.658 -18.269 3.523 1.00 98.25 317 LYS A N 1
ATOM 2412 C CA . LYS A 1 317 ? -23.080 -18.574 3.754 1.00 98.25 317 LYS A CA 1
ATOM 2413 C C . LYS A 1 317 ? -23.602 -18.103 5.117 1.00 98.25 317 LYS A C 1
ATOM 2415 O O . LYS A 1 317 ? -24.812 -18.053 5.306 1.00 98.25 317 LYS A O 1
ATOM 2420 N N . ALA A 1 318 ? -22.717 -17.789 6.064 1.00 98.00 318 ALA A N 1
ATOM 2421 C CA . ALA A 1 318 ? -23.081 -17.385 7.421 1.00 98.00 318 ALA A CA 1
ATOM 2422 C C . ALA A 1 318 ? -23.271 -15.865 7.584 1.00 98.00 318 ALA A C 1
ATOM 2424 O O . ALA A 1 318 ? -23.605 -15.414 8.681 1.00 98.00 318 ALA A O 1
ATOM 2425 N N . VAL A 1 319 ? -23.046 -15.075 6.529 1.00 98.50 319 VAL A N 1
ATOM 2426 C CA . VAL A 1 319 ? -23.137 -13.608 6.553 1.00 98.50 319 VAL A CA 1
ATOM 2427 C C . VAL A 1 319 ? -24.183 -13.094 5.554 1.00 98.50 319 VAL A C 1
ATOM 2429 O O . VAL A 1 319 ? -24.474 -13.766 4.564 1.00 98.50 319 VAL A O 1
ATOM 2432 N N . PRO A 1 320 ? -24.789 -11.918 5.792 1.00 98.12 320 PRO A N 1
ATOM 2433 C CA . PRO A 1 320 ? -25.833 -11.381 4.925 1.00 98.12 320 PRO A CA 1
ATOM 2434 C C . PRO A 1 320 ? -25.265 -10.906 3.582 1.00 98.12 320 PRO A C 1
ATOM 2436 O O . PRO A 1 320 ? -24.298 -10.140 3.551 1.00 98.12 320 PRO A O 1
ATOM 2439 N N . ASN A 1 321 ? -25.914 -11.328 2.488 1.00 98.50 321 ASN A N 1
ATOM 2440 C CA . ASN A 1 321 ? -25.649 -10.893 1.109 1.00 98.50 321 ASN A CA 1
ATOM 2441 C C . ASN A 1 321 ? -24.140 -10.825 0.771 1.00 98.50 321 ASN A C 1
ATOM 2443 O O . ASN A 1 321 ? -23.605 -9.736 0.522 1.00 98.50 321 ASN A O 1
ATOM 2447 N N . PRO A 1 322 ? -23.432 -11.968 0.829 1.00 98.62 322 PRO A N 1
ATOM 2448 C CA . PRO A 1 322 ? -21.997 -12.010 0.601 1.00 98.62 322 PRO A CA 1
ATOM 2449 C C . PRO A 1 322 ? -21.650 -11.691 -0.858 1.00 98.62 322 PRO A C 1
ATOM 2451 O O . PRO A 1 322 ? -22.216 -12.261 -1.788 1.00 98.62 322 PRO A O 1
ATOM 2454 N N . GLU A 1 323 ? -20.658 -10.831 -1.064 1.00 98.75 323 GLU A N 1
ATOM 2455 C CA . GLU A 1 323 ? -19.992 -10.618 -2.348 1.00 98.75 323 GLU A CA 1
ATOM 2456 C C . GLU A 1 323 ? -18.489 -10.810 -2.173 1.00 98.75 323 GLU A C 1
ATOM 2458 O O . GLU A 1 323 ? -17.852 -10.120 -1.381 1.00 98.75 323 GLU A O 1
ATOM 2463 N N . ARG A 1 324 ? -17.921 -11.777 -2.893 1.00 98.75 324 ARG A N 1
ATOM 2464 C CA . ARG A 1 324 ? -16.511 -12.141 -2.766 1.00 98.75 324 ARG A CA 1
ATOM 2465 C C . ARG A 1 324 ? -15.643 -11.319 -3.715 1.00 98.75 324 ARG A C 1
ATOM 2467 O O . ARG A 1 324 ? -15.902 -11.288 -4.913 1.00 98.75 324 ARG A O 1
ATOM 2474 N N . LEU A 1 325 ? -14.581 -10.732 -3.175 1.00 98.75 325 LEU A N 1
ATOM 2475 C CA . LEU A 1 325 ? -13.566 -9.955 -3.879 1.00 98.75 325 LEU A CA 1
ATOM 2476 C C . LEU A 1 325 ? -12.198 -10.601 -3.620 1.00 98.75 325 LEU A C 1
ATOM 2478 O O . LEU A 1 325 ? -11.574 -10.353 -2.590 1.00 98.75 325 LEU A O 1
ATOM 2482 N N . GLY A 1 326 ? -11.746 -11.475 -4.519 1.00 97.88 326 GLY A N 1
ATOM 2483 C CA . GLY A 1 326 ? -10.491 -12.209 -4.359 1.00 97.88 326 GLY A CA 1
ATOM 2484 C C . GLY A 1 326 ? -9.814 -12.509 -5.692 1.00 97.88 326 GLY A C 1
ATOM 2485 O O . GLY A 1 326 ? -10.482 -12.837 -6.670 1.00 97.88 326 GLY A O 1
ATOM 2486 N N . GLY A 1 327 ? -8.486 -12.408 -5.718 1.00 97.38 327 GLY A N 1
ATOM 2487 C CA . GLY A 1 327 ? -7.645 -12.756 -6.862 1.00 97.38 327 GLY A CA 1
ATOM 2488 C C . GLY A 1 327 ? -6.809 -14.016 -6.621 1.00 97.38 327 GLY A C 1
ATOM 2489 O O . GLY A 1 327 ? -6.894 -14.648 -5.567 1.00 97.38 327 GLY A O 1
ATOM 2490 N N . ALA A 1 328 ? -5.991 -14.396 -7.607 1.00 96.38 328 ALA A N 1
ATOM 2491 C CA . ALA A 1 328 ? -5.119 -15.571 -7.507 1.00 96.38 328 ALA A CA 1
ATOM 2492 C C . ALA A 1 328 ? -3.998 -15.392 -6.465 1.00 96.38 328 ALA A C 1
ATOM 2494 O O . ALA A 1 328 ? -3.529 -16.361 -5.871 1.00 96.38 328 ALA A O 1
ATOM 2495 N N . ASN A 1 329 ? -3.587 -14.149 -6.222 1.00 96.62 329 ASN A N 1
ATOM 2496 C CA . ASN A 1 329 ? -2.643 -13.760 -5.182 1.00 96.62 329 ASN A CA 1
ATOM 2497 C C . ASN A 1 329 ? -3.065 -12.417 -4.550 1.00 96.62 329 ASN A C 1
ATOM 2499 O O . ASN A 1 329 ? -4.074 -11.821 -4.923 1.00 96.62 329 ASN A O 1
ATOM 2503 N N . ARG A 1 330 ? -2.271 -11.922 -3.593 1.00 97.44 330 ARG A N 1
ATOM 2504 C CA . ARG A 1 330 ? -2.555 -10.680 -2.855 1.00 97.44 330 ARG A CA 1
ATOM 2505 C C . ARG A 1 330 ? -2.621 -9.418 -3.724 1.00 97.44 330 ARG A C 1
ATOM 2507 O O . ARG A 1 330 ? -3.376 -8.506 -3.404 1.00 97.44 330 ARG A O 1
ATOM 2514 N N . PHE A 1 331 ? -1.840 -9.360 -4.799 1.00 98.19 331 PHE A N 1
ATOM 2515 C CA . PHE A 1 331 ? -1.805 -8.223 -5.719 1.00 98.19 331 PHE A CA 1
ATOM 2516 C C . PHE A 1 331 ? -3.043 -8.234 -6.619 1.00 98.19 331 PHE A C 1
ATOM 2518 O O . PHE A 1 331 ? -3.673 -7.202 -6.835 1.00 98.19 331 PHE A O 1
ATOM 2525 N N . ASP A 1 332 ? -3.466 -9.426 -7.040 1.00 98.31 332 ASP A N 1
ATOM 2526 C CA . ASP A 1 332 ? -4.704 -9.603 -7.794 1.00 98.31 332 ASP A CA 1
ATOM 2527 C C . ASP A 1 332 ? -5.939 -9.326 -6.925 1.00 98.31 332 ASP A C 1
ATOM 2529 O O . ASP A 1 332 ? -6.858 -8.660 -7.391 1.00 98.31 332 ASP A O 1
ATOM 2533 N N . THR A 1 333 ? -5.965 -9.754 -5.652 1.00 98.62 333 THR A N 1
ATOM 2534 C CA . THR A 1 333 ? -7.037 -9.364 -4.712 1.00 98.62 333 THR A CA 1
ATOM 2535 C C . THR A 1 333 ? -7.093 -7.846 -4.555 1.00 98.62 333 THR A C 1
ATOM 2537 O O . THR A 1 333 ? -8.175 -7.266 -4.634 1.00 98.62 333 THR A O 1
ATOM 2540 N N . ASN A 1 334 ? -5.941 -7.188 -4.390 1.00 98.69 334 ASN A N 1
ATOM 2541 C CA . ASN A 1 334 ? -5.864 -5.733 -4.289 1.00 98.69 334 ASN A CA 1
ATOM 2542 C C . ASN A 1 334 ? -6.435 -5.037 -5.538 1.00 98.69 334 ASN A C 1
ATOM 2544 O O . ASN A 1 334 ? -7.239 -4.115 -5.402 1.00 98.69 334 ASN A O 1
ATOM 2548 N N . LYS A 1 335 ? -6.119 -5.534 -6.742 1.00 98.50 335 LYS A N 1
ATOM 2549 C CA . LYS A 1 335 ? -6.707 -5.044 -7.998 1.00 98.50 335 LYS A CA 1
ATOM 2550 C C . LYS A 1 335 ? -8.217 -5.302 -8.090 1.00 98.50 335 LYS A C 1
ATOM 2552 O O . LYS A 1 335 ? -8.947 -4.413 -8.507 1.00 98.50 335 LYS A O 1
ATOM 2557 N N . VAL A 1 336 ? -8.709 -6.476 -7.684 1.00 98.75 336 VAL A N 1
ATOM 2558 C CA . VAL A 1 336 ? -10.156 -6.778 -7.689 1.00 98.75 336 VAL A CA 1
ATOM 2559 C C . VAL A 1 336 ? -10.922 -5.808 -6.785 1.00 98.75 336 VAL A C 1
ATOM 2561 O O . VAL A 1 336 ? -11.986 -5.321 -7.167 1.00 98.75 336 VAL A O 1
ATOM 2564 N N . VAL A 1 337 ? -10.375 -5.487 -5.608 1.00 98.81 337 VAL A N 1
ATOM 2565 C CA . VAL A 1 337 ? -10.961 -4.475 -4.717 1.00 98.81 337 VAL A CA 1
ATOM 2566 C C . VAL A 1 337 ? -10.920 -3.088 -5.364 1.00 98.81 337 VAL A C 1
ATOM 2568 O O . VAL A 1 337 ? -11.935 -2.394 -5.362 1.00 98.81 337 VAL A O 1
ATOM 2571 N N . PHE A 1 338 ? -9.791 -2.705 -5.964 1.0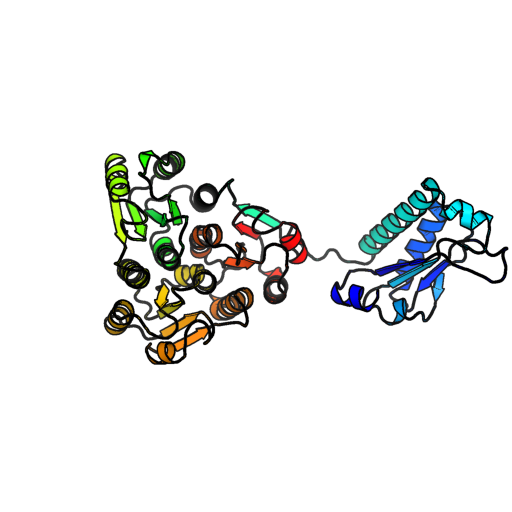0 98.69 338 PHE A N 1
ATOM 2572 C CA . PHE A 1 338 ? -9.667 -1.449 -6.704 1.00 98.69 338 PHE A CA 1
ATOM 2573 C C . PHE A 1 338 ? -10.737 -1.317 -7.799 1.00 98.69 338 PHE A C 1
ATOM 2575 O O . PHE A 1 338 ? -11.462 -0.326 -7.833 1.00 98.69 338 PHE A O 1
ATOM 2582 N N . ASP A 1 339 ? -10.878 -2.329 -8.659 1.00 98.44 339 ASP A N 1
ATOM 2583 C CA . ASP A 1 339 ? -11.817 -2.306 -9.784 1.00 98.44 339 ASP A CA 1
ATOM 2584 C C . ASP A 1 339 ? -13.272 -2.223 -9.298 1.00 98.44 339 ASP A C 1
ATOM 2586 O O . ASP A 1 339 ? -14.072 -1.470 -9.858 1.00 98.44 339 ASP A O 1
ATOM 2590 N N . LYS A 1 340 ? -13.614 -2.946 -8.219 1.00 98.56 340 LYS A N 1
ATOM 2591 C CA . LYS A 1 340 ? -14.960 -2.934 -7.626 1.00 98.56 340 LYS A CA 1
ATOM 2592 C C . LYS A 1 340 ? -15.370 -1.548 -7.134 1.00 98.56 340 LYS A C 1
ATOM 2594 O O . LYS A 1 340 ? -16.532 -1.172 -7.287 1.00 98.56 340 LYS A O 1
ATOM 2599 N N . PHE A 1 341 ? -14.439 -0.819 -6.526 1.00 98.38 341 PHE A N 1
ATOM 2600 C CA . PHE A 1 341 ? -14.701 0.467 -5.881 1.00 98.38 341 PHE A CA 1
ATOM 2601 C C . PHE A 1 341 ? -14.097 1.647 -6.643 1.00 98.38 341 PHE A C 1
ATOM 2603 O O . PHE A 1 341 ? -13.933 2.718 -6.066 1.00 98.38 341 PHE A O 1
ATOM 2610 N N . LYS A 1 342 ? -13.796 1.493 -7.941 1.00 96.81 342 LYS A N 1
ATOM 2611 C CA . LYS A 1 342 ? -13.131 2.530 -8.745 1.00 96.81 342 LYS A CA 1
ATOM 2612 C C . LYS A 1 342 ? -13.825 3.896 -8.656 1.00 96.81 342 LYS A C 1
ATOM 2614 O O . LYS A 1 342 ? -13.152 4.916 -8.604 1.00 96.81 342 LYS A O 1
ATOM 2619 N N . THR A 1 343 ? -15.154 3.923 -8.580 1.00 96.12 343 THR A N 1
ATOM 2620 C CA . THR A 1 343 ? -15.943 5.164 -8.467 1.00 96.12 343 THR A CA 1
ATOM 2621 C C . THR A 1 343 ? -15.796 5.883 -7.125 1.00 96.12 343 THR A C 1
ATOM 2623 O O . THR A 1 343 ? -16.087 7.072 -7.046 1.00 96.12 343 THR A O 1
ATOM 2626 N N . ASP A 1 344 ? -15.357 5.185 -6.078 1.00 95.69 344 ASP A N 1
ATOM 2627 C CA . ASP A 1 344 ? -15.117 5.762 -4.751 1.00 95.69 344 ASP A CA 1
ATOM 2628 C C . ASP A 1 344 ? -13.681 6.294 -4.602 1.00 95.69 344 ASP A C 1
ATOM 2630 O O . ASP A 1 344 ? -13.372 6.963 -3.610 1.00 95.69 344 ASP A O 1
ATOM 2634 N N . ILE A 1 345 ? -12.802 5.980 -5.564 1.00 98.25 345 ILE A N 1
ATOM 2635 C CA . ILE A 1 345 ? -11.369 6.260 -5.508 1.00 98.25 345 ILE A CA 1
ATOM 2636 C C . ILE A 1 345 ? -11.067 7.568 -6.236 1.00 98.25 345 ILE A C 1
ATOM 2638 O O . ILE A 1 345 ? -11.219 7.688 -7.448 1.00 98.25 345 ILE A O 1
ATOM 2642 N N . ASN A 1 346 ? -10.531 8.533 -5.497 1.00 97.50 346 ASN A N 1
ATOM 2643 C CA . ASN A 1 346 ? -9.809 9.653 -6.071 1.00 97.50 346 ASN A CA 1
ATOM 2644 C C . ASN A 1 346 ? -8.424 9.171 -6.523 1.00 97.50 346 ASN A C 1
ATOM 2646 O O . ASN A 1 346 ? -7.570 8.837 -5.698 1.00 97.50 346 ASN A O 1
ATOM 2650 N N . LEU A 1 347 ? -8.205 9.135 -7.833 1.00 95.81 347 LEU A N 1
ATOM 2651 C CA . LEU A 1 347 ? -6.960 8.670 -8.433 1.00 95.81 347 LEU A CA 1
ATOM 2652 C C . LEU A 1 347 ? -5.881 9.745 -8.566 1.00 95.81 347 LEU A C 1
ATOM 2654 O O . LEU A 1 347 ? -4.755 9.391 -8.906 1.00 95.81 347 LEU A O 1
ATOM 2658 N N . GLU A 1 348 ? -6.164 11.014 -8.243 1.00 95.12 348 GLU A N 1
ATOM 2659 C CA . GLU A 1 348 ? -5.162 12.084 -8.348 1.00 95.12 348 GLU A CA 1
ATOM 2660 C C . GLU A 1 348 ? -3.897 11.763 -7.541 1.00 95.12 348 GLU A C 1
ATOM 2662 O O . GLU A 1 348 ? -2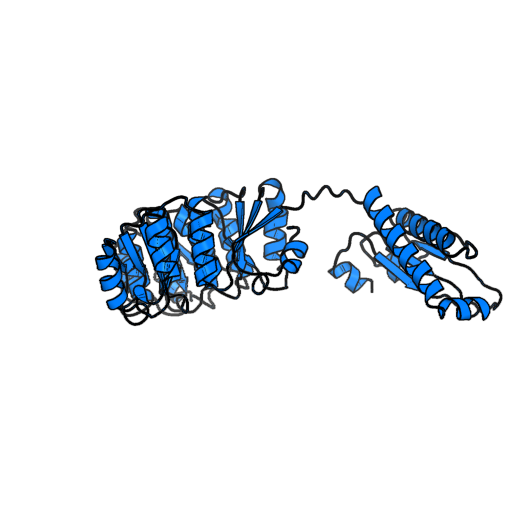.788 12.001 -8.022 1.00 95.12 348 GLU A O 1
ATOM 2667 N N . ASN A 1 349 ? -4.065 11.152 -6.363 1.00 96.19 349 ASN A N 1
ATOM 2668 C CA . ASN A 1 349 ? -2.980 10.608 -5.556 1.00 96.19 349 ASN A CA 1
ATOM 2669 C C . ASN A 1 349 ? -3.144 9.091 -5.418 1.00 96.19 349 ASN A C 1
ATOM 2671 O O . ASN A 1 349 ? -4.153 8.614 -4.898 1.00 96.19 349 ASN A O 1
ATOM 2675 N N . LEU A 1 350 ? -2.132 8.330 -5.831 1.00 97.31 350 LEU A N 1
ATOM 2676 C CA . LEU A 1 350 ? -2.090 6.879 -5.658 1.00 97.31 350 LEU A CA 1
ATOM 2677 C C . LEU A 1 350 ? -1.042 6.514 -4.607 1.00 97.31 350 LEU A C 1
ATOM 2679 O O . LEU A 1 350 ? 0.097 6.966 -4.688 1.00 97.31 350 LEU A O 1
ATOM 2683 N N . TYR A 1 351 ? -1.397 5.677 -3.638 1.00 98.44 351 TYR A N 1
ATOM 2684 C CA . TYR A 1 351 ? -0.448 5.201 -2.635 1.00 98.44 351 TYR A CA 1
ATOM 2685 C C . TYR A 1 351 ? 0.056 3.817 -3.031 1.00 98.44 351 TYR A C 1
ATOM 2687 O O . TYR A 1 351 ? -0.735 2.966 -3.423 1.00 98.44 351 TYR A O 1
ATOM 2695 N N . ILE A 1 352 ? 1.358 3.575 -2.913 1.00 98.31 352 ILE A N 1
ATOM 2696 C CA . ILE A 1 352 ? 1.981 2.267 -3.130 1.00 98.31 352 ILE A CA 1
ATOM 2697 C C . ILE A 1 352 ? 2.664 1.846 -1.838 1.00 98.31 352 ILE A C 1
ATOM 2699 O O . ILE A 1 352 ? 3.478 2.590 -1.299 1.00 98.31 352 ILE A O 1
ATOM 2703 N N . ALA A 1 353 ? 2.369 0.646 -1.355 1.00 98.06 353 ALA A N 1
ATOM 2704 C CA . ALA A 1 353 ? 3.012 0.067 -0.181 1.00 98.06 353 ALA A CA 1
ATOM 2705 C C . ALA A 1 353 ? 3.437 -1.375 -0.456 1.00 98.06 353 ALA A C 1
ATOM 2707 O O . ALA A 1 353 ? 2.982 -1.988 -1.421 1.00 98.06 353 ALA A O 1
ATOM 2708 N N . SER A 1 354 ? 4.293 -1.943 0.393 1.00 97.44 354 SER A N 1
ATOM 2709 C CA . SER A 1 354 ? 4.637 -3.359 0.266 1.00 97.44 354 SER A CA 1
ATOM 2710 C C . SER A 1 354 ? 3.398 -4.233 0.477 1.00 97.44 354 SER A C 1
ATOM 2712 O O . SER A 1 354 ? 2.648 -4.057 1.431 1.00 97.44 354 SER A O 1
ATOM 2714 N N . GLY A 1 355 ? 3.190 -5.205 -0.405 1.00 96.94 355 GLY A N 1
ATOM 2715 C CA . GLY A 1 355 ? 2.266 -6.309 -0.179 1.00 96.94 355 GLY A CA 1
ATOM 2716 C C . GLY A 1 355 ? 2.894 -7.440 0.632 1.00 96.94 355 GLY A C 1
ATOM 2717 O O . GLY A 1 355 ? 2.185 -8.376 0.990 1.00 96.94 355 GLY A O 1
ATOM 2718 N N . LEU A 1 356 ? 4.204 -7.398 0.900 1.00 96.31 356 LEU A N 1
ATOM 2719 C CA . LEU A 1 356 ? 4.952 -8.449 1.601 1.00 96.31 356 LEU A CA 1
ATOM 2720 C C . LEU A 1 356 ? 5.185 -8.147 3.087 1.00 96.31 356 LEU A C 1
ATOM 2722 O O . LEU A 1 356 ? 5.443 -9.076 3.848 1.00 96.31 356 LEU A O 1
ATOM 2726 N N . ASP A 1 357 ? 5.036 -6.888 3.494 1.00 95.31 357 ASP A N 1
ATOM 2727 C CA . ASP A 1 357 ? 5.046 -6.436 4.887 1.00 95.31 357 ASP A CA 1
ATOM 2728 C C . ASP A 1 357 ? 3.872 -5.471 5.123 1.00 95.31 357 ASP A C 1
ATOM 2730 O O . ASP A 1 357 ? 3.371 -4.852 4.188 1.00 95.31 357 ASP A O 1
ATOM 2734 N N . PHE A 1 358 ? 3.396 -5.360 6.359 1.00 94.62 358 PHE A N 1
ATOM 2735 C CA . PHE A 1 358 ? 2.143 -4.668 6.696 1.00 94.62 358 PHE A CA 1
ATOM 2736 C C . PHE A 1 358 ? 2.253 -3.247 7.294 1.00 94.62 358 PHE A C 1
ATOM 2738 O O . PHE A 1 358 ? 1.331 -2.464 7.054 1.00 94.62 358 PHE A O 1
ATOM 2745 N N . PRO A 1 359 ? 3.282 -2.870 8.088 1.00 95.75 359 PRO A N 1
ATOM 2746 C CA . PRO A 1 359 ? 3.199 -1.684 8.950 1.00 95.75 359 PRO A CA 1
ATOM 2747 C C . PRO A 1 359 ? 3.054 -0.352 8.201 1.00 95.75 359 PRO A C 1
ATOM 2749 O O . PRO A 1 359 ? 2.319 0.543 8.633 1.00 95.75 359 PRO A O 1
ATOM 2752 N N . ASP A 1 360 ? 3.733 -0.224 7.062 1.00 96.69 360 ASP A N 1
ATOM 2753 C CA . ASP A 1 360 ? 3.763 1.019 6.286 1.00 96.69 360 ASP A CA 1
ATOM 2754 C C . ASP A 1 360 ? 2.468 1.196 5.477 1.00 96.69 360 ASP A C 1
ATOM 2756 O O . ASP A 1 360 ? 1.895 2.285 5.438 1.00 96.69 360 ASP A O 1
ATOM 2760 N N . ALA A 1 361 ? 1.939 0.102 4.917 1.00 96.44 361 ALA A N 1
ATOM 2761 C CA . ALA A 1 361 ? 0.628 0.077 4.270 1.00 96.44 361 ALA A CA 1
ATOM 2762 C C . ALA A 1 361 ? -0.495 0.400 5.265 1.00 96.44 361 ALA A C 1
ATOM 2764 O O . ALA A 1 361 ? -1.395 1.184 4.973 1.00 96.44 361 ALA A O 1
ATOM 2765 N N . LEU A 1 362 ? -0.417 -0.183 6.461 1.00 95.31 362 LEU A N 1
ATOM 2766 C CA . LEU A 1 362 ? -1.367 0.018 7.544 1.00 95.31 362 LEU A CA 1
ATOM 2767 C C . LEU A 1 362 ? -1.430 1.489 7.974 1.00 95.31 362 LEU A C 1
ATOM 2769 O O . LEU A 1 362 ? -2.510 2.078 7.956 1.00 95.31 362 LEU A O 1
ATOM 2773 N N . SER A 1 363 ? -0.291 2.097 8.318 1.00 95.50 363 SER A N 1
ATOM 2774 C CA . SER A 1 363 ? -0.255 3.509 8.726 1.00 95.50 363 SER A CA 1
ATOM 2775 C C . SER A 1 363 ? -0.676 4.442 7.585 1.00 95.50 363 SER A C 1
ATOM 2777 O O . SER A 1 363 ? -1.517 5.323 7.780 1.00 95.50 363 SER A O 1
ATOM 2779 N N . GLY A 1 364 ? -0.182 4.199 6.368 1.00 97.19 364 GLY A N 1
ATOM 2780 C CA . GLY A 1 364 ? -0.542 4.976 5.182 1.00 97.19 364 GLY A CA 1
ATOM 2781 C C . GLY A 1 364 ? -1.988 4.804 4.713 1.00 97.19 364 GLY A C 1
ATOM 2782 O O . GLY A 1 364 ? -2.514 5.696 4.050 1.00 97.19 364 GLY A O 1
ATOM 2783 N N . SER A 1 365 ? -2.679 3.725 5.092 1.00 97.25 365 SER A N 1
ATOM 2784 C CA . SER A 1 365 ? -4.082 3.513 4.710 1.00 97.25 365 SER A CA 1
ATOM 2785 C C . SER A 1 365 ? -5.029 4.569 5.286 1.00 97.25 365 SER A C 1
ATOM 2787 O O . SER A 1 365 ? -6.000 4.926 4.621 1.00 97.25 365 SER A O 1
ATOM 2789 N N . ALA A 1 366 ? -4.736 5.116 6.473 1.00 97.44 366 ALA A N 1
ATOM 2790 C CA . ALA A 1 366 ? -5.499 6.225 7.050 1.00 97.44 366 ALA A CA 1
ATOM 2791 C C . ALA A 1 366 ? -5.310 7.517 6.244 1.00 97.44 366 ALA A C 1
ATOM 2793 O O . ALA A 1 366 ? -6.274 8.238 5.991 1.00 97.44 366 ALA A O 1
ATOM 2794 N N . LEU A 1 367 ? -4.081 7.775 5.783 1.00 97.94 367 LEU A N 1
ATOM 2795 C CA . LEU A 1 367 ? -3.780 8.905 4.907 1.00 97.94 367 LEU A CA 1
ATOM 2796 C C . LEU A 1 367 ? -4.481 8.755 3.548 1.00 97.94 367 LEU A C 1
ATOM 2798 O O . LEU A 1 367 ? -5.123 9.695 3.085 1.00 97.94 367 LEU A O 1
ATOM 2802 N N . ALA A 1 368 ? -4.441 7.560 2.953 1.00 98.25 368 ALA A N 1
ATOM 2803 C CA . ALA A 1 368 ? -5.169 7.279 1.721 1.00 98.25 368 ALA A CA 1
ATOM 2804 C C . ALA A 1 368 ? -6.688 7.451 1.907 1.00 98.25 368 ALA A C 1
ATOM 2806 O O . ALA A 1 368 ? -7.328 8.135 1.112 1.00 98.25 368 ALA A O 1
ATOM 2807 N N . ALA A 1 369 ? -7.267 6.912 2.986 1.00 97.88 369 ALA A N 1
ATOM 2808 C CA . ALA A 1 369 ? -8.692 7.063 3.291 1.00 97.88 369 ALA A CA 1
ATOM 2809 C C . ALA A 1 369 ? -9.110 8.535 3.432 1.00 97.88 369 ALA A C 1
ATOM 2811 O O . ALA A 1 369 ? -10.153 8.925 2.904 1.00 97.88 369 ALA A O 1
ATOM 2812 N N . LYS A 1 370 ? -8.279 9.363 4.083 1.00 96.25 370 LYS A N 1
ATOM 2813 C CA . LYS A 1 370 ? -8.516 10.806 4.249 1.00 96.25 370 LYS A CA 1
ATOM 2814 C C . LYS A 1 370 ? -8.719 11.514 2.904 1.00 96.25 370 LYS A C 1
ATOM 2816 O O . LYS A 1 370 ? -9.608 12.352 2.783 1.00 96.25 370 LYS A O 1
ATOM 2821 N N . GLY A 1 371 ? -7.921 11.167 1.894 1.00 96.56 371 GLY A N 1
ATOM 2822 C CA . GLY A 1 371 ? -8.012 11.734 0.544 1.00 96.56 371 GLY A CA 1
ATOM 2823 C C . GLY A 1 371 ? -8.971 10.999 -0.400 1.00 96.56 371 GLY A C 1
ATOM 2824 O O . GLY A 1 371 ? -9.047 11.343 -1.578 1.00 96.56 371 GLY A O 1
ATOM 2825 N N . SER A 1 372 ? -9.722 10.003 0.093 1.00 97.69 372 SER A N 1
ATOM 2826 C CA . SER A 1 372 ? -10.496 9.060 -0.737 1.00 97.69 372 SER A CA 1
ATOM 2827 C C . SER A 1 372 ? -9.629 8.313 -1.762 1.00 97.69 372 SER A C 1
ATOM 2829 O O . SER A 1 372 ? -10.106 7.938 -2.823 1.00 97.69 372 SER A O 1
ATOM 2831 N N . ASN A 1 373 ? -8.345 8.129 -1.476 1.00 98.25 373 ASN A N 1
ATOM 2832 C CA . ASN A 1 373 ? -7.381 7.476 -2.351 1.00 98.25 373 ASN A CA 1
ATOM 2833 C C . ASN A 1 373 ? -7.279 5.970 -2.057 1.00 98.25 373 ASN A C 1
ATOM 2835 O O . ASN A 1 373 ? -7.847 5.439 -1.094 1.00 98.25 373 ASN A O 1
ATOM 2839 N N . PHE A 1 374 ? -6.498 5.270 -2.878 1.00 98.44 374 PHE A N 1
ATOM 2840 C CA . PHE A 1 374 ? -6.289 3.830 -2.765 1.00 98.44 374 PHE A CA 1
ATOM 2841 C C . PHE A 1 374 ? -4.834 3.472 -2.456 1.00 98.44 374 PHE A C 1
ATOM 2843 O O . PHE A 1 374 ? -3.915 4.130 -2.949 1.00 98.44 374 PHE A O 1
ATOM 2850 N N . VAL A 1 375 ? -4.640 2.415 -1.657 1.00 98.50 375 VAL A N 1
ATOM 2851 C CA . VAL A 1 375 ? -3.326 1.807 -1.409 1.00 98.50 375 VAL A CA 1
ATOM 2852 C C . VAL A 1 375 ? -3.165 0.578 -2.298 1.00 98.50 375 VAL A C 1
ATOM 2854 O O . VAL A 1 375 ? -3.765 -0.472 -2.063 1.00 98.50 375 VAL A O 1
ATOM 2857 N N . VAL A 1 376 ? -2.316 0.713 -3.308 1.00 98.31 376 VAL A N 1
ATOM 2858 C CA . VAL A 1 376 ? -1.866 -0.382 -4.158 1.00 98.31 376 VAL A CA 1
ATOM 2859 C C . VAL A 1 376 ? -0.776 -1.165 -3.435 1.00 98.31 376 VAL A C 1
ATOM 2861 O O . VAL A 1 376 ? 0.235 -0.606 -3.005 1.00 98.31 376 VAL A O 1
ATOM 2864 N N . LEU A 1 377 ? -0.970 -2.474 -3.306 1.00 98.31 377 LEU A N 1
ATOM 2865 C CA . LEU A 1 377 ? 0.043 -3.365 -2.746 1.00 98.31 377 LEU A CA 1
ATOM 2866 C C . LEU A 1 377 ? 1.030 -3.765 -3.842 1.00 98.31 377 LEU A C 1
ATOM 2868 O O . LEU A 1 377 ? 0.613 -4.272 -4.875 1.00 98.31 377 LEU A O 1
ATOM 2872 N N . SER A 1 378 ? 2.326 -3.573 -3.603 1.00 96.94 378 SER A N 1
ATOM 2873 C CA . SER A 1 378 ? 3.416 -3.880 -4.533 1.00 96.94 378 SER A CA 1
ATOM 2874 C C . SER A 1 378 ? 4.374 -4.925 -3.986 1.00 96.94 378 SER A C 1
ATOM 2876 O O . SER A 1 378 ? 4.607 -5.027 -2.782 1.00 96.94 378 SER A O 1
ATOM 2878 N N . ASN A 1 379 ? 4.960 -5.704 -4.889 1.00 94.88 379 ASN A N 1
ATOM 2879 C CA . ASN A 1 379 ? 6.074 -6.582 -4.568 1.00 94.88 379 ASN A CA 1
ATOM 2880 C C . ASN A 1 379 ? 7.374 -5.758 -4.398 1.00 94.88 379 ASN A C 1
ATOM 2882 O O . ASN A 1 379 ? 7.417 -4.568 -4.731 1.00 94.88 379 ASN A O 1
ATOM 2886 N N . LEU A 1 380 ? 8.425 -6.379 -3.856 1.00 92.75 380 LEU A N 1
ATOM 2887 C CA . LEU A 1 380 ? 9.701 -5.732 -3.549 1.00 92.75 380 LEU A CA 1
ATOM 2888 C C . LEU A 1 380 ? 10.460 -5.318 -4.817 1.00 92.75 380 LEU A C 1
ATOM 2890 O O . LEU A 1 380 ? 10.816 -4.148 -4.959 1.00 92.75 380 LEU A O 1
ATOM 2894 N N . ASP A 1 381 ? 10.730 -6.273 -5.710 1.00 88.88 381 ASP A N 1
ATOM 2895 C CA . ASP A 1 381 ? 11.579 -6.143 -6.911 1.00 88.88 381 ASP A CA 1
ATOM 2896 C C . ASP A 1 381 ? 10.906 -6.614 -8.221 1.00 88.88 381 ASP A C 1
ATOM 2898 O O . ASP A 1 381 ? 11.478 -6.494 -9.320 1.00 88.88 381 ASP A O 1
ATOM 2902 N N . VAL A 1 382 ? 9.664 -7.093 -8.107 1.00 89.31 382 VAL A N 1
ATOM 2903 C CA . VAL A 1 382 ? 8.811 -7.545 -9.209 1.00 89.31 382 VAL A CA 1
ATOM 2904 C C . VAL A 1 382 ? 7.700 -6.527 -9.457 1.00 89.31 382 VAL A C 1
ATOM 2906 O O . VAL A 1 382 ? 6.962 -6.144 -8.556 1.00 89.31 382 VAL A O 1
ATOM 2909 N N . ALA A 1 383 ? 7.556 -6.106 -10.710 1.00 90.94 383 ALA A N 1
ATOM 2910 C CA . ALA A 1 383 ? 6.412 -5.318 -11.146 1.00 90.94 383 ALA A CA 1
ATOM 2911 C C . ALA A 1 383 ? 5.323 -6.275 -11.648 1.00 90.94 383 ALA A C 1
ATOM 2913 O O . ALA A 1 383 ? 5.351 -6.694 -12.809 1.00 90.94 383 ALA A O 1
ATOM 2914 N N . GLU A 1 384 ? 4.420 -6.650 -10.742 1.00 93.69 384 GLU A N 1
ATOM 2915 C CA . GLU A 1 384 ? 3.316 -7.580 -11.000 1.00 93.69 384 GLU A CA 1
ATOM 2916 C C . GLU A 1 384 ? 2.424 -7.077 -12.139 1.00 93.69 384 GLU A C 1
ATOM 2918 O O . GLU A 1 384 ? 2.139 -5.879 -12.239 1.00 93.69 384 GLU A O 1
ATOM 2923 N N . ASN A 1 385 ? 1.956 -7.986 -12.997 1.00 90.44 385 ASN A N 1
ATOM 2924 C CA . ASN A 1 385 ? 1.163 -7.608 -14.170 1.00 90.44 385 ASN A CA 1
ATOM 2925 C C . ASN A 1 385 ? -0.148 -6.910 -13.784 1.00 90.44 385 ASN A C 1
ATOM 2927 O O . ASN A 1 385 ? -0.492 -5.905 -14.399 1.00 90.44 385 ASN A O 1
ATOM 2931 N N . SER A 1 386 ? -0.824 -7.361 -12.723 1.00 93.06 386 SER A N 1
ATOM 2932 C CA . SER A 1 386 ? -2.041 -6.716 -12.216 1.00 93.06 386 SER A CA 1
ATOM 2933 C C . SER A 1 386 ? -1.801 -5.264 -11.790 1.00 93.06 386 SER A C 1
ATOM 2935 O O . SER A 1 386 ? -2.625 -4.392 -12.067 1.00 93.06 386 SER A O 1
ATOM 2937 N N . ILE A 1 387 ? -0.642 -4.969 -11.200 1.00 95.31 387 ILE A N 1
ATOM 2938 C CA . ILE A 1 387 ? -0.267 -3.607 -10.802 1.00 95.31 387 ILE A CA 1
ATOM 2939 C C . ILE A 1 387 ? 0.110 -2.763 -12.023 1.00 95.31 387 ILE A C 1
ATOM 2941 O O . ILE A 1 387 ? -0.327 -1.616 -12.135 1.00 95.31 387 ILE A O 1
ATOM 2945 N N . LYS A 1 388 ? 0.881 -3.327 -12.966 1.00 91.56 388 LYS A N 1
ATOM 2946 C CA . LYS A 1 388 ? 1.210 -2.660 -14.237 1.00 91.56 388 LYS A CA 1
ATOM 2947 C C . LYS A 1 388 ? -0.051 -2.255 -14.988 1.00 91.56 388 LYS A C 1
ATOM 2949 O O . LYS A 1 388 ? -0.144 -1.122 -15.448 1.00 91.56 388 LYS A O 1
ATOM 2954 N N . GLU A 1 389 ? -1.016 -3.163 -15.103 1.00 91.31 389 GLU A N 1
ATOM 2955 C CA . GLU A 1 389 ? -2.299 -2.905 -15.755 1.00 91.31 389 GLU A CA 1
ATOM 2956 C C . GLU A 1 389 ? -3.102 -1.834 -15.022 1.00 91.31 389 GLU A C 1
ATOM 2958 O O . GLU A 1 389 ? -3.600 -0.914 -15.670 1.00 91.31 389 GLU A O 1
ATOM 2963 N N . LEU A 1 390 ? -3.189 -1.906 -13.688 1.00 95.12 390 LEU A N 1
ATOM 2964 C CA . LEU A 1 390 ? -3.865 -0.890 -12.879 1.00 95.12 390 LEU A CA 1
ATOM 2965 C C . LEU A 1 390 ? -3.267 0.494 -13.148 1.00 95.12 390 LEU A C 1
ATOM 2967 O O . LEU A 1 390 ? -4.001 1.421 -13.481 1.00 95.12 390 LEU A O 1
ATOM 2971 N N . ILE A 1 391 ? -1.947 0.649 -13.069 1.00 93.50 391 ILE A N 1
ATOM 2972 C CA . ILE A 1 391 ? -1.307 1.954 -13.277 1.00 93.50 391 ILE A CA 1
ATOM 2973 C C . ILE A 1 391 ? -1.451 2.406 -14.733 1.00 93.50 391 ILE A C 1
ATOM 2975 O O . ILE A 1 391 ? -1.832 3.548 -14.987 1.00 93.50 391 ILE A O 1
ATOM 2979 N N . LYS A 1 392 ? -1.208 1.515 -15.702 1.00 90.25 392 LYS A N 1
ATOM 2980 C CA . LYS A 1 392 ? -1.296 1.828 -17.136 1.00 90.25 392 LYS A CA 1
ATOM 2981 C C . LYS A 1 392 ? -2.698 2.289 -17.532 1.00 90.25 392 LYS A C 1
ATOM 2983 O O . LYS A 1 392 ? -2.827 3.306 -18.209 1.00 90.25 392 LYS A O 1
ATOM 2988 N N . ASN A 1 393 ? -3.734 1.575 -17.096 1.00 91.19 393 ASN A N 1
ATOM 2989 C CA . ASN A 1 393 ? -5.121 1.853 -17.479 1.00 91.19 393 ASN A CA 1
ATOM 2990 C C . ASN A 1 393 ? -5.680 3.122 -16.823 1.00 91.19 393 ASN A C 1
ATOM 2992 O O . ASN A 1 393 ? -6.664 3.669 -17.309 1.00 91.19 393 ASN A O 1
ATOM 2996 N N . ASN A 1 394 ? -5.059 3.594 -15.740 1.00 93.00 394 ASN A N 1
ATOM 2997 C CA . ASN A 1 394 ? -5.503 4.765 -14.981 1.00 93.00 394 ASN A CA 1
ATOM 2998 C C . ASN A 1 394 ? -4.509 5.936 -15.057 1.00 93.00 394 ASN A C 1
ATOM 3000 O O . ASN A 1 394 ? -4.651 6.929 -14.348 1.00 93.00 394 ASN A O 1
ATOM 3004 N N . LYS A 1 395 ? -3.501 5.848 -15.932 1.00 89.44 395 LYS A N 1
ATOM 3005 C CA . LYS A 1 395 ? -2.384 6.797 -15.997 1.00 89.44 395 LYS A CA 1
ATOM 3006 C C . LYS A 1 395 ? -2.810 8.256 -16.178 1.00 89.44 395 LYS A C 1
ATOM 3008 O O . LYS A 1 395 ? -2.151 9.143 -15.650 1.00 89.44 395 LYS A O 1
ATOM 3013 N N . ALA A 1 396 ? -3.886 8.505 -16.923 1.00 89.25 396 ALA A N 1
ATOM 3014 C CA . ALA A 1 396 ? -4.387 9.858 -17.169 1.00 89.25 396 ALA A CA 1
ATOM 3015 C C . ALA A 1 396 ? -4.984 10.522 -15.913 1.00 89.25 396 ALA A C 1
ATOM 3017 O O . ALA A 1 396 ? -5.006 11.747 -15.826 1.00 89.25 396 ALA A O 1
ATOM 3018 N N . GLU A 1 397 ? -5.451 9.724 -14.950 1.00 92.94 397 GLU A N 1
ATOM 3019 C CA . GLU A 1 397 ? -6.081 10.196 -13.712 1.00 92.94 397 GLU A CA 1
ATOM 3020 C C . GLU A 1 397 ? -5.049 10.385 -12.584 1.00 92.94 397 GLU A C 1
ATOM 3022 O O . GLU A 1 397 ? -5.250 11.203 -11.688 1.00 92.94 397 GLU A O 1
ATOM 3027 N N . ILE A 1 398 ? -3.916 9.673 -12.652 1.00 93.88 398 ILE A N 1
ATOM 3028 C CA . ILE A 1 398 ? -2.866 9.708 -11.628 1.00 93.88 398 ILE A CA 1
ATOM 3029 C C . ILE A 1 398 ? -1.971 10.937 -11.811 1.00 93.88 398 ILE A C 1
ATOM 3031 O O . ILE A 1 398 ? -1.237 11.054 -12.796 1.00 93.88 398 ILE A O 1
ATOM 3035 N N . ARG A 1 399 ? -1.980 11.843 -10.826 1.00 91.06 399 ARG A N 1
ATOM 3036 C CA . ARG A 1 399 ? -1.115 13.036 -10.812 1.00 91.06 399 ARG A CA 1
ATOM 3037 C C . ARG A 1 399 ? 0.166 12.805 -10.024 1.00 91.06 399 ARG A C 1
ATOM 3039 O O . ARG A 1 399 ? 1.236 13.177 -10.506 1.00 91.06 399 ARG A O 1
ATOM 3046 N N . SER A 1 400 ? 0.045 12.172 -8.861 1.00 93.25 400 SER A N 1
ATOM 3047 C CA . SER A 1 400 ? 1.148 11.911 -7.938 1.00 93.25 400 SER A CA 1
ATOM 3048 C C . SER A 1 400 ? 1.069 10.494 -7.382 1.00 93.25 400 SER A C 1
ATOM 3050 O O . SER A 1 400 ? -0.016 9.966 -7.127 1.00 93.25 400 SER A O 1
ATOM 3052 N N . VAL A 1 401 ? 2.231 9.891 -7.141 1.00 97.12 401 VAL A N 1
ATOM 3053 C CA . VAL A 1 401 ? 2.344 8.631 -6.399 1.00 97.12 401 VAL A CA 1
ATOM 3054 C C . VAL A 1 401 ? 3.021 8.877 -5.057 1.00 97.12 401 VAL A C 1
ATOM 3056 O O . VAL A 1 401 ? 4.040 9.557 -4.978 1.00 97.12 401 VAL A O 1
ATOM 3059 N N . TYR A 1 402 ? 2.495 8.280 -3.995 1.00 97.94 402 TYR A N 1
ATOM 3060 C CA . TYR A 1 402 ? 3.133 8.257 -2.685 1.00 97.94 402 TYR A CA 1
ATOM 3061 C C . TYR A 1 402 ? 3.577 6.841 -2.350 1.00 97.94 402 TYR A C 1
ATOM 3063 O O . TYR A 1 402 ? 2.763 5.922 -2.308 1.00 97.94 402 TYR A O 1
ATOM 3071 N N . VAL A 1 403 ? 4.866 6.655 -2.092 1.00 98.19 403 VAL A N 1
ATOM 3072 C CA . VAL A 1 403 ? 5.429 5.343 -1.757 1.00 98.19 403 VAL A CA 1
ATOM 3073 C C . VAL A 1 403 ? 5.585 5.253 -0.248 1.00 98.19 403 VAL A C 1
ATOM 3075 O O . VAL A 1 403 ? 6.333 6.023 0.349 1.00 98.19 403 VAL A O 1
ATOM 3078 N N . LEU A 1 404 ? 4.865 4.327 0.370 1.00 98.06 404 LEU A N 1
ATOM 3079 C CA . LEU A 1 404 ? 4.843 4.100 1.808 1.00 98.06 404 LEU A CA 1
ATOM 3080 C C . LEU A 1 404 ? 5.928 3.086 2.171 1.00 98.06 404 LEU A C 1
ATOM 3082 O O . LEU A 1 404 ? 5.851 1.914 1.793 1.00 98.06 404 LEU A O 1
ATOM 3086 N N . GLY A 1 405 ? 6.932 3.557 2.907 1.00 96.94 405 GLY A N 1
ATOM 3087 C CA . GLY A 1 405 ? 8.058 2.749 3.357 1.00 96.94 405 GLY A CA 1
ATOM 3088 C C . GLY A 1 405 ? 9.327 2.894 2.528 1.00 96.94 405 GLY A C 1
ATOM 3089 O O . GLY A 1 405 ? 9.371 3.573 1.500 1.00 96.94 405 GLY A O 1
ATOM 3090 N N . GLY A 1 406 ? 10.412 2.309 3.036 1.00 95.88 406 GLY A N 1
ATOM 3091 C CA . GLY A 1 406 ? 11.760 2.471 2.490 1.00 95.88 406 GLY A CA 1
ATOM 3092 C C . GLY A 1 406 ? 12.032 1.672 1.209 1.00 95.88 406 GLY A C 1
ATOM 3093 O O . GLY A 1 406 ? 11.291 0.760 0.834 1.00 95.88 406 GLY A O 1
ATOM 3094 N N . ASN A 1 407 ? 13.163 1.970 0.560 1.00 94.75 407 ASN A N 1
ATOM 3095 C CA . ASN A 1 407 ? 13.625 1.266 -0.647 1.00 94.75 407 ASN A CA 1
ATOM 3096 C C . ASN A 1 407 ? 13.885 -0.242 -0.412 1.00 94.75 407 ASN A C 1
ATOM 3098 O O . ASN A 1 407 ? 13.920 -1.027 -1.355 1.00 94.75 407 ASN A O 1
ATOM 3102 N N . SER A 1 408 ? 14.045 -0.665 0.847 1.00 92.75 408 SER A N 1
ATOM 3103 C CA . SER A 1 408 ? 14.231 -2.067 1.243 1.00 92.75 408 SER A CA 1
ATOM 3104 C C . SER A 1 408 ? 12.963 -2.922 1.167 1.00 92.75 408 SER A C 1
ATOM 3106 O O . SER A 1 408 ? 13.089 -4.144 1.163 1.00 92.75 408 SER A O 1
ATOM 3108 N N . ILE A 1 409 ? 11.769 -2.316 1.104 1.00 93.25 409 ILE A N 1
ATOM 3109 C CA . ILE A 1 409 ? 10.483 -3.041 1.040 1.00 93.25 409 ILE A CA 1
ATOM 3110 C C . ILE A 1 409 ? 9.678 -2.758 -0.238 1.00 93.25 409 ILE A C 1
ATOM 3112 O O . ILE A 1 409 ? 8.849 -3.581 -0.625 1.00 93.25 409 ILE A O 1
ATOM 3116 N N . VAL A 1 410 ? 9.951 -1.630 -0.908 1.00 95.38 410 VAL A N 1
ATOM 3117 C CA . VAL A 1 410 ? 9.483 -1.300 -2.266 1.00 95.38 410 VAL A CA 1
ATOM 3118 C C . VAL A 1 410 ? 10.624 -0.591 -2.995 1.00 95.38 410 VAL A C 1
ATOM 3120 O O . VAL A 1 410 ? 10.892 0.584 -2.714 1.00 95.38 410 VAL A O 1
ATOM 3123 N N . LYS A 1 411 ? 11.312 -1.290 -3.907 1.00 93.25 411 LYS A N 1
ATOM 3124 C CA . LYS A 1 411 ? 12.485 -0.736 -4.600 1.00 93.25 411 LYS A CA 1
ATOM 3125 C C . LYS A 1 411 ? 12.101 0.309 -5.645 1.00 93.25 411 LYS A C 1
ATOM 3127 O O . LYS A 1 411 ? 11.138 0.112 -6.383 1.00 93.25 411 LYS A O 1
ATOM 3132 N N . ASP A 1 412 ? 12.934 1.331 -5.819 1.00 90.12 412 ASP A N 1
ATOM 3133 C CA . ASP A 1 412 ? 12.804 2.311 -6.911 1.00 90.12 412 ASP A CA 1
ATOM 3134 C C . ASP A 1 412 ? 12.826 1.630 -8.287 1.00 90.12 412 ASP A C 1
ATOM 3136 O O . ASP A 1 412 ? 12.080 1.997 -9.188 1.00 90.12 412 ASP A O 1
ATOM 3140 N N . LEU A 1 413 ? 13.603 0.550 -8.438 1.00 87.06 413 LEU A N 1
ATOM 3141 C CA . LEU A 1 413 ? 13.597 -0.254 -9.663 1.00 87.06 413 LEU A CA 1
ATOM 3142 C C . LEU A 1 413 ? 12.210 -0.845 -9.972 1.00 87.06 413 LEU A C 1
ATOM 3144 O O . LEU A 1 413 ? 11.838 -0.958 -11.139 1.00 87.06 413 LEU A O 1
ATOM 3148 N N . THR A 1 414 ? 11.439 -1.221 -8.950 1.00 89.50 414 THR A N 1
ATOM 3149 C CA . THR A 1 414 ? 10.063 -1.707 -9.126 1.00 89.50 414 THR A CA 1
ATOM 3150 C C . THR A 1 414 ? 9.151 -0.582 -9.580 1.00 89.50 414 THR A C 1
ATOM 3152 O O . THR A 1 414 ? 8.389 -0.781 -10.521 1.00 89.50 414 THR A O 1
ATOM 3155 N N . LEU A 1 415 ? 9.280 0.609 -8.989 1.00 91.25 415 LEU A N 1
ATOM 3156 C CA . LEU A 1 415 ? 8.535 1.804 -9.403 1.00 91.25 415 LEU A CA 1
ATOM 3157 C C . LEU A 1 415 ? 8.830 2.163 -10.866 1.00 91.25 415 LEU A C 1
ATOM 3159 O O . LEU A 1 415 ? 7.901 2.327 -11.657 1.00 91.25 415 LEU A O 1
ATOM 3163 N N . ASN A 1 416 ? 10.105 2.141 -11.265 1.00 87.50 416 ASN A N 1
ATOM 3164 C CA . ASN A 1 416 ? 10.522 2.384 -12.647 1.00 87.50 416 ASN A CA 1
ATOM 3165 C C . ASN A 1 416 ? 9.880 1.382 -13.618 1.00 87.50 416 ASN A C 1
ATOM 3167 O O . ASN A 1 416 ? 9.344 1.773 -14.655 1.00 87.50 416 ASN A O 1
ATOM 3171 N N . LYS A 1 417 ? 9.854 0.088 -13.263 1.00 85.50 417 LYS A N 1
ATOM 3172 C CA . LYS A 1 417 ? 9.175 -0.966 -14.047 1.00 85.50 417 LYS A CA 1
ATOM 3173 C C . LYS A 1 417 ? 7.646 -0.801 -14.104 1.00 85.50 417 LYS A C 1
ATOM 3175 O O . LYS A 1 417 ? 7.012 -1.414 -14.964 1.00 85.50 417 LYS A O 1
ATOM 3180 N N . LEU A 1 418 ? 7.058 -0.015 -13.202 1.00 87.38 418 LEU A N 1
ATOM 3181 C CA . LEU A 1 418 ? 5.643 0.375 -13.196 1.00 87.38 418 LEU A CA 1
ATOM 3182 C C . LEU A 1 418 ? 5.385 1.705 -13.937 1.00 87.38 418 LEU A C 1
ATOM 3184 O O . LEU A 1 418 ? 4.235 2.125 -14.046 1.00 87.38 418 LEU A O 1
ATOM 3188 N N . GLY A 1 419 ? 6.423 2.361 -14.469 1.00 85.12 419 GLY A N 1
ATOM 3189 C CA . GLY A 1 419 ? 6.312 3.655 -15.155 1.00 85.12 419 GLY A CA 1
ATOM 3190 C C . GLY A 1 419 ? 6.230 4.864 -14.215 1.00 85.12 419 GLY A C 1
ATOM 3191 O O . GLY A 1 419 ? 5.704 5.911 -14.608 1.00 85.12 419 GLY A O 1
ATOM 3192 N N . ILE A 1 420 ? 6.726 4.713 -12.985 1.00 88.62 420 ILE A N 1
ATOM 3193 C CA . ILE A 1 420 ? 6.754 5.723 -11.921 1.00 88.62 420 ILE A CA 1
ATOM 3194 C C . ILE A 1 420 ? 8.211 6.123 -11.667 1.00 88.62 420 ILE A C 1
ATOM 3196 O O . ILE A 1 420 ? 9.072 5.246 -11.626 1.00 88.62 420 ILE A O 1
ATOM 3200 N N . LYS A 1 421 ? 8.474 7.425 -11.510 1.00 82.56 421 LYS A N 1
ATOM 3201 C CA . LYS A 1 421 ? 9.817 7.978 -11.282 1.00 82.56 421 LYS A CA 1
ATOM 3202 C C . LYS A 1 421 ? 9.998 8.503 -9.867 1.00 82.56 421 LYS A C 1
ATOM 3204 O O . LYS A 1 421 ? 9.053 9.145 -9.346 1.00 82.56 421 LYS A O 1
#

Foldseek 3Di:
DQVVCQVLVDQEEEAEAAAADPDQPDWFKEKEAADPQLVLLRQLLLVLLCVLQVIDRPYYYYDDDPNRVRHPHRYMYMHNIYCSHPVRVVLVPDPVSVVSSVVSNVVSVVVCCVVPPPVPLPQFAEDEQADPDLQSSLLSLCVVQAQAFQEEEEEAQPDPLLLLQCLLVCLVRVYFYGHDFLDAVVVVVVSVVSCVSRNHAEYEYREDCRGHNVNNQVVCVVVNHHYDYQYDPDSQSSLLSSLVSLVDDLLEAEEEESVDRLLSLLCRLVCNQNSHTYGYAAAQDRDPSRLVSQVVGSHQEYEYQADSVGHNVNNQVSHHHYDYQYDPDSQSSSLSSCVVCVVQAQQQEEEEEASVDDSQSSRNSNSCSNVSHGYRHDALQDQDPSLLCVCVVCVVRYNYYYYGYDCRRHNPNNSVSSSHD

Radius of gyration: 28.89 Å; chains: 1; bounding box: 73×42×80 Å